Protein 9J8E (pdb70)

Structure (mmCIF, N/CA/C/O backbone):
data_9J8E
#
_entry.id   9J8E
#
_cell.length_a   55.580
_cell.length_b   55.580
_cell.length_c   201.924
_cell.angle_alpha   90.00
_cell.angle_beta   90.00
_cell.angle_gamma   90.00
#
_symmetry.space_group_name_H-M   'P 41'
#
loop_
_entity.id
_entity.type
_entity.pdbx_description
1 polymer 'Bifunctional ligase/repressor BirA'
2 non-polymer BIOTINYL-5-AMP
3 water water
#
loop_
_atom_site.group_PDB
_atom_site.id
_atom_site.type_symbol
_atom_site.label_atom_id
_atom_site.label_alt_id
_atom_site.label_comp_id
_atom_site.label_asym_id
_atom_site.label_entity_id
_atom_site.label_seq_id
_atom_site.pdbx_PDB_ins_code
_atom_site.Cartn_x
_atom_site.Cartn_y
_atom_site.Cartn_z
_atom_site.occupancy
_atom_site.B_iso_or_equiv
_atom_site.auth_seq_id
_atom_site.auth_comp_id
_atom_site.auth_asym_id
_atom_site.auth_atom_id
_atom_site.pdbx_PDB_model_num
ATOM 1 N N . MET A 1 1 ? 7.947 -12.823 -15.176 1.00 62.75 1 MET A N 1
ATOM 2 C CA . MET A 1 1 ? 7.778 -11.902 -14.055 1.00 59.17 1 MET A CA 1
ATOM 3 C C . MET A 1 1 ? 7.980 -10.428 -14.458 1.00 67.04 1 MET A C 1
ATOM 4 O O . MET A 1 1 ? 7.184 -9.580 -14.049 1.00 71.43 1 MET A O 1
ATOM 6 N N . MET A 1 2 ? 9.007 -10.108 -15.259 1.00 62.99 2 MET A N 1
ATOM 7 C CA . MET A 1 2 ? 9.312 -8.710 -15.570 1.00 55.98 2 MET A CA 1
ATOM 8 C C . MET A 1 2 ? 9.818 -8.530 -16.997 1.00 56.91 2 MET A C 1
ATOM 9 O O . MET A 1 2 ? 10.744 -9.228 -17.423 1.00 59.03 2 MET A O 1
ATOM 14 N N . ASN A 1 3 ? 9.212 -7.581 -17.722 1.00 52.07 3 ASN A N 1
ATOM 15 C CA . ASN A 1 3 ? 9.709 -7.112 -19.018 1.00 46.82 3 ASN A CA 1
ATOM 16 C C . ASN A 1 3 ? 10.630 -5.917 -18.757 1.00 58.45 3 ASN A C 1
ATOM 17 O O . ASN A 1 3 ? 10.175 -4.771 -18.664 1.00 49.89 3 ASN A O 1
ATOM 22 N N . PHE A 1 4 ? 11.942 -6.194 -18.689 1.00 59.50 4 PHE A N 1
ATOM 23 C CA . PHE A 1 4 ? 12.979 -5.201 -18.410 1.00 47.14 4 PHE A CA 1
ATOM 24 C C . PHE A 1 4 ? 13.043 -4.095 -19.459 1.00 49.06 4 PHE A C 1
ATOM 25 O O . PHE A 1 4 ? 13.526 -3.001 -19.148 1.00 47.23 4 PHE A O 1
ATOM 33 N N . THR A 1 5 ? 12.576 -4.349 -20.687 1.00 46.34 5 THR A N 1
ATOM 34 C CA . THR A 1 5 ? 12.669 -3.354 -21.757 1.00 48.73 5 THR A CA 1
ATOM 35 C C . THR A 1 5 ? 11.601 -2.283 -21.596 1.00 47.76 5 THR A C 1
ATOM 36 O O . THR A 1 5 ? 11.894 -1.083 -21.624 1.00 52.38 5 THR A O 1
ATOM 40 N N . LEU A 1 6 ? 10.351 -2.710 -21.432 1.00 56.60 6 LEU A N 1
ATOM 41 C CA . LEU A 1 6 ? 9.352 -1.967 -20.677 1.00 51.27 6 LEU A CA 1
ATOM 42 C C . LEU A 1 6 ? 10.001 -1.625 -19.337 1.00 52.08 6 LEU A C 1
ATOM 43 O O . LEU A 1 6 ? 11.044 -2.192 -19.010 1.00 55.83 6 LEU A O 1
ATOM 48 N N . LEU A 1 7 ? 9.426 -0.729 -18.543 1.00 50.24 7 LEU A N 1
ATOM 49 C CA . LEU A 1 7 ? 10.135 -0.245 -17.358 1.00 47.69 7 LEU A CA 1
ATOM 50 C C . LEU A 1 7 ? 11.306 0.617 -17.806 1.00 44.92 7 LEU A C 1
ATOM 51 O O . LEU A 1 7 ? 11.341 1.808 -17.479 1.00 43.24 7 LEU A O 1
ATOM 56 N N . THR A 1 8 ? 12.257 0.042 -18.559 1.00 45.11 8 THR A N 1
ATOM 57 C CA . THR A 1 8 ? 13.372 0.840 -19.073 1.00 44.61 8 THR A CA 1
ATOM 58 C C . THR A 1 8 ? 12.883 1.935 -20.009 1.00 42.48 8 THR A C 1
ATOM 59 O O . THR A 1 8 ? 13.342 3.078 -19.921 1.00 45.79 8 THR A O 1
ATOM 63 N N . TYR A 1 9 ? 11.956 1.614 -20.915 1.00 42.56 9 TYR A N 1
ATOM 64 C CA . TYR A 1 9 ? 11.335 2.683 -21.694 1.00 44.28 9 TYR A CA 1
ATOM 65 C C . TYR A 1 9 ? 10.477 3.571 -20.805 1.00 38.78 9 TYR A C 1
ATOM 66 O O . TYR A 1 9 ? 10.338 4.771 -21.069 1.00 36.75 9 TYR A O 1
ATOM 75 N N . LEU A 1 10 ? 9.935 3.007 -19.728 1.00 41.41 10 LEU A N 1
ATOM 76 C CA . LEU A 1 10 ? 9.115 3.740 -18.774 1.00 43.48 10 LEU A CA 1
ATOM 77 C C . LEU A 1 10 ? 9.904 4.451 -17.681 1.00 39.57 10 LEU A C 1
ATOM 78 O O . LEU A 1 10 ? 9.322 5.283 -16.979 1.00 39.17 10 LEU A O 1
ATOM 83 N N . ALA A 1 11 ? 11.199 4.147 -17.527 1.00 39.39 11 ALA A N 1
ATOM 84 C CA . ALA A 1 11 ? 11.978 4.634 -16.395 1.00 36.52 11 ALA A CA 1
ATOM 85 C C . ALA A 1 11 ? 12.087 6.152 -16.351 1.00 42.03 11 ALA A C 1
ATOM 86 O O . ALA A 1 11 ? 12.390 6.716 -15.288 1.00 32.15 11 ALA A O 1
ATOM 88 N N . ASP A 1 12 ? 11.863 6.831 -17.477 1.00 42.54 12 ASP A N 1
ATOM 89 C CA . ASP A 1 12 ? 11.866 8.284 -17.420 1.00 42.29 12 ASP A CA 1
ATOM 90 C C . ASP A 1 12 ? 10.652 8.834 -16.684 1.00 42.19 12 ASP A C 1
ATOM 91 O O . ASP A 1 12 ? 10.572 10.051 -16.493 1.00 47.18 12 ASP A O 1
ATOM 96 N N . CYS A 1 13 ? 9.736 7.968 -16.245 1.00 37.19 13 CYS A N 1
ATOM 97 C CA . CYS A 1 13 ? 8.533 8.377 -15.524 1.00 46.70 13 CYS A CA 1
ATOM 98 C C . CYS A 1 13 ? 7.709 9.374 -16.329 1.00 51.38 13 CYS A C 1
ATOM 99 O O . CYS A 1 13 ? 7.031 10.241 -15.772 1.00 47.64 13 CYS A O 1
ATOM 102 N N . GLN A 1 14 ? 7.753 9.251 -17.633 1.00 54.06 14 GLN A N 1
ATOM 103 C CA . GLN A 1 14 ? 7.120 10.266 -18.430 1.00 53.74 14 GLN A CA 1
ATOM 104 C C . GLN A 1 14 ? 5.916 9.705 -19.164 1.00 54.01 14 GLN A C 1
ATOM 105 O O . GLN A 1 14 ? 5.864 8.508 -19.471 1.00 54.54 14 GLN A O 1
ATOM 111 N N . PRO A 1 15 ? 4.908 10.546 -19.410 1.00 64.42 15 PRO A N 1
ATOM 112 C CA . PRO A 1 15 ? 3.692 10.086 -20.099 1.00 64.23 15 PRO A CA 1
ATOM 113 C C . PRO A 1 15 ? 3.968 9.566 -21.500 1.00 61.30 15 PRO A C 1
ATOM 114 O O . PRO A 1 15 ? 4.178 10.344 -22.433 1.00 63.15 15 PRO A O 1
ATOM 118 N N . LYS A 1 16 ? 3.975 8.249 -21.656 1.00 62.59 16 LYS A N 1
ATOM 119 C CA . LYS A 1 16 ? 4.111 7.623 -22.960 1.00 67.00 16 LYS A CA 1
ATOM 120 C C . LYS A 1 16 ? 2.727 7.212 -23.461 1.00 71.32 16 LYS A C 1
ATOM 121 O O . LYS A 1 16 ? 1.917 6.670 -22.697 1.00 65.15 16 LYS A O 1
ATOM 123 N N . VAL A 1 17 ? 2.449 7.487 -24.735 1.00 70.79 17 VAL A N 1
ATOM 124 C CA . VAL A 1 17 ? 1.168 7.114 -25.346 1.00 70.69 17 VAL A CA 1
ATOM 125 C C . VAL A 1 17 ? 1.386 5.779 -26.056 1.00 68.75 17 VAL A C 1
ATOM 126 O O . VAL A 1 17 ? 1.822 5.723 -27.207 1.00 69.92 17 VAL A O 1
ATOM 128 N N . ARG A 1 18 ? 1.112 4.691 -25.328 1.00 64.04 18 ARG A N 1
ATOM 129 C CA . ARG A 1 18 ? 0.992 3.315 -25.820 1.00 68.57 18 ARG A CA 1
ATOM 130 C C . ARG A 1 18 ? 1.866 2.916 -27.014 1.00 72.96 18 ARG A C 1
ATOM 131 O O . ARG A 1 18 ? 1.372 2.293 -27.963 1.00 70.58 18 ARG A O 1
ATOM 133 N N . SER A 1 19 ? 3.159 3.244 -26.985 1.00 69.19 19 SER A N 1
ATOM 134 C CA . SER A 1 19 ? 4.103 2.576 -27.872 1.00 67.22 19 SER A CA 1
ATOM 135 C C . SER A 1 19 ? 4.447 1.199 -27.299 1.00 71.73 19 SER A C 1
ATOM 136 O O . SER A 1 19 ? 4.450 0.991 -26.078 1.00 66.03 19 SER A O 1
ATOM 138 N N . GLU A 1 20 ? 4.707 0.243 -28.191 1.00 69.88 20 GLU A N 1
ATOM 139 C CA . GLU A 1 20 ? 4.882 -1.150 -27.799 1.00 65.89 20 GLU A CA 1
ATOM 140 C C . GLU A 1 20 ? 6.366 -1.440 -27.614 1.00 69.77 20 GLU A C 1
ATOM 141 O O . GLU A 1 20 ? 7.142 -1.378 -28.578 1.00 75.83 20 GLU A O 1
ATOM 143 N N . LEU A 1 21 ? 6.754 -1.759 -26.381 1.00 64.78 21 LEU A N 1
ATOM 144 C CA . LEU A 1 21 ? 8.128 -2.145 -26.065 1.00 63.39 21 LEU A CA 1
ATOM 145 C C . LEU A 1 21 ? 8.145 -3.325 -25.087 1.00 63.83 21 LEU A C 1
ATOM 146 O O . LEU A 1 21 ? 8.216 -4.485 -25.496 1.00 62.49 21 LEU A O 1
ATOM 148 N N . SER A 1 25 ? 4.802 -4.488 -26.235 1.00 64.47 25 SER A N 1
ATOM 149 C CA . SER A 1 25 ? 5.244 -5.881 -26.152 1.00 67.35 25 SER A CA 1
ATOM 150 C C . SER A 1 25 ? 4.106 -6.854 -26.469 1.00 67.61 25 SER A C 1
ATOM 151 O O . SER A 1 25 ? 3.042 -6.448 -26.939 1.00 68.41 25 SER A O 1
ATOM 153 N N . LYS A 1 26 ? 4.333 -8.141 -26.186 1.00 68.82 26 LYS A N 1
ATOM 154 C CA . LYS A 1 26 ? 3.413 -9.184 -26.638 1.00 63.55 26 LYS A CA 1
ATOM 155 C C . LYS A 1 26 ? 2.149 -9.245 -25.778 1.00 70.44 26 LYS A C 1
ATOM 156 O O . LYS A 1 26 ? 1.061 -9.552 -26.284 1.00 68.93 26 LYS A O 1
ATOM 158 N N . ASN A 1 27 ? 2.259 -8.950 -24.481 1.00 69.47 27 ASN A N 1
ATOM 159 C CA . ASN A 1 27 ? 1.109 -8.999 -23.568 1.00 69.09 27 ASN A CA 1
ATOM 160 C C . ASN A 1 27 ? 1.131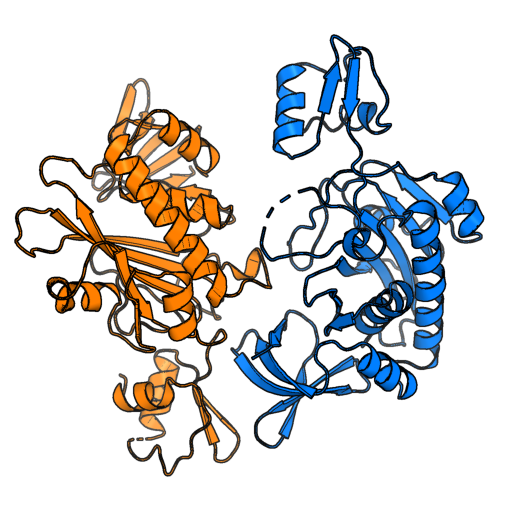 -7.739 -22.702 1.00 67.91 27 ASN A C 1
ATOM 161 O O . ASN A 1 27 ? 1.515 -7.797 -21.529 1.00 67.21 27 ASN A O 1
ATOM 163 N N . LEU A 1 28 ? 0.694 -6.615 -23.287 1.00 62.70 28 LEU A N 1
ATOM 164 C CA . LEU A 1 28 ? 0.815 -5.314 -22.633 1.00 61.78 28 LEU A CA 1
ATOM 165 C C . LEU A 1 28 ? 0.167 -5.322 -21.254 1.00 66.15 28 LEU A C 1
ATOM 166 O O . LEU A 1 28 ? 0.826 -5.059 -20.241 1.00 64.62 28 LEU A O 1
ATOM 168 N N . GLU A 1 29 ? -1.129 -5.641 -21.194 1.00 67.01 29 GLU A N 1
ATOM 169 C CA . GLU A 1 29 ? -1.823 -5.681 -19.911 1.00 60.37 29 GLU A CA 1
ATOM 170 C C . GLU A 1 29 ? -1.202 -6.697 -18.961 1.00 67.12 29 GLU A C 1
ATOM 171 O O . GLU A 1 29 ? -1.233 -6.495 -17.739 1.00 63.98 29 GLU A O 1
ATOM 173 N N . GLU A 1 30 ? -0.635 -7.789 -19.495 1.00 60.59 30 GLU A N 1
ATOM 174 C CA . GLU A 1 30 ? -0.079 -8.826 -18.629 1.00 62.57 30 GLU A CA 1
ATOM 175 C C . GLU A 1 30 ? 1.184 -8.343 -17.929 1.00 67.29 30 GLU A C 1
ATOM 176 O O . GLU A 1 30 ? 1.292 -8.416 -16.695 1.00 62.64 30 GLU A O 1
ATOM 178 N N . ASP A 1 31 ? 2.154 -7.843 -18.703 1.00 69.74 31 ASP A N 1
ATOM 179 C CA . ASP A 1 31 ? 3.433 -7.441 -18.122 1.00 69.71 31 ASP A CA 1
ATOM 180 C C . ASP A 1 31 ? 3.284 -6.212 -17.225 1.00 61.51 31 ASP A C 1
ATOM 181 O O . ASP A 1 31 ? 4.006 -6.087 -16.226 1.00 51.43 31 ASP A O 1
ATOM 183 N N . ILE A 1 32 ? 2.338 -5.320 -17.551 1.00 59.87 32 ILE A N 1
ATOM 184 C CA . ILE A 1 32 ? 2.063 -4.154 -16.713 1.00 53.20 32 ILE A CA 1
ATOM 185 C C . ILE A 1 32 ? 1.479 -4.577 -15.369 1.00 57.67 32 ILE A C 1
ATOM 186 O O . ILE A 1 32 ? 1.851 -4.043 -14.316 1.00 58.30 32 ILE A O 1
ATOM 191 N N . GLN A 1 33 ? 0.549 -5.529 -15.375 1.00 57.19 33 GLN A N 1
ATOM 192 C CA . GLN A 1 33 ? 0.066 -6.055 -14.107 1.00 56.85 33 GLN A CA 1
ATOM 193 C C . GLN A 1 33 ? 1.146 -6.876 -13.410 1.00 56.29 33 GLN A C 1
ATOM 194 O O . GLN A 1 33 ? 1.214 -6.896 -12.174 1.00 55.28 33 GLN A O 1
ATOM 200 N N . GLN A 1 34 ? 2.005 -7.543 -14.186 1.00 61.99 34 GLN A N 1
ATOM 201 C CA . GLN A 1 34 ? 3.164 -8.223 -13.608 1.00 66.33 34 GLN A CA 1
ATOM 202 C C . GLN A 1 34 ? 4.162 -7.222 -13.020 1.00 57.96 34 GLN A C 1
ATOM 203 O O . GLN A 1 34 ? 4.759 -7.476 -11.965 1.00 48.44 34 GLN A O 1
ATOM 205 N N . LEU A 1 35 ? 4.358 -6.078 -13.690 1.00 54.04 35 LEU A N 1
ATOM 206 C CA . LEU A 1 35 ? 5.142 -4.999 -13.091 1.00 55.71 35 LEU A CA 1
ATOM 207 C C . LEU A 1 35 ? 4.470 -4.445 -11.838 1.00 53.66 35 LEU A C 1
ATOM 208 O O . LEU A 1 35 ? 5.155 -4.043 -10.887 1.00 48.81 35 LEU A O 1
ATOM 213 N N . ARG A 1 36 ? 3.135 -4.414 -11.819 1.00 52.79 36 ARG A N 1
ATOM 214 C CA . ARG A 1 36 ? 2.424 -3.991 -10.620 1.00 52.72 36 ARG A CA 1
ATOM 215 C C . ARG A 1 36 ? 2.552 -5.009 -9.506 1.00 52.23 36 ARG A C 1
ATOM 216 O O . ARG A 1 36 ? 2.584 -4.627 -8.329 1.00 54.80 36 ARG A O 1
ATOM 224 N N . GLU A 1 37 ? 2.606 -6.300 -9.853 1.00 53.24 37 GLU A N 1
ATOM 225 C CA . GLU A 1 37 ? 2.745 -7.336 -8.834 1.00 57.20 37 GLU A CA 1
ATOM 226 C C . GLU A 1 37 ? 4.112 -7.267 -8.162 1.00 60.37 37 GLU A C 1
ATOM 227 O O . GLU A 1 37 ? 4.208 -7.386 -6.930 1.00 61.98 37 GLU A O 1
ATOM 233 N N . ILE A 1 38 ? 5.179 -7.078 -8.956 1.00 56.52 38 ILE A N 1
ATOM 234 C CA . ILE A 1 38 ? 6.495 -6.764 -8.397 1.00 50.99 38 ILE A CA 1
ATOM 235 C C . ILE A 1 38 ? 6.380 -5.575 -7.452 1.00 49.15 38 ILE A C 1
ATOM 236 O O . ILE A 1 38 ? 6.968 -5.562 -6.365 1.00 45.90 38 ILE A O 1
ATOM 241 N N . GLY A 1 39 ? 5.601 -4.571 -7.840 1.00 49.01 39 GLY A N 1
ATOM 242 C CA . GLY A 1 39 ? 5.292 -3.493 -6.929 1.00 50.58 39 GLY A CA 1
ATOM 243 C C . GLY A 1 39 ? 5.482 -2.123 -7.537 1.00 46.39 39 GLY A C 1
ATOM 244 O O . GLY A 1 39 ? 5.256 -1.111 -6.875 1.00 45.62 39 GLY A O 1
ATOM 245 N N . LEU A 1 40 ? 5.919 -2.073 -8.788 1.00 47.19 40 LEU A N 1
ATOM 246 C CA . LEU A 1 40 ? 6.053 -0.790 -9.457 1.00 44.26 40 LEU A CA 1
ATOM 247 C C . LEU A 1 40 ? 4.678 -0.245 -9.814 1.00 49.55 40 LEU A C 1
ATOM 248 O O . LEU A 1 40 ? 3.801 -0.979 -10.273 1.00 53.87 40 LEU A O 1
ATOM 253 N N . ASP A 1 41 ? 4.487 1.050 -9.593 1.00 46.10 41 ASP A N 1
ATOM 254 C CA . ASP A 1 41 ? 3.185 1.685 -9.741 1.00 43.31 41 ASP A CA 1
ATOM 255 C C . ASP A 1 41 ? 3.044 2.300 -11.131 1.00 43.25 41 ASP A C 1
ATOM 256 O O . ASP A 1 41 ? 3.830 3.174 -11.512 1.00 43.32 41 ASP A O 1
ATOM 261 N N . ILE A 1 42 ? 2.036 1.854 -11.881 1.00 43.57 42 ILE A N 1
ATOM 262 C CA . ILE A 1 42 ? 1.841 2.272 -13.271 1.00 48.46 42 ILE A CA 1
ATOM 263 C C . ILE A 1 42 ? 0.427 2.832 -13.433 1.00 49.97 42 ILE A C 1
ATOM 264 O O . ILE A 1 42 ? -0.527 2.065 -13.612 1.00 42.39 42 ILE A O 1
ATOM 269 N N . LEU A 1 43 ? 0.286 4.165 -13.418 1.00 50.33 43 LEU A N 1
ATOM 270 C CA . LEU A 1 43 ? -1.030 4.790 -13.540 1.00 50.95 43 LEU A CA 1
ATOM 271 C C . LEU A 1 43 ? -1.351 5.107 -15.003 1.00 51.08 43 LEU A C 1
ATOM 272 O O . LEU A 1 43 ? -0.481 5.530 -15.772 1.00 47.97 43 LEU A O 1
ATOM 277 N N . VAL A 1 44 ? -2.617 4.895 -15.378 1.00 63.05 44 VAL A N 1
ATOM 278 C CA . VAL A 1 44 ? -3.134 5.163 -16.721 1.00 58.78 44 VAL A CA 1
ATOM 279 C C . VAL A 1 44 ? -4.272 6.171 -16.628 1.00 62.69 44 VAL A C 1
ATOM 280 O O . VAL A 1 44 ? -5.153 6.043 -15.770 1.00 66.38 44 VAL A O 1
ATOM 284 N N . ASP A 1 45 ? -4.267 7.156 -17.521 1.00 68.69 45 ASP A N 1
ATOM 285 C CA . ASP A 1 45 ? -5.318 8.172 -17.597 1.00 67.12 45 ASP A CA 1
ATOM 286 C C . ASP A 1 45 ? -5.886 8.141 -19.015 1.00 68.36 45 ASP A C 1
ATOM 287 O O . ASP A 1 45 ? -5.535 8.966 -19.867 1.00 67.02 45 ASP A O 1
ATOM 289 N N . GLY A 1 46 ? -6.761 7.170 -19.266 1.00 54.96 46 GLY A N 1
ATOM 290 C CA . GLY A 1 46 ? -7.286 6.990 -20.599 1.00 45.39 46 GLY A CA 1
ATOM 291 C C . GLY A 1 46 ? -6.347 6.193 -21.470 1.00 49.95 46 GLY A C 1
ATOM 292 O O . GLY A 1 46 ? -6.363 4.962 -21.450 1.00 51.60 46 GLY A O 1
ATOM 293 N N . GLN A 1 47 ? -5.513 6.875 -22.240 1.00 58.14 47 GLN A N 1
ATOM 294 C CA . GLN A 1 47 ? -4.576 6.185 -23.112 1.00 64.44 47 GLN A CA 1
ATOM 295 C C . GLN A 1 47 ? -3.119 6.479 -22.781 1.00 67.89 47 GLN A C 1
ATOM 296 O O . GLN A 1 47 ? -2.225 5.914 -23.425 1.00 62.51 47 GLN A O 1
ATOM 302 N N . ASP A 1 48 ? -2.852 7.338 -21.801 1.00 67.33 48 ASP A N 1
ATOM 303 C CA . ASP A 1 48 ? -1.494 7.678 -21.405 1.00 65.98 48 ASP A CA 1
ATOM 304 C C . ASP A 1 48 ? -1.084 6.850 -20.191 1.00 67.58 48 ASP A C 1
ATOM 305 O O . ASP A 1 48 ? -1.815 6.799 -19.195 1.00 66.89 48 ASP A O 1
ATOM 310 N N . TYR A 1 49 ? 0.084 6.206 -20.281 1.00 66.80 49 TYR A N 1
ATOM 311 C CA . TYR A 1 49 ? 0.646 5.381 -19.216 1.00 59.60 49 TYR A CA 1
ATOM 312 C C . TYR A 1 49 ? 1.830 6.079 -18.570 1.00 57.46 49 TYR A C 1
ATOM 313 O O . TYR A 1 49 ? 2.609 6.771 -19.238 1.00 55.78 49 TYR A O 1
ATOM 322 N N . ARG A 1 50 ? 1.996 5.854 -17.272 1.00 50.72 50 ARG A N 1
ATOM 323 C CA . ARG A 1 50 ? 3.069 6.542 -16.573 1.00 52.86 50 ARG A CA 1
ATOM 324 C C . ARG A 1 50 ? 3.528 5.737 -15.364 1.00 50.30 50 ARG A C 1
ATOM 325 O O . ARG A 1 50 ? 2.710 5.304 -14.543 1.00 44.49 50 ARG A O 1
ATOM 333 N N . LEU A 1 51 ? 4.842 5.523 -15.288 1.00 48.76 51 LEU A N 1
ATOM 334 C CA . LEU A 1 51 ? 5.483 4.929 -14.126 1.00 43.70 51 LEU A CA 1
ATOM 335 C C . LEU A 1 51 ? 5.636 5.983 -13.038 1.00 39.65 51 LEU A C 1
ATOM 336 O O . LEU A 1 51 ? 6.065 7.105 -13.307 1.00 41.38 51 LEU A O 1
ATOM 341 N N . VAL A 1 52 ? 5.279 5.628 -11.808 1.00 35.74 52 VAL A N 1
ATOM 342 C CA . VAL A 1 52 ? 5.132 6.605 -10.735 1.00 42.68 52 VAL A CA 1
ATOM 343 C C . VAL A 1 52 ? 6.402 6.582 -9.879 1.00 34.22 52 VAL A C 1
ATOM 344 O O . VAL A 1 52 ? 6.591 5.635 -9.105 1.00 34.38 52 VAL A O 1
ATOM 348 N N . PRO A 1 53 ? 7.240 7.603 -9.944 1.00 34.65 53 PRO A N 1
ATOM 349 C CA . PRO A 1 53 ? 8.366 7.666 -8.998 1.00 34.53 53 PRO A CA 1
ATOM 350 C C . PRO A 1 53 ? 7.856 8.001 -7.605 1.00 33.08 53 PRO A C 1
ATOM 351 O O . PRO A 1 53 ? 6.957 8.822 -7.429 1.00 39.62 53 PRO A O 1
ATOM 355 N N . MET A 1 54 ? 8.414 7.348 -6.602 1.00 30.59 54 MET A N 1
ATOM 356 C CA . MET A 1 54 ? 8.028 7.720 -5.253 1.00 29.95 54 MET A CA 1
ATOM 357 C C . MET A 1 54 ? 8.534 9.117 -4.895 1.00 33.50 54 MET A C 1
ATOM 358 O O . MET A 1 54 ? 7.970 9.766 -4.005 1.00 39.15 54 MET A O 1
ATOM 363 N N . LEU A 1 55 ? 9.566 9.600 -5.584 1.00 28.30 55 LEU A N 1
ATOM 364 C CA . LEU A 1 55 ? 10.186 10.892 -5.334 1.00 25.20 55 LEU A CA 1
ATOM 365 C C . LEU A 1 55 ? 10.605 11.499 -6.665 1.00 26.19 55 LEU A C 1
ATOM 366 O O . LEU A 1 55 ? 10.548 10.817 -7.695 1.00 27.26 55 LEU A O 1
ATOM 371 N N . PRO A 1 56 ? 10.983 12.772 -6.717 1.00 25.44 56 PRO A N 1
ATOM 372 C CA . PRO A 1 56 ? 11.436 13.310 -8.000 1.00 25.96 56 PRO A CA 1
ATOM 373 C C . PRO A 1 56 ? 12.714 12.608 -8.415 1.00 23.29 56 PRO A C 1
ATOM 374 O O . PRO A 1 56 ? 13.632 12.436 -7.613 1.00 26.56 56 PRO A O 1
ATOM 378 N N . LEU A 1 57 ? 12.731 12.137 -9.657 1.00 23.67 57 LEU A N 1
ATOM 379 C CA . LEU A 1 57 ? 13.941 11.596 -10.258 1.00 27.94 57 LEU A CA 1
ATOM 380 C C . LEU A 1 57 ? 15.125 12.527 -10.027 1.00 27.86 57 LEU A C 1
ATOM 381 O O . LEU A 1 57 ? 14.985 13.755 -9.973 1.00 25.09 57 LEU A O 1
ATOM 386 N N . LEU A 1 58 ? 16.299 11.929 -9.861 1.00 26.92 58 LEU A N 1
ATOM 387 C CA . LEU A 1 58 ? 17.504 12.717 -9.676 1.00 28.62 58 LEU A CA 1
ATOM 388 C C . LEU A 1 58 ? 17.947 13.300 -11.010 1.00 26.91 58 LEU A C 1
ATOM 389 O O . LEU A 1 58 ? 17.473 12.916 -12.082 1.00 30.51 58 LEU A O 1
ATOM 394 N N . ASN A 1 59 ? 18.867 14.244 -10.937 1.00 26.85 59 ASN A N 1
ATOM 395 C CA . ASN A 1 59 ? 19.409 14.873 -12.136 1.00 28.51 59 ASN A CA 1
ATOM 396 C C . ASN A 1 59 ? 20.897 14.565 -12.224 1.00 28.16 59 ASN A C 1
ATOM 397 O O . ASN A 1 59 ? 21.681 15.043 -11.379 1.00 25.61 59 ASN A O 1
ATOM 402 N N . PRO A 1 60 ? 21.325 13.790 -13.222 1.00 30.21 60 PRO A N 1
ATOM 403 C CA . PRO A 1 60 ? 22.723 13.315 -13.242 1.00 32.64 60 PRO A CA 1
ATOM 404 C C . PRO A 1 60 ? 23.740 14.438 -13.361 1.00 34.24 60 PRO A C 1
ATOM 405 O O . PRO A 1 60 ? 24.796 14.404 -12.707 1.00 30.66 60 PRO A O 1
ATOM 409 N N . GLN A 1 61 ? 23.441 15.444 -14.190 1.00 30.54 61 GLN A N 1
ATOM 410 C CA . GLN A 1 61 ? 24.379 16.538 -14.392 1.00 30.07 61 GLN A CA 1
ATOM 411 C C . GLN A 1 61 ? 24.603 17.317 -13.112 1.00 27.20 61 GLN A C 1
ATOM 412 O O . GLN A 1 61 ? 25.721 17.762 -12.849 1.00 31.47 61 GLN A O 1
ATOM 418 N N . GLN A 1 62 ? 23.577 17.461 -12.287 1.00 26.80 62 GLN A N 1
ATOM 419 C CA . GLN A 1 62 ? 23.773 18.170 -11.030 1.00 27.46 62 GLN A CA 1
ATOM 420 C C . GLN A 1 62 ? 24.633 17.371 -10.056 1.00 31.72 62 GLN A C 1
ATOM 421 O O . GLN A 1 62 ? 25.511 17.944 -9.395 1.00 32.04 62 GLN A O 1
ATOM 427 N N . ILE A 1 63 ? 24.422 16.048 -9.969 1.00 32.64 63 ILE A N 1
ATOM 428 C CA . ILE A 1 63 ? 25.296 15.212 -9.139 1.00 33.43 63 ILE A CA 1
ATOM 429 C C . ILE A 1 63 ? 26.746 15.350 -9.591 1.00 30.23 63 ILE A C 1
ATOM 430 O O . ILE A 1 63 ? 27.657 15.528 -8.771 1.00 28.69 63 ILE A O 1
ATOM 435 N N . SER A 1 64 ? 26.984 15.251 -10.903 1.00 28.17 64 SER A N 1
ATOM 436 C CA . SER A 1 64 ? 28.348 15.380 -11.408 1.00 32.68 64 SER A CA 1
ATOM 437 C C . SER A 1 64 ? 28.981 16.687 -10.950 1.00 32.81 64 SER A C 1
ATOM 438 O O . SER A 1 64 ? 30.047 16.681 -10.325 1.00 34.22 64 SER A O 1
ATOM 441 N N . THR A 1 65 ? 28.316 17.821 -11.207 1.00 35.00 65 THR A N 1
ATOM 442 C CA . THR A 1 65 ? 28.915 19.107 -10.848 1.00 33.58 65 THR A CA 1
ATOM 443 C C . THR A 1 65 ? 29.046 19.249 -9.336 1.00 31.10 65 THR A C 1
ATOM 444 O O . THR A 1 65 ? 30.040 19.793 -8.846 1.00 40.63 65 THR A O 1
ATOM 448 N N . ALA A 1 66 ? 28.072 18.740 -8.580 1.00 27.63 66 ALA A N 1
ATOM 449 C CA . ALA A 1 66 ? 28.179 18.735 -7.127 1.00 24.57 66 ALA A CA 1
ATOM 450 C C . ALA A 1 66 ? 29.264 17.797 -6.595 1.00 25.39 66 ALA A C 1
ATOM 451 O O . ALA A 1 66 ? 29.710 17.975 -5.456 1.00 28.94 66 ALA A O 1
ATOM 453 N N . LEU A 1 67 ? 29.705 16.803 -7.363 1.00 26.08 67 LEU A N 1
ATOM 454 C CA . LEU A 1 67 ? 30.669 15.844 -6.835 1.00 29.96 67 LEU A CA 1
ATOM 455 C C . LEU A 1 67 ? 31.980 15.821 -7.603 1.00 27.09 67 LEU A C 1
ATOM 456 O O . LEU A 1 67 ? 32.798 14.927 -7.373 1.00 24.23 67 LEU A O 1
ATOM 461 N N . PHE A 1 68 ? 32.203 16.779 -8.488 1.00 27.66 68 PHE A N 1
ATOM 462 C CA . PHE A 1 68 ? 33.458 16.855 -9.216 1.00 30.18 68 PHE A CA 1
ATOM 463 C C . PHE A 1 68 ? 34.641 16.800 -8.239 1.00 34.38 68 PHE A C 1
ATOM 464 O O . PHE A 1 68 ? 34.558 17.345 -7.127 1.00 35.47 68 PHE A O 1
ATOM 472 N N . PRO A 1 69 ? 35.746 16.133 -8.592 1.00 31.42 69 PRO A N 1
ATOM 473 C CA . PRO A 1 69 ? 36.066 15.427 -9.836 1.00 33.67 69 PRO A CA 1
ATOM 474 C C . PRO A 1 69 ? 35.608 13.979 -9.875 1.00 31.25 69 PRO A C 1
ATOM 475 O O . PRO A 1 69 ? 35.939 13.301 -10.836 1.00 33.13 69 PRO A O 1
ATOM 479 N N . TYR A 1 70 ? 34.895 13.498 -8.861 1.00 26.99 70 TYR A N 1
ATOM 480 C CA . TYR A 1 70 ? 34.464 12.108 -8.881 1.00 29.07 70 TYR A CA 1
ATOM 481 C C . TYR A 1 70 ? 33.418 11.907 -9.971 1.00 29.50 70 TYR A C 1
ATOM 482 O O . TYR A 1 70 ? 32.497 12.712 -10.121 1.00 31.65 70 TYR A O 1
ATOM 491 N N . SER A 1 71 ? 33.564 10.823 -10.732 1.00 27.80 71 SER A N 1
ATOM 492 C CA . SER A 1 71 ? 32.682 10.524 -11.852 1.00 24.36 71 SER A CA 1
ATOM 493 C C . SER A 1 71 ? 31.481 9.704 -11.408 1.00 25.38 71 SER A C 1
ATOM 494 O O . SER A 1 71 ? 31.620 8.748 -10.642 1.00 23.60 71 SER A O 1
ATOM 497 N N . ILE A 1 72 ? 30.309 10.053 -11.939 1.00 28.54 72 ILE A N 1
ATOM 498 C CA . ILE A 1 72 ? 29.036 9.450 -11.558 1.00 24.22 72 ILE A CA 1
ATOM 499 C C . ILE A 1 72 ? 28.468 8.679 -12.736 1.00 22.36 72 ILE A C 1
ATOM 500 O O . ILE A 1 72 ? 28.467 9.169 -13.866 1.00 29.80 72 ILE A O 1
ATOM 505 N N . HIS A 1 73 ? 27.973 7.479 -12.482 1.00 25.71 73 HIS A N 1
ATOM 506 C CA . HIS A 1 73 ? 27.160 6.794 -13.477 1.00 28.12 73 HIS A CA 1
ATOM 507 C C . HIS A 1 73 ? 25.741 6.703 -12.942 1.00 25.72 73 HIS A C 1
ATOM 508 O O . HIS A 1 73 ? 25.502 6.124 -11.874 1.00 23.11 73 HIS A O 1
ATOM 515 N N . TYR A 1 74 ? 24.803 7.269 -13.677 1.00 26.10 74 TYR A N 1
ATOM 516 C CA . TYR A 1 74 ? 23.423 7.275 -13.238 1.00 25.01 74 TYR A CA 1
ATOM 517 C C . TYR A 1 74 ? 22.607 6.411 -14.180 1.00 22.25 74 TYR A C 1
ATOM 518 O O . TYR A 1 74 ? 22.793 6.454 -15.396 1.00 25.63 74 TYR A O 1
ATOM 527 N N . GLN A 1 75 ? 21.721 5.636 -13.615 1.00 22.12 75 GLN A N 1
ATOM 528 C CA . GLN A 1 75 ? 20.936 4.706 -14.392 1.00 20.45 75 GLN A CA 1
ATOM 529 C C . GLN A 1 75 ? 19.651 4.433 -13.638 1.00 22.22 75 GLN A C 1
ATOM 530 O O . GLN A 1 75 ? 19.691 3.863 -12.544 1.00 27.96 75 GLN A O 1
ATOM 536 N N . PRO A 1 76 ? 18.504 4.828 -14.183 1.00 22.84 76 PRO A N 1
ATOM 537 C CA . PRO A 1 76 ? 17.246 4.635 -13.452 1.00 26.48 76 PRO A CA 1
ATOM 538 C C . PRO A 1 76 ? 17.040 3.220 -12.959 1.00 25.27 76 PRO A C 1
ATOM 539 O O . PRO A 1 76 ? 16.866 3.011 -11.745 1.00 26.18 76 PRO A O 1
ATOM 543 N N . ILE A 1 77 ? 17.080 2.237 -13.854 1.00 24.74 77 ILE A N 1
ATOM 544 C CA . ILE A 1 77 ? 16.924 0.838 -13.473 1.00 27.97 77 ILE A CA 1
ATOM 545 C C . ILE A 1 77 ? 18.262 0.142 -13.632 1.00 28.41 77 ILE A C 1
ATOM 546 O O . ILE A 1 77 ? 19.005 0.409 -14.584 1.00 29.16 77 ILE A O 1
ATOM 551 N N . ILE A 1 78 ? 18.582 -0.730 -12.674 1.00 30.61 78 ILE A N 1
ATOM 552 C CA . ILE A 1 78 ? 19.841 -1.466 -12.676 1.00 24.58 78 ILE A CA 1
ATOM 553 C C . ILE A 1 78 ? 19.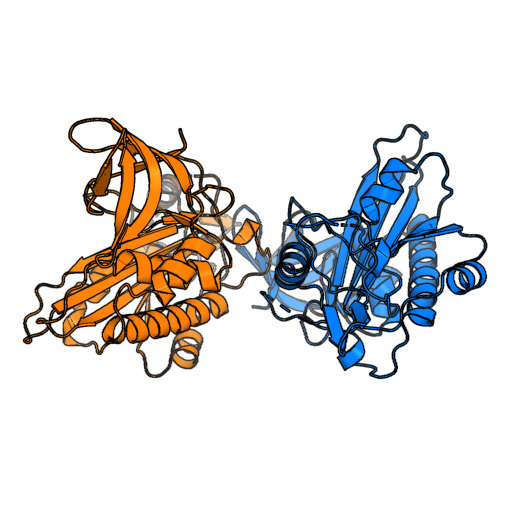624 -2.776 -11.937 1.00 22.65 78 ILE A C 1
ATOM 554 O O . ILE A 1 78 ? 18.647 -2.944 -11.202 1.00 33.43 78 ILE A O 1
ATOM 559 N N . SER A 1 79 ? 20.523 -3.727 -12.153 1.00 17.57 79 SER A N 1
ATOM 560 C CA . SER A 1 79 ? 20.470 -4.928 -11.333 1.00 23.87 79 SER A CA 1
ATOM 561 C C . SER A 1 79 ? 20.863 -4.604 -9.893 1.00 23.47 79 SER A C 1
ATOM 562 O O . SER A 1 79 ? 20.144 -4.953 -8.952 1.00 25.02 79 SER A O 1
ATOM 565 N N . SER A 1 80 ? 22.003 -3.937 -9.706 1.00 17.62 80 SER A N 1
ATOM 566 C CA . SER A 1 80 ? 22.505 -3.573 -8.387 1.00 18.51 80 SER A CA 1
ATOM 567 C C . SER A 1 80 ? 23.655 -2.595 -8.566 1.00 22.88 80 SER A C 1
ATOM 568 O O . SER A 1 80 ? 24.561 -2.858 -9.367 1.00 19.62 80 SER A O 1
ATOM 571 N N . THR A 1 81 ? 23.629 -1.456 -7.862 1.00 19.27 81 THR A N 1
ATOM 572 C CA . THR A 1 81 ? 24.683 -0.483 -8.105 1.00 18.13 81 THR A CA 1
ATOM 573 C C . THR A 1 81 ? 26.043 -1.053 -7.739 1.00 21.87 81 THR A C 1
ATOM 574 O O . THR A 1 81 ? 27.063 -0.561 -8.240 1.00 24.01 81 THR A O 1
ATOM 578 N N . ASN A 1 82 ? 26.066 -2.099 -6.906 1.00 19.91 82 ASN A N 1
ATOM 579 C CA . ASN A 1 82 ? 27.306 -2.797 -6.580 1.00 23.91 82 ASN A CA 1
ATOM 580 C C . ASN A 1 82 ? 27.831 -3.578 -7.787 1.00 22.12 82 ASN A C 1
ATOM 581 O O . ASN A 1 82 ? 29.015 -3.488 -8.143 1.00 20.02 82 ASN A O 1
ATOM 586 N N . GLU A 1 83 ? 26.958 -4.339 -8.440 1.00 19.18 83 GLU A N 1
ATOM 587 C CA . GLU A 1 83 ? 27.362 -5.029 -9.653 1.00 22.96 83 GLU A CA 1
ATOM 588 C C . GLU A 1 83 ? 27.977 -4.082 -10.679 1.00 27.12 83 GLU A C 1
ATOM 589 O O . GLU A 1 83 ? 28.995 -4.413 -11.296 1.00 28.27 83 GLU A O 1
ATOM 595 N N . TRP A 1 84 ? 27.380 -2.901 -10.885 1.00 24.22 84 TRP A N 1
ATOM 596 C CA . TRP A 1 84 ? 27.928 -1.990 -11.884 1.00 24.07 84 TRP A CA 1
ATOM 597 C C . TRP A 1 84 ? 29.362 -1.584 -11.540 1.00 27.72 84 TRP A C 1
ATOM 598 O O . TRP A 1 84 ? 30.242 -1.593 -12.408 1.00 29.36 84 TRP A O 1
ATOM 609 N N . ILE A 1 85 ? 29.613 -1.198 -10.283 1.00 23.19 85 ILE A N 1
ATOM 610 C CA . ILE A 1 85 ? 30.980 -0.895 -9.869 1.00 23.54 85 ILE A CA 1
ATOM 611 C C . ILE A 1 85 ? 31.901 -2.097 -10.097 1.00 27.11 85 ILE A C 1
ATOM 612 O O . ILE A 1 85 ? 33.063 -1.946 -10.499 1.00 25.71 85 ILE A O 1
ATOM 617 N N . LEU A 1 86 ? 31.408 -3.307 -9.841 1.00 23.02 86 LEU A N 1
ATOM 618 C CA . LEU A 1 86 ? 32.272 -4.463 -10.006 1.00 23.07 86 LEU A CA 1
ATOM 619 C C . LEU A 1 86 ? 32.635 -4.659 -11.478 1.00 29.32 86 LEU A C 1
ATOM 620 O O . LEU A 1 86 ? 33.822 -4.694 -11.834 1.00 34.58 86 LEU A O 1
ATOM 625 N N . GLN A 1 87 ? 31.631 -4.713 -12.355 1.00 23.55 87 GLN A N 1
ATOM 626 C CA . GLN A 1 87 ? 31.823 -4.879 -13.794 1.00 19.56 87 GLN A CA 1
ATOM 627 C C . GLN A 1 87 ? 32.524 -3.707 -14.481 1.00 20.20 87 GLN A C 1
ATOM 628 O O . GLN A 1 87 ? 32.942 -3.854 -15.630 1.00 25.29 87 GLN A O 1
ATOM 634 N N . ASN A 1 88 ? 32.681 -2.558 -13.842 1.00 19.09 88 ASN A N 1
ATOM 635 C CA . ASN A 1 88 ? 33.274 -1.420 -14.529 1.00 21.62 88 ASN A CA 1
ATOM 636 C C . ASN A 1 88 ? 34.529 -0.920 -13.842 1.00 27.16 88 ASN A C 1
ATOM 637 O O . ASN A 1 88 ? 34.979 0.200 -14.118 1.00 23.98 88 ASN A O 1
ATOM 642 N N . ILE A 1 89 ? 35.117 -1.768 -12.996 1.00 27.60 89 ILE A N 1
ATOM 643 C CA . ILE A 1 89 ? 36.191 -1.382 -12.093 1.00 26.64 89 ILE A CA 1
ATOM 644 C C . ILE A 1 89 ? 37.392 -0.806 -12.841 1.00 32.56 89 ILE A C 1
ATOM 645 O O . ILE A 1 89 ? 38.081 0.087 -12.327 1.00 35.53 89 ILE A O 1
ATOM 650 N N . LEU A 1 90 ? 37.665 -1.285 -14.060 1.00 31.30 90 LEU A N 1
ATOM 651 C CA . LEU A 1 90 ? 38.889 -0.866 -14.740 1.00 29.42 90 LEU A CA 1
ATOM 652 C C . LEU A 1 90 ? 38.842 0.595 -15.146 1.00 33.59 90 LEU A C 1
ATOM 653 O O . LEU A 1 90 ? 39.895 1.228 -15.287 1.00 41.71 90 LEU A O 1
ATOM 658 N N . SER A 1 91 ? 37.641 1.142 -15.344 1.00 34.22 91 SER A N 1
ATOM 659 C CA . SER A 1 91 ? 37.450 2.487 -15.862 1.00 30.02 91 SER A CA 1
ATOM 660 C C . SER A 1 91 ? 37.302 3.508 -14.770 1.00 33.60 91 SER A C 1
ATOM 661 O O . SER A 1 91 ? 36.968 4.661 -15.069 1.00 33.26 91 SER A O 1
ATOM 664 N N . LEU A 1 92 ? 37.555 3.114 -13.521 1.00 33.40 92 LEU A N 1
ATOM 665 C CA . LEU A 1 92 ? 37.214 3.910 -12.356 1.00 27.03 92 LEU A CA 1
ATOM 666 C C . LEU A 1 92 ? 38.461 4.392 -11.627 1.00 32.34 92 LEU A C 1
ATOM 667 O O . LEU A 1 92 ? 39.536 3.784 -11.706 1.00 32.05 92 LEU A O 1
ATOM 672 N N . LYS A 1 93 ? 38.295 5.513 -10.932 1.00 26.71 93 LYS A N 1
ATOM 673 C CA . LYS A 1 93 ? 39.239 6.014 -9.958 1.00 25.26 93 LYS A CA 1
ATOM 674 C C . LYS A 1 93 ? 38.575 6.028 -8.585 1.00 31.12 93 LYS A C 1
ATOM 675 O O . LYS A 1 93 ? 37.345 6.049 -8.454 1.00 29.02 93 LYS A O 1
ATOM 681 N N . LYS A 1 94 ? 39.416 6.018 -7.559 1.00 25.95 94 LYS A N 1
ATOM 682 C CA . LYS A 1 94 ? 38.972 6.078 -6.177 1.00 29.56 94 LYS A CA 1
ATOM 683 C C . LYS A 1 94 ? 37.872 7.120 -5.981 1.00 31.01 94 LYS A C 1
ATOM 684 O O . LYS A 1 94 ? 38.112 8.317 -6.183 1.00 33.59 94 LYS A O 1
ATOM 690 N N . GLY A 1 95 ? 36.658 6.674 -5.626 1.00 28.09 95 GLY A N 1
ATOM 691 C CA . GLY A 1 95 ? 35.543 7.560 -5.325 1.00 24.48 95 GLY A CA 1
ATOM 692 C C . GLY A 1 95 ? 34.502 7.732 -6.419 1.00 26.64 95 GLY A C 1
ATOM 693 O O . GLY A 1 95 ? 33.516 8.462 -6.212 1.00 25.86 95 GLY A O 1
ATOM 694 N N . ASP A 1 96 ? 34.697 7.122 -7.580 1.00 24.58 96 ASP A N 1
ATOM 695 C CA . ASP A 1 96 ? 33.681 7.171 -8.620 1.00 22.91 96 ASP A CA 1
ATOM 696 C C . ASP A 1 96 ? 32.464 6.354 -8.196 1.00 23.23 96 ASP A C 1
ATOM 697 O O . ASP A 1 96 ? 32.595 5.295 -7.580 1.00 25.70 96 ASP A O 1
ATOM 702 N N . LEU A 1 97 ? 31.278 6.843 -8.538 1.00 22.00 97 LEU A N 1
ATOM 703 C CA . LEU A 1 97 ? 30.023 6.369 -7.988 1.00 20.97 97 LEU A CA 1
ATOM 704 C C . LEU A 1 97 ? 29.100 5.823 -9.066 1.00 20.45 97 LEU A C 1
ATOM 705 O O . LEU A 1 97 ? 29.137 6.274 -10.216 1.00 21.88 97 LEU A O 1
ATOM 710 N N . CYS A 1 98 ? 28.227 4.891 -8.672 1.00 17.17 98 CYS A N 1
ATOM 711 C CA . CYS A 1 98 ? 27.046 4.548 -9.459 1.00 19.32 98 CYS A CA 1
ATOM 712 C C . CYS A 1 98 ? 25.797 4.774 -8.619 1.00 20.17 98 CYS A C 1
ATOM 713 O O . CYS A 1 98 ? 25.734 4.352 -7.459 1.00 22.07 98 CYS A O 1
ATOM 716 N N . VAL A 1 99 ? 24.806 5.414 -9.220 1.00 18.18 99 VAL A N 1
ATOM 717 C CA . VAL A 1 99 ? 23.566 5.801 -8.565 1.00 19.72 99 VAL A CA 1
ATOM 718 C C . VAL A 1 99 ? 22.398 5.264 -9.391 1.00 22.29 99 VAL A C 1
ATOM 719 O O . VAL A 1 99 ? 22.453 5.260 -10.628 1.00 19.93 99 VAL A O 1
ATOM 723 N N . ALA A 1 100 ? 21.329 4.830 -8.713 1.00 22.97 100 ALA A N 1
ATOM 724 C CA . ALA A 1 100 ? 20.162 4.312 -9.409 1.00 23.84 100 ALA A CA 1
ATOM 725 C C . ALA A 1 100 ? 18.892 4.746 -8.699 1.00 24.46 100 ALA A C 1
ATOM 726 O O . ALA A 1 100 ? 18.926 5.308 -7.605 1.00 26.32 100 ALA A O 1
ATOM 728 N N . GLU A 1 101 ? 17.758 4.488 -9.354 1.00 27.55 101 GLU A N 1
ATOM 729 C CA . GLU A 1 101 ? 16.446 4.721 -8.764 1.00 28.51 101 GLU A CA 1
ATOM 730 C C . GLU A 1 101 ? 15.793 3.446 -8.268 1.00 26.18 101 GLU A C 1
ATOM 731 O O . GLU A 1 101 ? 14.972 3.492 -7.343 1.00 28.58 101 GLU A O 1
ATOM 737 N N . TYR A 1 102 ? 16.149 2.315 -8.857 1.00 24.86 102 TYR A N 1
ATOM 738 C CA . TYR A 1 102 ? 15.474 1.065 -8.568 1.00 24.89 102 TYR A CA 1
ATOM 739 C C . TYR A 1 102 ? 16.412 -0.070 -8.936 1.00 26.66 102 TYR A C 1
ATOM 740 O O . TYR A 1 102 ? 17.109 -0.005 -9.953 1.00 25.69 102 TYR A O 1
ATOM 749 N N . GLN A 1 103 ? 16.427 -1.102 -8.104 1.00 28.45 103 GLN A N 1
ATOM 750 C CA . GLN A 1 103 ? 17.340 -2.222 -8.257 1.00 23.13 103 GLN A CA 1
ATOM 751 C C . GLN A 1 103 ? 16.510 -3.478 -8.457 1.00 26.05 103 GLN A C 1
ATOM 752 O O . GLN A 1 103 ? 15.699 -3.836 -7.590 1.00 23.68 103 GLN A O 1
ATOM 758 N N . THR A 1 104 ? 16.695 -4.140 -9.602 1.00 24.31 104 THR A N 1
ATOM 759 C CA . THR A 1 104 ? 15.980 -5.396 -9.820 1.00 25.91 104 THR A CA 1
ATOM 760 C C . THR A 1 104 ? 16.561 -6.547 -9.007 1.00 24.48 104 THR A C 1
ATOM 761 O O . THR A 1 104 ? 15.893 -7.567 -8.828 1.00 23.76 104 THR A O 1
ATOM 765 N N . ALA A 1 105 ? 17.764 -6.398 -8.479 1.00 25.69 105 ALA A N 1
ATOM 766 C CA . ALA A 1 105 ? 18.376 -7.433 -7.668 1.00 24.87 105 ALA A CA 1
ATOM 767 C C . ALA A 1 10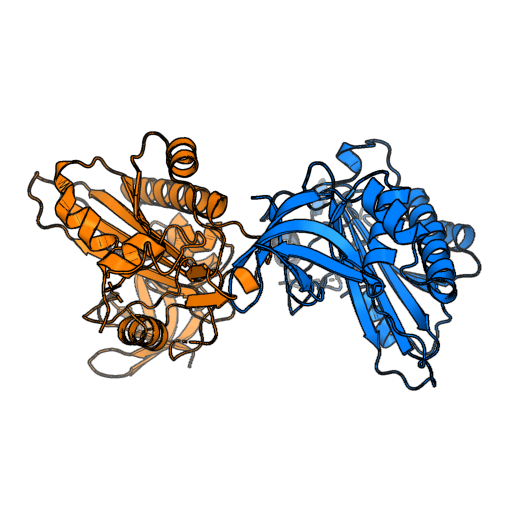5 ? 19.225 -6.777 -6.583 1.00 28.42 105 ALA A C 1
ATOM 768 O O . ALA A 1 105 ? 20.432 -6.980 -6.491 1.00 26.11 105 ALA A O 1
ATOM 770 N N . GLY A 1 106 ? 18.587 -5.959 -5.748 1.00 31.15 106 GLY A N 1
ATOM 771 C CA . GLY A 1 106 ? 19.291 -5.310 -4.661 1.00 28.55 106 GLY A CA 1
ATOM 772 C C . GLY A 1 106 ? 19.795 -6.324 -3.663 1.00 32.29 106 GLY A C 1
ATOM 773 O O . GLY A 1 106 ? 19.042 -7.207 -3.240 1.00 38.46 106 GLY A O 1
ATOM 774 N N . ARG A 1 107 ? 21.056 -6.192 -3.265 1.00 29.66 107 ARG A N 1
ATOM 775 C CA . ARG A 1 107 ? 21.745 -7.196 -2.473 1.00 26.80 107 ARG A CA 1
ATOM 776 C C . ARG A 1 107 ? 21.814 -6.784 -1.016 1.00 32.20 107 ARG A C 1
ATOM 777 O O . ARG A 1 107 ? 22.284 -5.686 -0.700 1.00 33.43 107 ARG A O 1
ATOM 785 N N . GLY A 1 108 ? 21.404 -7.687 -0.129 1.00 42.56 108 GLY A N 1
ATOM 786 C CA . GLY A 1 108 ? 21.782 -7.629 1.270 1.00 38.26 108 GLY A CA 1
ATOM 787 C C . GLY A 1 108 ? 23.115 -8.314 1.508 1.00 37.32 108 GLY A C 1
ATOM 788 O O . GLY A 1 108 ? 23.920 -8.498 0.592 1.00 31.50 108 GLY A O 1
ATOM 789 N N . ARG A 1 109 ? 23.358 -8.674 2.769 1.00 44.22 109 ARG A N 1
ATOM 790 C CA . ARG A 1 109 ? 24.428 -9.600 3.109 1.00 29.50 109 ARG A CA 1
ATOM 791 C C . ARG A 1 109 ? 23.924 -11.027 2.927 1.00 32.51 109 ARG A C 1
ATOM 792 O O . ARG A 1 109 ? 22.735 -11.304 3.094 1.00 38.90 109 ARG A O 1
ATOM 800 N N . ARG A 1 110 ? 24.819 -11.918 2.500 1.00 27.66 110 ARG A N 1
ATOM 801 C CA . ARG A 1 110 ? 24.590 -13.364 2.565 1.00 35.56 110 ARG A CA 1
ATOM 802 C C . ARG A 1 110 ? 23.310 -13.783 1.832 1.00 39.92 110 ARG A C 1
ATOM 803 O O . ARG A 1 110 ? 22.372 -14.344 2.415 1.00 36.61 110 ARG A O 1
ATOM 805 N N . GLY A 1 111 ? 23.301 -13.543 0.524 1.00 35.35 111 GLY A N 1
ATOM 806 C CA . GLY A 1 111 ? 22.189 -13.955 -0.305 1.00 38.90 111 GLY A CA 1
ATOM 807 C C . GLY A 1 111 ? 20.916 -13.168 -0.113 1.00 37.34 111 GLY A C 1
ATOM 808 O O . GLY A 1 111 ? 19.973 -13.338 -0.900 1.00 38.77 111 GLY A O 1
ATOM 809 N N . ARG A 1 112 ? 20.856 -12.306 0.888 1.00 38.54 112 ARG A N 1
ATOM 810 C CA . ARG A 1 112 ? 19.636 -11.581 1.170 1.00 44.80 112 ARG A CA 1
ATOM 811 C C . ARG A 1 112 ? 19.417 -10.453 0.154 1.00 47.02 112 ARG A C 1
ATOM 812 O O . ARG A 1 112 ? 20.315 -10.059 -0.607 1.00 42.53 112 ARG A O 1
ATOM 820 N N . GLN A 1 113 ? 18.193 -9.933 0.160 1.00 42.26 113 GLN A N 1
ATOM 821 C CA . GLN A 1 113 ? 17.704 -8.968 -0.813 1.00 46.27 113 GLN A CA 1
ATOM 822 C C . GLN A 1 113 ? 17.530 -7.586 -0.183 1.00 45.99 113 GLN A C 1
ATOM 823 O O . GLN A 1 113 ? 17.271 -7.454 1.021 1.00 44.64 113 GLN A O 1
ATOM 829 N N . TRP A 1 114 ? 17.671 -6.548 -1.002 1.00 36.44 114 TRP A N 1
ATOM 830 C CA . TRP A 1 114 ? 17.392 -5.186 -0.564 1.00 35.94 114 TRP A CA 1
ATOM 831 C C . TRP A 1 114 ? 16.196 -4.658 -1.340 1.00 34.45 114 TRP A C 1
ATOM 832 O O . TRP A 1 114 ? 16.179 -4.699 -2.578 1.00 34.00 114 TRP A O 1
ATOM 843 N N . LEU A 1 115 ? 15.187 -4.190 -0.617 1.00 33.87 115 LEU A N 1
ATOM 844 C CA . LEU A 1 115 ? 13.978 -3.738 -1.281 1.00 30.67 115 LEU A CA 1
ATOM 845 C C . LEU A 1 115 ? 13.958 -2.220 -1.351 1.00 25.69 115 LEU A C 1
ATOM 846 O O . LEU A 1 115 ? 14.488 -1.525 -0.479 1.00 22.89 115 LEU A O 1
ATOM 851 N N . SER A 1 116 ? 13.379 -1.719 -2.435 1.00 21.63 116 SER A N 1
ATOM 852 C CA . SER A 1 116 ? 13.222 -0.300 -2.596 1.00 24.27 116 SER A CA 1
ATOM 853 C C . SER A 1 116 ? 12.131 -0.085 -3.625 1.00 25.38 116 SER A C 1
ATOM 854 O O . SER A 1 116 ? 12.139 -0.766 -4.656 1.00 29.72 116 SER A O 1
ATOM 857 N N . PRO A 1 117 ? 11.196 0.827 -3.393 1.00 27.77 117 PRO A N 1
ATOM 858 C CA . PRO A 1 117 ? 10.322 1.280 -4.475 1.00 27.70 117 PRO A CA 1
ATOM 859 C C . PRO A 1 117 ? 11.112 2.178 -5.415 1.00 28.56 117 PRO A C 1
ATOM 860 O O . PRO A 1 117 ? 12.210 2.647 -5.098 1.00 27.71 117 PRO A O 1
ATOM 864 N N . PHE A 1 118 ? 10.539 2.412 -6.588 1.00 25.19 118 PHE A N 1
ATOM 865 C CA . PHE A 1 118 ? 11.181 3.274 -7.564 1.00 25.05 118 PHE A CA 1
ATOM 866 C C . PHE A 1 118 ? 11.367 4.672 -6.993 1.00 24.47 118 PHE A C 1
ATOM 867 O O . PHE A 1 118 ? 10.399 5.331 -6.623 1.00 28.32 118 PHE A O 1
ATOM 875 N N . ALA A 1 119 ? 12.612 5.118 -6.913 1.00 21.47 119 ALA A N 1
ATOM 876 C CA . ALA A 1 119 ? 12.950 6.503 -6.603 1.00 28.39 119 ALA A CA 1
ATOM 877 C C . ALA A 1 119 ? 12.599 6.909 -5.179 1.00 24.99 119 ALA A C 1
ATOM 878 O O . ALA A 1 119 ? 12.417 8.087 -4.906 1.00 26.42 119 ALA A O 1
ATOM 880 N N . GLY A 1 120 ? 12.503 5.970 -4.248 1.00 25.38 120 GLY A N 1
ATOM 881 C CA . GLY A 1 120 ? 12.294 6.316 -2.857 1.00 22.02 120 GLY A CA 1
ATOM 882 C C . GLY A 1 120 ? 13.472 6.106 -1.937 1.00 23.09 120 GLY A C 1
ATOM 883 O O . GLY A 1 120 ? 13.298 6.185 -0.712 1.00 31.04 120 GLY A O 1
ATOM 884 N N . GLN A 1 121 ? 14.666 5.839 -2.461 1.00 22.76 121 GLN A N 1
ATOM 885 C CA . GLN A 1 121 ? 15.861 5.635 -1.659 1.00 20.18 121 GLN A CA 1
ATOM 886 C C . GLN A 1 121 ? 16.986 6.493 -2.210 1.00 18.98 121 GLN A C 1
ATOM 887 O O . GLN A 1 121 ? 16.941 6.969 -3.346 1.00 19.53 121 GLN A O 1
ATOM 893 N N . ILE A 1 122 ? 18.003 6.697 -1.384 1.00 18.35 122 ILE A N 1
ATOM 894 C CA . ILE A 1 122 ? 19.322 7.048 -1.888 1.00 20.28 122 ILE A CA 1
ATOM 895 C C . ILE A 1 122 ? 20.053 5.714 -2.029 1.00 22.43 122 ILE A C 1
ATOM 896 O O . ILE A 1 122 ? 20.403 5.087 -1.037 1.00 25.23 122 ILE A O 1
ATOM 901 N N . MET A 1 123 ? 20.199 5.235 -3.266 1.00 22.18 123 MET A N 1
ATOM 902 C CA . MET A 1 123 ? 20.931 4.005 -3.583 1.00 23.93 123 MET A CA 1
ATOM 903 C C . MET A 1 123 ? 22.195 4.358 -4.353 1.00 21.02 123 MET A C 1
ATOM 904 O O . MET A 1 123 ? 22.119 4.788 -5.515 1.00 17.69 123 MET A O 1
ATOM 909 N N . PHE A 1 124 ? 23.353 4.123 -3.748 1.00 17.03 124 PHE A N 1
ATOM 910 C CA . PHE A 1 124 ? 24.571 4.313 -4.517 1.00 20.68 124 PHE A CA 1
ATOM 911 C C . PHE A 1 124 ? 25.684 3.386 -4.035 1.00 18.89 124 PHE A C 1
ATOM 912 O O . PHE A 1 124 ? 25.739 2.996 -2.872 1.00 18.46 124 PHE A O 1
ATOM 920 N N . SER A 1 125 ? 26.567 3.035 -4.958 1.00 21.86 125 SER A N 1
ATOM 921 C CA . SER A 1 125 ? 27.770 2.273 -4.669 1.00 20.04 125 SER A CA 1
ATOM 922 C C . SER A 1 125 ? 28.969 3.060 -5.156 1.00 20.99 125 SER A C 1
ATOM 923 O O . SER A 1 125 ? 28.862 3.912 -6.041 1.00 24.30 125 SER A O 1
ATOM 926 N N . PHE A 1 126 ? 30.128 2.771 -4.593 1.00 24.55 126 PHE A N 1
ATOM 927 C CA . PHE A 1 126 ? 31.304 3.478 -5.067 1.00 24.35 126 PHE A CA 1
ATOM 928 C C . PHE A 1 126 ? 32.542 2.608 -4.887 1.00 23.78 126 PHE A C 1
ATOM 929 O O . PHE A 1 126 ? 32.570 1.675 -4.083 1.00 20.06 126 PHE A O 1
ATOM 937 N N . TYR A 1 127 ? 33.560 2.921 -5.676 1.00 26.52 127 TYR A N 1
ATOM 938 C CA . TYR A 1 127 ? 34.834 2.228 -5.616 1.00 27.01 127 TYR A CA 1
ATOM 939 C C . TYR A 1 127 ? 35.736 2.869 -4.568 1.00 22.93 127 TYR A C 1
ATOM 940 O O . TYR A 1 127 ? 35.790 4.095 -4.433 1.00 24.70 127 TYR A O 1
ATOM 949 N N . TRP A 1 128 ? 36.437 2.038 -3.814 1.00 21.68 128 TRP A N 1
ATOM 950 C CA . TRP A 1 128 ? 37.421 2.556 -2.874 1.00 26.77 128 TRP A CA 1
ATOM 951 C C . TRP A 1 128 ? 38.600 1.592 -2.805 1.00 29.29 128 TRP A C 1
ATOM 952 O O . TRP A 1 128 ? 38.526 0.435 -3.241 1.00 25.38 128 TRP A O 1
ATOM 963 N N . ALA A 1 129 ? 39.706 2.091 -2.261 1.00 28.83 129 ALA A N 1
ATOM 964 C CA . ALA A 1 129 ? 40.927 1.314 -2.304 1.00 24.89 129 ALA A CA 1
ATOM 965 C C . ALA A 1 129 ? 41.835 1.733 -1.172 1.00 29.61 129 ALA A C 1
ATOM 966 O O . ALA A 1 129 ? 42.003 2.925 -0.897 1.00 29.81 129 ALA A O 1
ATOM 968 N N . PHE A 1 130 ? 42.433 0.740 -0.538 1.00 36.09 130 PHE A N 1
ATOM 969 C CA . PHE A 1 130 ? 43.414 0.962 0.507 1.00 39.82 130 PHE A CA 1
ATOM 970 C C . PHE A 1 130 ? 44.752 0.333 0.133 1.00 42.18 130 PHE A C 1
ATOM 971 O O . PHE A 1 130 ? 44.841 -0.525 -0.758 1.00 39.94 130 PHE A O 1
ATOM 979 N N . ASP A 1 131 ? 45.806 0.774 0.819 1.00 45.08 131 ASP A N 1
ATOM 980 C CA . ASP A 1 131 ? 47.080 0.079 0.698 1.00 55.22 131 ASP A CA 1
ATOM 981 C C . ASP A 1 131 ? 46.871 -1.345 1.194 1.00 45.92 131 ASP A C 1
ATOM 982 O O . ASP A 1 131 ? 46.314 -1.541 2.284 1.00 52.35 131 ASP A O 1
ATOM 984 N N . PRO A 1 132 ? 47.271 -2.362 0.438 1.00 49.01 132 PRO A N 1
ATOM 985 C CA . PRO A 1 132 ? 46.968 -3.738 0.860 1.00 49.24 132 PRO A CA 1
ATOM 986 C C . PRO A 1 132 ? 47.608 -4.114 2.189 1.00 55.69 132 PRO A C 1
ATOM 987 O O . PRO A 1 132 ? 47.230 -5.139 2.776 1.00 56.87 132 PRO A O 1
ATOM 991 N N . LYS A 1 133 ? 48.557 -3.318 2.692 1.00 59.32 133 LYS A N 1
ATOM 992 C CA . LYS A 1 133 ? 49.089 -3.566 4.027 1.00 58.06 133 LYS A CA 1
ATOM 993 C C . LYS A 1 133 ? 48.131 -3.099 5.118 1.00 59.68 133 LYS A C 1
ATOM 994 O O . LYS A 1 133 ? 48.141 -3.661 6.218 1.00 61.10 133 LYS A O 1
ATOM 996 N N . LYS A 1 134 ? 47.291 -2.100 4.829 1.00 59.10 134 LYS A N 1
ATOM 997 C CA . LYS A 1 134 ? 46.403 -1.511 5.826 1.00 50.31 134 LYS A CA 1
ATOM 998 C C . LYS A 1 134 ? 45.149 -2.360 6.007 1.00 50.40 134 LYS A C 1
ATOM 999 O O . LYS A 1 134 ? 44.580 -2.867 5.035 1.00 50.84 134 LYS A O 1
ATOM 1001 N N . SER A 1 135 ? 44.721 -2.508 7.266 1.00 47.67 135 SER A N 1
ATOM 1002 C CA . SER A 1 135 ? 43.609 -3.380 7.627 1.00 38.53 135 SER A CA 1
ATOM 1003 C C . SER A 1 135 ? 42.302 -2.608 7.584 1.00 37.66 135 SER A C 1
ATOM 1004 O O . SER A 1 135 ? 42.255 -1.430 7.957 1.00 41.19 135 SER A O 1
ATOM 1007 N N . ILE A 1 136 ? 41.234 -3.285 7.153 1.00 33.37 136 ILE A N 1
ATOM 1008 C CA . ILE A 1 136 ? 39.934 -2.638 6.999 1.00 31.68 136 ILE A CA 1
ATOM 1009 C C . ILE A 1 136 ? 39.066 -2.938 8.204 1.00 31.51 136 ILE A C 1
ATOM 1010 O O . ILE A 1 136 ? 37.846 -2.760 8.156 1.00 29.50 136 ILE A O 1
ATOM 1015 N N . GLU A 1 137 ? 39.682 -3.426 9.273 1.00 34.42 137 GLU A N 1
ATOM 1016 C CA . GLU A 1 137 ? 38.979 -3.578 10.533 1.00 31.12 137 GLU A CA 1
ATOM 1017 C C . GLU A 1 137 ? 38.298 -2.273 10.898 1.00 29.78 137 GLU A C 1
ATOM 1018 O O . GLU A 1 137 ? 38.961 -1.246 11.060 1.00 34.80 137 GLU A O 1
ATOM 1024 N N . GLY A 1 138 ? 36.975 -2.308 11.020 1.00 30.21 138 GLY A N 1
ATOM 1025 C CA . GLY A 1 138 ? 36.215 -1.152 11.450 1.00 27.45 138 GLY A CA 1
ATOM 1026 C C . GLY A 1 138 ? 35.602 -0.336 10.337 1.00 23.99 138 GLY A C 1
ATOM 1027 O O . GLY A 1 138 ? 34.816 0.578 10.626 1.00 22.40 138 GLY A O 1
ATOM 1028 N N . LEU A 1 139 ? 35.921 -0.657 9.079 1.00 26.06 139 LEU A N 1
ATOM 1029 C CA . LEU A 1 139 ? 35.422 0.099 7.932 1.00 23.37 139 LEU A CA 1
ATOM 1030 C C . LEU A 1 139 ? 33.908 0.292 7.987 1.00 21.65 139 LEU A C 1
ATOM 1031 O O . LEU A 1 139 ? 33.396 1.399 7.766 1.00 19.58 139 LEU A O 1
ATOM 1036 N N . SER A 1 140 ? 33.178 -0.771 8.308 1.00 21.98 140 SER A N 1
ATOM 1037 C CA . SER A 1 140 ? 31.727 -0.662 8.319 1.00 22.14 140 SER A CA 1
ATOM 1038 C C . SER A 1 140 ? 31.263 0.363 9.334 1.00 22.38 140 SER A C 1
ATOM 1039 O O . SER A 1 140 ? 30.292 1.093 9.079 1.00 21.74 140 SER A O 1
ATOM 1042 N N . LEU A 1 141 ? 31.973 0.457 10.465 1.00 20.34 141 LEU A N 1
ATOM 1043 C CA . LEU A 1 141 ? 31.686 1.480 11.469 1.00 21.89 141 LEU A CA 1
ATOM 1044 C C . LEU A 1 141 ? 31.890 2.879 10.903 1.00 21.51 141 LEU A C 1
ATOM 1045 O O . LEU A 1 141 ? 31.051 3.766 11.110 1.00 20.33 141 LEU A O 1
ATOM 1050 N N . VAL A 1 142 ? 32.989 3.089 10.173 1.00 19.18 142 VAL A N 1
ATOM 1051 C CA . VAL A 1 142 ? 33.268 4.395 9.589 1.00 17.36 142 VAL A CA 1
ATOM 1052 C C . VAL A 1 142 ? 32.132 4.812 8.660 1.00 19.78 142 VAL A C 1
ATOM 1053 O O . VAL A 1 142 ? 31.604 5.929 8.754 1.00 19.29 142 VAL A O 1
ATOM 1057 N N . ILE A 1 143 ? 31.713 3.911 7.768 1.00 18.07 143 ILE A N 1
ATOM 1058 C CA . ILE A 1 143 ? 30.618 4.247 6.860 1.00 18.71 143 ILE A CA 1
ATOM 1059 C C . ILE A 1 143 ? 29.355 4.578 7.644 1.00 19.20 143 ILE A C 1
ATOM 1060 O O . ILE A 1 143 ? 28.706 5.602 7.408 1.00 19.31 143 ILE A O 1
ATOM 1065 N N . GLY A 1 144 ? 28.989 3.715 8.589 1.00 19.26 144 GLY A N 1
ATOM 1066 C CA . GLY A 1 144 ? 27.773 3.941 9.342 1.00 15.05 144 GLY A CA 1
ATOM 1067 C C . GLY A 1 144 ? 27.790 5.248 10.099 1.00 20.10 144 GLY A C 1
ATOM 1068 O O . GLY A 1 144 ? 26.789 5.965 10.130 1.00 26.16 144 GLY A O 1
ATOM 1069 N N . LEU A 1 145 ? 28.933 5.594 10.701 1.00 19.44 145 LEU A N 1
ATOM 1070 C CA . LEU A 1 145 ? 28.997 6.824 11.481 1.00 19.02 145 LEU A CA 1
ATOM 1071 C C . LEU A 1 145 ? 28.904 8.049 10.581 1.00 25.51 145 LEU A C 1
ATOM 1072 O O . LEU A 1 145 ? 28.193 9.013 10.901 1.00 25.73 145 LEU A O 1
ATOM 1077 N N . ALA A 1 146 ? 29.609 8.029 9.448 1.00 23.94 146 ALA A N 1
ATOM 1078 C CA . ALA A 1 146 ? 29.555 9.159 8.530 1.00 22.59 146 ALA A CA 1
ATOM 1079 C C . ALA A 1 146 ? 28.124 9.509 8.155 1.00 21.43 146 ALA A C 1
ATOM 1080 O O . ALA A 1 146 ? 27.776 10.688 8.041 1.00 22.08 146 ALA A O 1
ATOM 1082 N N . ILE A 1 147 ? 27.274 8.503 7.970 1.00 19.51 147 ILE A N 1
ATOM 1083 C CA . ILE A 1 147 ? 25.901 8.781 7.553 1.00 24.52 147 ILE A CA 1
ATOM 1084 C C . ILE A 1 147 ? 25.094 9.330 8.718 1.00 29.01 147 ILE A C 1
ATOM 1085 O O . ILE A 1 147 ? 24.338 10.301 8.566 1.00 26.77 147 ILE A O 1
ATOM 1090 N N . ALA A 1 148 ? 25.218 8.691 9.894 1.00 25.25 148 ALA A N 1
ATOM 1091 C CA . ALA A 1 148 ? 24.503 9.165 11.072 1.00 23.33 148 ALA A CA 1
ATOM 1092 C C . ALA A 1 148 ? 24.920 10.580 11.448 1.00 25.18 148 ALA A C 1
ATOM 1093 O O . ALA A 1 148 ? 24.102 11.344 11.959 1.00 30.26 148 ALA A O 1
ATOM 1095 N N . GLU A 1 149 ? 26.177 10.951 11.203 1.00 23.82 149 GLU A N 1
ATOM 1096 C CA . GLU A 1 149 ? 26.585 12.333 11.423 1.00 23.29 149 GLU A CA 1
ATOM 1097 C C . GLU A 1 149 ? 25.904 13.285 10.439 1.00 30.38 149 GLU A C 1
ATOM 1098 O O . GLU A 1 149 ? 25.499 14.389 10.821 1.00 34.75 149 GLU A O 1
ATOM 1104 N N . VAL A 1 150 ? 25.755 12.887 9.174 1.00 31.47 150 VAL A N 1
ATOM 1105 C CA . VAL A 1 150 ? 25.049 13.745 8.219 1.00 28.91 150 VAL A CA 1
ATOM 1106 C C . VAL A 1 150 ? 23.567 13.828 8.578 1.00 32.82 150 VAL A C 1
ATOM 1107 O O . VAL A 1 150 ? 23.022 14.919 8.782 1.00 36.63 150 VAL A O 1
ATOM 1111 N N . LEU A 1 151 ? 22.891 12.680 8.655 1.00 29.29 151 LEU A N 1
ATOM 1112 C CA . LEU A 1 151 ? 21.447 12.678 8.870 1.00 25.79 151 LEU A CA 1
ATOM 1113 C C . LEU A 1 151 ? 21.050 12.992 10.308 1.00 31.34 151 LEU A C 1
ATOM 1114 O O . LEU A 1 151 ? 19.854 13.123 10.592 1.00 28.99 151 LEU A O 1
ATOM 1119 N N . ASN A 1 152 ? 22.012 13.102 11.218 1.00 33.98 152 ASN A N 1
ATOM 1120 C CA . ASN A 1 152 ? 21.731 13.347 12.630 1.00 31.76 152 ASN A CA 1
ATOM 1121 C C . ASN A 1 152 ? 20.843 12.257 13.203 1.00 31.51 152 ASN A C 1
ATOM 1122 O O . ASN A 1 152 ? 19.826 12.534 13.835 1.00 39.54 152 ASN A O 1
ATOM 1127 N N . VAL A 1 153 ? 21.228 11.001 12.968 1.00 30.64 153 VAL A N 1
ATOM 1128 C CA . VAL A 1 153 ? 20.483 9.872 13.516 1.00 24.04 153 VAL A CA 1
ATOM 1129 C C . VAL A 1 153 ? 21.453 9.014 14.308 1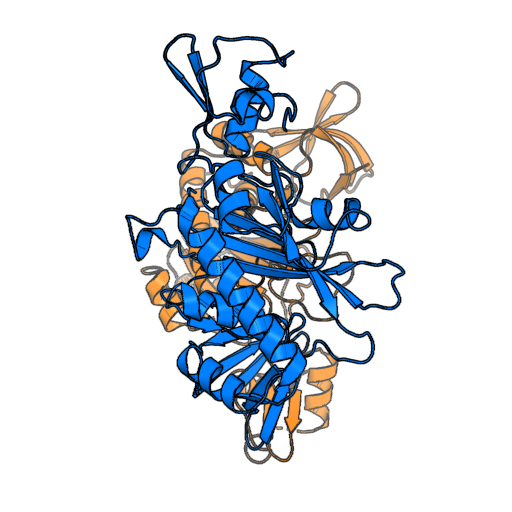.00 24.59 153 VAL A C 1
ATOM 1130 O O . VAL A 1 153 ? 22.492 9.501 14.770 1.00 25.06 153 VAL A O 1
ATOM 1134 N N . GLN A 1 154 ? 21.140 7.739 14.485 1.00 25.32 154 GLN A N 1
ATOM 1135 C CA . GLN A 1 154 ? 21.970 6.909 15.344 1.00 32.84 154 GLN A CA 1
ATOM 1136 C C . GLN A 1 154 ? 22.508 5.691 14.595 1.00 28.25 154 GLN A C 1
ATOM 1137 O O . GLN A 1 154 ? 21.909 5.228 13.618 1.00 26.62 154 GLN A O 1
ATOM 1143 N N . VAL A 1 155 ? 23.656 5.189 15.060 1.00 24.53 155 VAL A N 1
ATOM 1144 C CA . VAL A 1 155 ? 24.275 3.992 14.506 1.00 25.52 155 VAL A CA 1
ATOM 1145 C C . VAL A 1 155 ? 23.998 2.835 15.444 1.00 26.86 155 VAL A C 1
ATOM 1146 O O . VAL A 1 155 ? 23.607 3.012 16.602 1.00 27.08 155 VAL A O 1
ATOM 1150 N N . LYS A 1 156 ? 24.250 1.634 14.938 1.00 24.82 156 LYS A N 1
ATOM 1151 C CA . LYS A 1 156 ? 24.164 0.392 15.687 1.00 21.84 156 LYS A CA 1
ATOM 1152 C C . LYS A 1 156 ? 25.266 -0.514 15.161 1.00 24.74 156 LYS A C 1
ATOM 1153 O O . LYS A 1 156 ? 25.448 -0.620 13.946 1.00 27.18 156 LYS A O 1
ATOM 1159 N N . TRP A 1 157 ? 26.007 -1.141 16.055 1.00 21.65 157 TRP A N 1
ATOM 1160 C CA . TRP A 1 157 ? 27.113 -1.978 15.624 1.00 22.57 157 TRP A CA 1
ATOM 1161 C C . TRP A 1 157 ? 26.588 -3.203 14.865 1.00 26.14 157 TRP A C 1
ATOM 1162 O O . TRP A 1 157 ? 25.585 -3.804 15.263 1.00 29.49 157 TRP A O 1
ATOM 1173 N N . PRO A 1 158 ? 27.234 -3.608 13.768 1.00 24.81 158 PRO A N 1
ATOM 1174 C CA . PRO A 1 158 ? 28.424 -2.993 13.191 1.00 23.75 158 PRO A CA 1
ATOM 1175 C C . PRO A 1 158 ? 28.147 -2.047 12.053 1.00 28.51 158 PRO A C 1
ATOM 1176 O O . PRO A 1 158 ? 29.106 -1.425 11.619 1.00 35.48 158 PRO A O 1
ATOM 1180 N N . ASN A 1 159 ? 26.905 -1.950 11.552 1.00 28.88 159 ASN A N 1
ATOM 1181 C CA . ASN A 1 159 ? 26.720 -1.262 10.279 1.00 28.54 159 ASN A CA 1
ATOM 1182 C C . ASN A 1 159 ? 25.315 -0.719 10.063 1.00 29.75 159 ASN A C 1
ATOM 1183 O O . ASN A 1 159 ? 24.960 -0.418 8.916 1.00 33.02 159 ASN A O 1
ATOM 1188 N N . ASP A 1 160 ? 24.507 -0.576 11.093 1.00 25.71 160 ASP A N 1
ATOM 1189 C CA . ASP A 1 160 ? 23.126 -0.202 10.863 1.00 25.81 160 ASP A CA 1
ATOM 1190 C C . ASP A 1 160 ? 22.920 1.289 11.097 1.00 27.39 160 ASP A C 1
ATOM 1191 O O . ASP A 1 160 ? 23.626 1.921 11.888 1.00 24.72 160 ASP A O 1
ATOM 1196 N N . ILE A 1 161 ? 21.967 1.853 10.362 1.00 27.17 161 ILE A N 1
ATOM 1197 C CA . ILE A 1 161 ? 21.569 3.244 10.517 1.00 26.02 161 ILE A CA 1
ATOM 1198 C C . ILE A 1 161 ? 20.164 3.262 11.106 1.00 26.59 161 ILE A C 1
ATOM 1199 O O . ILE A 1 161 ? 19.259 2.600 10.582 1.00 25.13 161 ILE A O 1
ATOM 1204 N N . LEU A 1 162 ? 19.980 4.025 12.182 1.00 21.82 162 LEU A N 1
ATOM 1205 C CA . LEU A 1 162 ? 18.821 3.868 13.050 1.00 26.46 162 LEU A CA 1
ATOM 1206 C C . LEU A 1 162 ? 18.130 5.205 13.267 1.00 31.22 162 LEU A C 1
ATOM 1207 O O . LEU A 1 162 ? 18.790 6.194 13.604 1.00 31.83 162 LEU A O 1
ATOM 1212 N N . PHE A 1 163 ? 16.804 5.226 13.095 1.00 33.42 163 PHE A N 1
ATOM 1213 C CA . PHE A 1 163 ? 15.944 6.292 13.602 1.00 31.13 163 PHE A CA 1
ATOM 1214 C C . PHE A 1 163 ? 14.769 5.657 14.326 1.00 34.55 163 PHE A C 1
ATOM 1215 O O . PHE A 1 163 ? 14.090 4.794 13.758 1.00 34.27 163 PHE A O 1
ATOM 1223 N N . ASP A 1 164 ? 14.513 6.090 15.568 1.00 41.05 164 ASP A N 1
ATOM 1224 C CA . ASP A 1 164 ? 13.414 5.533 16.379 1.00 44.18 164 ASP A CA 1
ATOM 1225 C C . ASP A 1 164 ? 13.629 4.046 16.641 1.00 43.73 164 ASP A C 1
ATOM 1226 O O . ASP A 1 164 ? 12.666 3.274 16.725 1.00 47.01 164 ASP A O 1
ATOM 1231 N N . GLU A 1 165 ? 14.897 3.633 16.720 1.00 41.56 165 GLU A N 1
ATOM 1232 C CA . GLU A 1 165 ? 15.267 2.221 16.802 1.00 42.49 165 GLU A CA 1
ATOM 1233 C C . GLU A 1 165 ? 14.707 1.411 15.627 1.00 38.86 165 GLU A C 1
ATOM 1234 O O . GLU A 1 165 ? 14.437 0.207 15.754 1.00 34.79 165 GLU A O 1
ATOM 1240 N N . ARG A 1 166 ? 14.525 2.055 14.473 1.00 38.87 166 ARG A N 1
ATOM 1241 C CA . ARG A 1 166 ? 14.038 1.385 13.272 1.00 41.58 166 ARG A CA 1
ATOM 1242 C C . ARG A 1 166 ? 15.076 1.484 12.152 1.00 31.60 166 ARG A C 1
ATOM 1243 O O . ARG A 1 166 ? 15.845 2.448 12.088 1.00 32.94 166 ARG A O 1
ATOM 1251 N N . LYS A 1 167 ? 15.130 0.462 11.290 1.00 31.71 167 LYS A N 1
ATOM 1252 C CA . LYS A 1 167 ? 16.171 0.395 10.255 1.00 33.07 167 LYS A CA 1
ATOM 1253 C C . LYS A 1 167 ? 15.960 1.507 9.225 1.00 27.70 167 LYS A C 1
ATOM 1254 O O . LYS A 1 167 ? 14.978 1.509 8.477 1.00 27.45 167 LYS A O 1
ATOM 1260 N N . LEU A 1 168 ? 16.879 2.459 9.186 1.00 25.96 168 LEU A N 1
ATOM 1261 C CA . LEU A 1 168 ? 16.798 3.553 8.226 1.00 28.87 168 LEU A CA 1
ATOM 1262 C C . LEU A 1 168 ? 17.535 3.255 6.918 1.00 30.18 168 LEU A C 1
ATOM 1263 O O . LEU A 1 168 ? 17.175 3.816 5.878 1.00 28.49 168 LEU A O 1
ATOM 1268 N N . GLY A 1 169 ? 18.542 2.386 6.936 1.00 30.97 169 GLY A N 1
ATOM 1269 C CA . GLY A 1 169 ? 19.126 1.923 5.694 1.00 33.32 169 GLY A CA 1
ATOM 1270 C C . GLY A 1 169 ? 20.092 0.773 5.897 1.00 37.71 169 GLY A C 1
ATOM 1271 O O . GLY A 1 169 ? 20.157 0.174 6.975 1.00 39.24 169 GLY A O 1
ATOM 1272 N N . GLY A 1 170 ? 20.852 0.490 4.834 1.00 37.62 170 GLY A N 1
ATOM 1273 C CA . GLY A 1 170 ? 21.808 -0.609 4.836 1.00 33.41 170 GLY A CA 1
ATOM 1274 C C . GLY A 1 170 ? 23.157 -0.218 4.260 1.00 27.65 170 GLY A C 1
ATOM 1275 O O . GLY A 1 170 ? 23.274 0.713 3.464 1.00 22.29 170 GLY A O 1
ATOM 1276 N N . ILE A 1 171 ? 24.187 -0.955 4.683 1.00 34.23 171 ILE A N 1
ATOM 1277 C CA . ILE A 1 171 ? 25.567 -0.786 4.231 1.00 28.53 171 ILE A CA 1
ATOM 1278 C C . ILE A 1 171 ? 26.139 -2.146 3.859 1.00 28.03 171 ILE A C 1
ATOM 1279 O O . ILE A 1 171 ? 26.130 -3.064 4.684 1.00 35.26 171 ILE A O 1
ATOM 1284 N N . LEU A 1 172 ? 26.676 -2.268 2.643 1.00 29.09 172 LEU A N 1
ATOM 1285 C CA . LEU A 1 172 ? 27.164 -3.554 2.132 1.00 25.29 172 LEU A CA 1
ATOM 1286 C C . LEU A 1 172 ? 28.518 -3.343 1.459 1.00 27.54 172 LEU A C 1
ATOM 1287 O O . LEU A 1 172 ? 28.570 -2.911 0.305 1.00 27.66 172 LEU A O 1
ATOM 1292 N N . VAL A 1 173 ? 29.596 -3.661 2.185 1.00 27.61 173 VAL A N 1
ATOM 1293 C CA . VAL A 1 173 ? 30.971 -3.609 1.684 1.00 25.27 173 VAL A CA 1
ATOM 1294 C C . VAL A 1 173 ? 31.325 -4.927 1.005 1.00 20.89 173 VAL A C 1
ATOM 1295 O O . VAL A 1 173 ? 31.303 -5.972 1.649 1.00 23.23 173 VAL A O 1
ATOM 1299 N N . GLU A 1 174 ? 31.682 -4.887 -0.281 1.00 25.27 174 GLU A N 1
ATOM 1300 C CA . GLU A 1 174 ? 32.100 -6.081 -1.022 1.00 24.56 174 GLU A CA 1
ATOM 1301 C C . GLU A 1 174 ? 33.519 -5.906 -1.555 1.00 28.88 174 GLU A C 1
ATOM 1302 O O . GLU A 1 174 ? 33.950 -4.790 -1.868 1.00 31.75 174 GLU A O 1
ATOM 1308 N N . ILE A 1 175 ? 34.246 -7.012 -1.683 1.00 26.07 175 ILE A N 1
ATOM 1309 C CA . ILE A 1 175 ? 35.643 -6.964 -2.091 1.00 28.26 175 ILE A CA 1
ATOM 1310 C C . ILE A 1 175 ? 35.761 -7.404 -3.541 1.00 28.14 175 ILE A C 1
ATOM 1311 O O . ILE A 1 175 ? 35.257 -8.465 -3.922 1.00 35.00 175 ILE A O 1
ATOM 1316 N N . ALA A 1 176 ? 36.414 -6.582 -4.351 1.00 26.85 176 ALA A N 1
ATOM 1317 C CA . ALA A 1 176 ? 36.571 -6.853 -5.768 1.00 33.25 176 ALA A CA 1
ATOM 1318 C C . ALA A 1 176 ? 37.842 -7.659 -6.019 1.00 47.73 176 ALA A C 1
ATOM 1319 O O . ALA A 1 176 ? 38.937 -7.267 -5.597 1.00 48.44 176 ALA A O 1
ATOM 1321 N N . ASN A 1 177 ? 37.695 -8.787 -6.714 1.00 57.49 177 ASN A N 1
ATOM 1322 C CA . ASN A 1 177 ? 38.843 -9.599 -7.119 1.00 62.78 177 ASN A CA 1
ATOM 1323 C C . ASN A 1 177 ? 39.492 -8.944 -8.340 1.00 61.45 177 ASN A C 1
ATOM 1324 O O . ASN A 1 177 ? 39.378 -9.402 -9.481 1.00 64.94 177 ASN A O 1
ATOM 1326 N N . HIS A 1 178 ? 40.182 -7.836 -8.078 1.00 45.99 178 HIS A N 1
ATOM 1327 C CA . HIS A 1 178 ? 40.833 -7.062 -9.120 1.00 52.61 178 HIS A CA 1
ATOM 1328 C C . HIS A 1 178 ? 42.314 -6.932 -8.790 1.00 59.40 178 HIS A C 1
ATOM 1329 O O . HIS A 1 178 ? 42.683 -6.693 -7.633 1.00 61.05 178 HIS A O 1
ATOM 1336 N N . LYS A 1 179 ? 43.159 -7.101 -9.812 1.00 52.24 179 LYS A N 1
ATOM 1337 C CA . LYS A 1 179 ? 44.612 -7.170 -9.643 1.00 61.15 179 LYS A CA 1
ATOM 1338 C C . LYS A 1 179 ? 45.222 -5.772 -9.777 1.00 66.40 179 LYS A C 1
ATOM 1339 O O . LYS A 1 179 ? 45.573 -5.320 -10.870 1.00 69.16 179 LYS A O 1
ATOM 1341 N N . ASN A 1 180 ? 45.388 -5.083 -8.645 1.00 61.91 180 ASN A N 1
ATOM 1342 C CA . ASN A 1 180 ? 45.886 -3.716 -8.656 1.00 63.28 180 ASN A CA 1
ATOM 1343 C C . ASN A 1 180 ? 47.149 -3.508 -7.832 1.00 61.81 180 ASN A C 1
ATOM 1344 O O . ASN A 1 180 ? 47.771 -2.441 -7.947 1.00 54.08 180 ASN A O 1
ATOM 1346 N N . GLY A 1 181 ? 47.564 -4.490 -7.036 1.00 50.93 181 GLY A N 1
ATOM 1347 C CA . GLY A 1 181 ? 48.455 -4.158 -5.948 1.00 51.05 181 GLY A CA 1
ATOM 1348 C C . GLY A 1 181 ? 47.764 -3.346 -4.875 1.00 57.86 181 GLY A C 1
ATOM 1349 O O . GLY A 1 181 ? 48.424 -2.685 -4.067 1.00 56.30 181 GLY A O 1
ATOM 1350 N N . MET A 1 182 ? 46.434 -3.354 -4.870 1.00 57.10 182 MET A N 1
ATOM 1351 C CA . MET A 1 182 ? 45.649 -2.655 -3.869 1.00 47.44 182 MET A CA 1
ATOM 1352 C C . MET A 1 182 ? 44.462 -3.516 -3.466 1.00 44.70 182 MET A C 1
ATOM 1353 O O . MET A 1 182 ? 44.037 -4.417 -4.197 1.00 41.82 182 MET A O 1
ATOM 1358 N N . LEU A 1 183 ? 43.942 -3.224 -2.274 1.00 39.83 183 LEU A N 1
ATOM 1359 C CA . LEU A 1 183 ? 42.673 -3.768 -1.820 1.00 33.15 183 LEU A CA 1
ATOM 1360 C C . LEU A 1 183 ? 41.554 -2.927 -2.426 1.00 30.12 183 LEU A C 1
ATOM 1361 O O . LEU A 1 183 ? 41.463 -1.726 -2.163 1.00 29.22 183 LEU A O 1
ATOM 1366 N N . ASN A 1 184 ? 40.729 -3.540 -3.261 1.00 31.68 184 ASN A N 1
ATOM 1367 C CA . ASN A 1 184 ? 39.738 -2.824 -4.056 1.00 30.73 184 ASN A CA 1
ATOM 1368 C C . ASN A 1 184 ? 38.339 -3.150 -3.545 1.00 27.78 184 ASN A C 1
ATOM 1369 O O . ASN A 1 184 ? 37.887 -4.295 -3.673 1.00 25.69 184 ASN A O 1
ATOM 1374 N N . LEU A 1 185 ? 37.655 -2.142 -2.984 1.00 24.66 185 LEU A N 1
ATOM 1375 C CA . LEU A 1 185 ? 36.301 -2.282 -2.450 1.00 29.30 185 LEU A CA 1
ATOM 1376 C C . LEU A 1 185 ? 35.239 -1.730 -3.401 1.00 28.61 185 LEU A C 1
ATOM 1377 O O . LEU A 1 185 ? 35.490 -0.843 -4.225 1.00 29.77 185 LEU A O 1
ATOM 1382 N N . VAL A 1 186 ? 34.029 -2.254 -3.256 1.00 24.26 186 VAL A N 1
ATOM 1383 C CA . VAL A 1 186 ? 32.816 -1.550 -3.656 1.00 25.01 186 VAL A CA 1
ATOM 1384 C C . VAL A 1 186 ? 31.950 -1.413 -2.408 1.00 26.81 186 VAL A C 1
ATOM 1385 O O . VAL A 1 186 ? 31.786 -2.372 -1.643 1.00 26.49 186 VAL A O 1
ATOM 1389 N N . ILE A 1 187 ? 31.469 -0.202 -2.160 1.00 28.80 187 ILE A N 1
ATOM 1390 C CA . ILE A 1 187 ? 30.761 0.141 -0.936 1.00 20.32 187 ILE A CA 1
ATOM 1391 C C . ILE A 1 187 ? 29.351 0.524 -1.336 1.00 24.97 187 ILE A C 1
ATOM 1392 O O . ILE A 1 187 ? 29.159 1.488 -2.084 1.00 23.76 187 ILE A O 1
ATOM 1397 N N . GLY A 1 188 ? 28.367 -0.244 -0.879 1.00 25.50 188 GLY A N 1
ATOM 1398 C CA . GLY A 1 188 ? 26.978 -0.050 -1.263 1.00 21.62 188 GLY A CA 1
ATOM 1399 C C . GLY A 1 188 ? 26.159 0.524 -0.116 1.00 24.72 188 GLY A C 1
ATOM 1400 O O . GLY A 1 188 ? 26.254 0.062 1.023 1.00 19.44 188 GLY A O 1
ATOM 1401 N N . ILE A 1 189 ? 25.344 1.528 -0.434 1.00 23.55 189 ILE A N 1
ATOM 1402 C CA . ILE A 1 189 ? 24.568 2.222 0.581 1.00 22.50 189 ILE A CA 1
ATOM 1403 C C . ILE A 1 189 ? 23.151 2.453 0.088 1.00 21.27 189 ILE A C 1
ATOM 1404 O O . ILE A 1 189 ? 22.946 2.991 -1.005 1.00 19.48 189 ILE A O 1
ATOM 1409 N N . GLY A 1 190 ? 22.176 2.052 0.906 1.00 18.39 190 GLY A N 1
ATOM 1410 C CA . GLY A 1 190 ? 20.788 2.357 0.678 1.00 19.86 190 GLY A CA 1
ATOM 1411 C C . GLY A 1 190 ? 20.210 3.094 1.873 1.00 26.58 190 GLY A C 1
ATOM 1412 O O . GLY A 1 190 ? 20.365 2.650 3.019 1.00 24.88 190 GLY A O 1
ATOM 1413 N N . ILE A 1 191 ? 19.551 4.223 1.633 1.00 20.08 191 ILE A N 1
ATOM 1414 C CA . ILE A 1 191 ? 18.976 5.013 2.710 1.00 24.40 191 ILE A CA 1
ATOM 1415 C C . ILE A 1 191 ? 17.515 5.274 2.378 1.00 26.48 191 ILE A C 1
ATOM 1416 O O . ILE A 1 191 ? 17.210 5.938 1.375 1.00 24.66 191 ILE A O 1
ATOM 1421 N N . ASN A 1 192 ? 16.619 4.746 3.215 1.00 25.34 192 ASN A N 1
ATOM 1422 C CA . ASN A 1 192 ? 15.188 4.887 2.986 1.00 25.87 192 ASN A CA 1
ATOM 1423 C C . ASN A 1 192 ? 14.802 6.341 3.077 1.00 23.20 192 ASN A C 1
ATOM 1424 O O . ASN A 1 192 ? 15.075 6.985 4.090 1.00 22.56 192 ASN A O 1
ATOM 1429 N N . VAL A 1 193 ? 14.174 6.874 2.030 1.00 25.88 193 VAL A N 1
ATOM 1430 C CA . VAL A 1 193 ? 13.722 8.268 2.032 1.00 33.52 193 VAL A CA 1
ATOM 1431 C C . VAL A 1 193 ? 12.199 8.370 2.113 1.00 33.77 193 VAL A C 1
ATOM 1432 O O . VAL A 1 193 ? 11.663 8.975 3.042 1.00 33.90 193 VAL A O 1
ATOM 1436 N N . SER A 1 194 ? 11.484 7.794 1.146 1.00 32.48 194 SER A N 1
ATOM 1437 C CA . SER A 1 194 ? 10.026 7.691 1.235 1.00 33.41 194 SER A CA 1
ATOM 1438 C C . SER A 1 194 ? 9.605 6.328 0.702 1.00 33.11 194 SER A C 1
ATOM 1439 O O . SER A 1 194 ? 9.654 6.088 -0.507 1.00 28.16 194 SER A O 1
ATOM 1442 N N . LEU A 1 195 ? 9.172 5.446 1.595 1.00 34.59 195 LEU A N 1
ATOM 1443 C CA . LEU A 1 195 ? 8.898 4.078 1.195 1.00 41.55 195 LEU A CA 1
ATOM 1444 C C . LEU A 1 195 ? 7.453 3.894 0.743 1.00 47.06 195 LEU A C 1
ATOM 1445 O O . LEU A 1 195 ? 6.622 4.809 0.805 1.00 44.49 195 LEU A O 1
ATOM 1450 N N . SER A 1 196 ? 7.169 2.663 0.307 1.00 42.59 196 SER A N 1
ATOM 1451 C CA . SER A 1 196 ? 5.877 2.212 -0.210 1.00 45.22 196 SER A CA 1
ATOM 1452 C C . SER A 1 196 ? 5.110 3.274 -0.986 1.00 46.22 196 SER A C 1
ATOM 1453 O O . SER A 1 196 ? 4.007 3.652 -0.599 1.00 51.17 196 SER A O 1
ATOM 1456 N N . SER A 1 202 ? 8.833 -6.372 6.374 1.00 58.40 202 SER A N 1
ATOM 1457 C CA . SER A 1 202 ? 8.956 -7.285 7.514 1.00 68.23 202 SER A CA 1
ATOM 1458 C C . SER A 1 202 ? 9.035 -6.523 8.833 1.00 69.40 202 SER A C 1
ATOM 1459 O O . SER A 1 202 ? 8.016 -6.129 9.407 1.00 70.92 202 SER A O 1
ATOM 1461 N N . GLN A 1 203 ? 10.263 -6.337 9.316 1.00 67.44 203 GLN A N 1
ATOM 1462 C CA . GLN A 1 203 ? 10.491 -5.526 10.496 1.00 65.04 203 GLN A CA 1
ATOM 1463 C C . GLN A 1 203 ? 10.076 -4.079 10.222 1.00 58.52 203 GLN A C 1
ATOM 1464 O O . GLN A 1 203 ? 9.940 -3.664 9.067 1.00 60.20 203 GLN A O 1
ATOM 1466 N N . PRO A 1 204 ? 9.853 -3.291 11.265 1.00 61.04 204 PRO A N 1
ATOM 1467 C CA . PRO A 1 204 ? 9.561 -1.871 11.042 1.00 63.72 204 PRO A CA 1
ATOM 1468 C C . PRO A 1 204 ? 10.797 -1.162 10.515 1.00 58.97 204 PRO A C 1
ATOM 1469 O O . PRO A 1 204 ? 11.934 -1.523 10.835 1.00 56.50 204 PRO A O 1
ATOM 1473 N N . TYR A 1 205 ? 10.563 -0.145 9.687 1.00 53.90 205 TYR A N 1
ATOM 1474 C CA . TYR A 1 205 ? 11.631 0.549 8.984 1.00 46.75 205 TYR A CA 1
ATOM 1475 C C . TYR A 1 205 ? 11.435 2.053 9.114 1.00 45.05 205 TYR A C 1
ATOM 1476 O O . TYR A 1 205 ? 10.310 2.533 9.298 1.00 47.77 205 TYR A O 1
ATOM 1485 N N . ALA A 1 206 ? 12.535 2.794 9.011 1.00 32.12 206 ALA A N 1
ATOM 1486 C CA . ALA A 1 206 ? 12.498 4.247 9.094 1.00 33.98 206 ALA A CA 1
ATOM 1487 C C . ALA A 1 206 ? 12.800 4.887 7.735 1.00 30.42 206 ALA A C 1
ATOM 1488 O O . ALA A 1 206 ? 13.480 4.303 6.891 1.00 31.35 206 ALA A O 1
ATOM 1490 N N . GLU A 1 207 ? 12.281 6.093 7.517 1.00 30.86 207 GLU A N 1
ATOM 1491 C CA . GLU A 1 207 ? 12.534 6.812 6.277 1.00 30.91 207 GLU A CA 1
ATOM 1492 C C . GLU A 1 207 ? 12.782 8.282 6.588 1.00 35.03 207 GLU A C 1
ATOM 1493 O O . GLU A 1 207 ? 12.211 8.838 7.532 1.00 35.11 207 GLU A O 1
ATOM 1499 N N . VAL A 1 208 ? 13.643 8.911 5.777 1.00 33.70 208 VAL A N 1
ATOM 1500 C CA . VAL A 1 208 ? 14.102 10.264 6.093 1.00 31.08 208 VAL A CA 1
ATOM 1501 C C . VAL A 1 208 ? 12.931 11.240 6.100 1.00 36.75 208 VAL A C 1
ATOM 1502 O O . VAL A 1 208 ? 12.923 12.199 6.881 1.00 44.73 208 VAL A O 1
ATOM 1506 N N . CYS A 1 209 ? 11.903 10.986 5.276 1.00 39.28 209 CYS A N 1
ATOM 1507 C CA . CYS A 1 209 ? 10.723 11.856 5.208 1.00 40.53 209 CYS A CA 1
ATOM 1508 C C . CYS A 1 209 ? 10.062 12.048 6.570 1.00 43.55 209 CYS A C 1
ATOM 1509 O O . CYS A 1 209 ? 9.471 13.104 6.833 1.00 46.39 209 CYS A O 1
ATOM 1512 N N . GLU A 1 210 ? 10.135 11.041 7.436 1.00 42.53 210 GLU A N 1
ATOM 1513 C CA . GLU A 1 210 ? 9.674 11.204 8.807 1.00 38.12 210 GLU A CA 1
ATOM 1514 C C . GLU A 1 210 ? 10.338 12.399 9.481 1.00 39.82 210 GLU A C 1
ATOM 1515 O O . GLU A 1 210 ? 9.678 13.180 10.175 1.00 43.03 210 GLU A O 1
ATOM 1521 N N . ILE A 1 211 ? 11.647 12.545 9.307 1.00 38.04 211 ILE A N 1
ATOM 1522 C CA . ILE A 1 211 ? 12.390 13.530 10.084 1.00 41.97 211 ILE A CA 1
ATOM 1523 C C . ILE A 1 211 ? 12.350 14.900 9.416 1.00 47.08 211 ILE A C 1
ATOM 1524 O O . ILE A 1 211 ? 12.161 15.929 10.076 1.00 50.06 211 ILE A O 1
ATOM 1529 N N . ASP A 1 212 ? 12.537 14.943 8.101 1.00 43.02 212 ASP A N 1
ATOM 1530 C CA . ASP A 1 212 ? 12.557 16.203 7.365 1.00 50.22 212 ASP A CA 1
ATOM 1531 C C . ASP A 1 212 ? 11.692 16.032 6.130 1.00 45.57 212 ASP A C 1
ATOM 1532 O O . ASP A 1 212 ? 12.173 15.548 5.089 1.00 46.56 212 ASP A O 1
ATOM 1537 N N . PRO A 1 213 ? 10.424 16.426 6.207 1.00 44.20 213 PRO A N 1
ATOM 1538 C CA . PRO A 1 213 ? 9.513 16.208 5.073 1.00 47.69 213 PRO A CA 1
ATOM 1539 C C . PRO A 1 213 ? 9.951 16.914 3.802 1.00 42.30 213 PRO A C 1
ATOM 1540 O O . PRO A 1 213 ? 9.509 16.532 2.713 1.00 40.28 213 PRO A O 1
ATOM 1544 N N . ASP A 1 214 ? 10.803 17.933 3.904 1.00 42.12 214 ASP A N 1
ATOM 1545 C CA . ASP A 1 214 ? 11.287 18.676 2.751 1.00 41.00 214 ASP A CA 1
ATOM 1546 C C . ASP A 1 214 ? 12.643 18.186 2.266 1.00 42.59 214 ASP A C 1
ATOM 1547 O O . ASP A 1 214 ? 13.297 18.887 1.491 1.00 38.76 214 ASP A O 1
ATOM 1552 N N . VAL A 1 215 ? 13.081 17.009 2.727 1.00 47.16 215 VAL A N 1
ATOM 1553 C CA . VAL A 1 215 ? 14.296 16.387 2.214 1.00 42.13 215 VAL A CA 1
ATOM 1554 C C . VAL A 1 215 ? 14.305 16.431 0.691 1.00 33.31 215 VAL A C 1
ATOM 1555 O O . VAL A 1 215 ? 13.265 16.318 0.030 1.00 34.75 215 VAL A O 1
ATOM 1559 N N . GLU A 1 216 ? 15.487 16.595 0.124 1.00 30.36 216 GLU A N 1
ATOM 1560 C CA . GLU A 1 216 ? 15.663 16.523 -1.323 1.00 37.31 216 GLU A CA 1
ATOM 1561 C C . GLU A 1 216 ? 16.816 15.568 -1.613 1.00 29.63 216 GLU A C 1
ATOM 1562 O O . GLU A 1 216 ? 17.974 15.863 -1.290 1.00 28.83 216 GLU A O 1
ATOM 1568 N N . ARG A 1 217 ? 16.496 14.427 -2.223 1.00 24.90 217 ARG A N 1
ATOM 1569 C CA . ARG A 1 217 ? 17.533 13.467 -2.566 1.00 23.85 217 ARG A CA 1
ATOM 1570 C C . ARG A 1 217 ? 18.654 14.133 -3.339 1.00 25.30 217 ARG A C 1
ATOM 1571 O O . ARG A 1 217 ? 19.830 13.790 -3.154 1.00 26.21 217 ARG A O 1
ATOM 1579 N N . GLN A 1 218 ? 18.313 15.142 -4.143 1.00 26.33 218 GLN A N 1
ATOM 1580 C CA . GLN A 1 218 ? 19.294 15.778 -5.011 1.00 25.82 218 GLN A CA 1
ATOM 1581 C C . GLN A 1 218 ? 20.427 16.440 -4.227 1.00 28.52 218 GLN A C 1
ATOM 1582 O O . GLN A 1 218 ? 21.576 16.431 -4.688 1.00 29.20 218 GLN A O 1
ATOM 1588 N N . THR A 1 219 ? 20.153 16.995 -3.042 1.00 26.22 219 THR A N 1
ATOM 1589 C CA . THR A 1 219 ? 21.228 17.643 -2.292 1.00 31.64 219 THR A CA 1
ATOM 1590 C C . THR A 1 219 ? 21.711 16.839 -1.095 1.00 28.91 219 THR A C 1
ATOM 1591 O O . THR A 1 219 ? 22.782 17.136 -0.563 1.00 34.56 219 THR A O 1
ATOM 1595 N N . LEU A 1 220 ? 20.949 15.852 -0.647 1.00 28.84 220 LEU A N 1
ATOM 1596 C CA . LEU A 1 220 ? 21.400 15.017 0.457 1.00 28.23 220 LEU A CA 1
ATOM 1597 C C . LEU A 1 220 ? 22.457 14.022 -0.002 1.00 28.78 220 LEU A C 1
ATOM 1598 O O . LEU A 1 220 ? 23.438 13.789 0.711 1.00 27.38 220 LEU A O 1
ATOM 1603 N N . LEU A 1 221 ? 22.274 13.441 -1.192 1.00 27.23 221 LEU A N 1
ATOM 1604 C CA . LEU A 1 221 ? 23.272 12.545 -1.770 1.00 27.40 221 LEU A CA 1
ATOM 1605 C C . LEU A 1 221 ? 24.670 13.143 -1.783 1.00 27.59 221 LEU A C 1
ATOM 1606 O O . LEU A 1 221 ? 25.592 12.493 -1.269 1.00 26.90 221 LEU A O 1
ATOM 1611 N N . PRO A 1 222 ? 24.909 14.342 -2.324 1.00 26.95 222 PRO A N 1
ATOM 1612 C CA . PRO A 1 222 ? 26.280 14.872 -2.267 1.00 26.15 222 PRO A CA 1
ATOM 1613 C C . PRO A 1 222 ? 26.719 15.196 -0.852 1.00 29.23 222 PRO A C 1
ATOM 1614 O O . PRO A 1 222 ? 27.919 15.106 -0.546 1.00 29.26 222 PRO A O 1
ATOM 1618 N N . LYS A 1 223 ? 25.783 15.556 0.030 1.00 27.64 223 LYS A N 1
ATOM 1619 C CA . LYS A 1 223 ? 26.174 15.806 1.410 1.00 27.35 223 LYS A CA 1
ATOM 1620 C C . LYS A 1 223 ? 26.639 14.520 2.078 1.00 27.19 223 LYS A C 1
ATOM 1621 O O . LYS A 1 223 ? 27.651 14.512 2.789 1.00 28.48 223 LYS A O 1
ATOM 1627 N N . LEU A 1 224 ? 25.936 13.417 1.832 1.00 25.59 224 LEU A N 1
ATOM 1628 C CA . LEU A 1 224 ? 26.371 12.140 2.378 1.00 26.65 224 LEU A CA 1
ATOM 1629 C C . LEU A 1 224 ? 27.752 11.774 1.857 1.00 29.80 224 LEU A C 1
ATOM 1630 O O . LEU A 1 224 ? 28.658 11.439 2.634 1.00 29.83 224 LEU A O 1
ATOM 1635 N N . ILE A 1 225 ? 27.940 11.862 0.539 1.00 28.33 225 ILE A N 1
ATOM 1636 C CA . ILE A 1 225 ? 29.183 11.386 -0.058 1.00 28.83 225 ILE A CA 1
ATOM 1637 C C . ILE A 1 225 ? 30.365 12.260 0.345 1.00 25.00 225 ILE A C 1
ATOM 1638 O O . ILE A 1 225 ? 31.466 11.746 0.565 1.00 23.57 225 ILE A O 1
ATOM 1643 N N . GLN A 1 226 ? 30.171 13.577 0.468 1.00 28.40 226 GLN A N 1
ATOM 1644 C CA . GLN A 1 226 ? 31.303 14.435 0.809 1.00 28.71 226 GLN A CA 1
ATOM 1645 C C . GLN A 1 226 ? 31.832 14.099 2.193 1.00 25.60 226 GLN A C 1
ATOM 1646 O O . GLN A 1 226 ? 33.053 14.014 2.390 1.00 22.21 226 GLN A O 1
ATOM 1648 N N . HIS A 1 227 ? 30.923 13.846 3.151 1.00 25.34 227 HIS A N 1
ATOM 1649 C CA . HIS A 1 227 ? 31.321 13.494 4.516 1.00 21.73 227 HIS A CA 1
ATOM 1650 C C . HIS A 1 227 ? 31.845 12.068 4.601 1.00 24.83 227 HIS A C 1
ATOM 1651 O O . HIS A 1 227 ? 32.882 11.815 5.232 1.00 26.42 227 HIS A O 1
ATOM 1658 N N . LEU A 1 228 ? 31.149 11.131 3.957 1.00 22.71 228 LEU A N 1
ATOM 1659 C CA . LEU A 1 228 ? 31.621 9.757 3.894 1.00 22.05 228 LEU A CA 1
ATOM 1660 C C . LEU A 1 228 ? 33.084 9.697 3.454 1.00 27.51 228 LEU A C 1
ATOM 1661 O O . LEU A 1 228 ? 33.940 9.110 4.139 1.00 22.62 228 LEU A O 1
ATOM 1666 N N . TYR A 1 229 ? 33.384 10.336 2.320 1.00 23.56 229 TYR A N 1
ATOM 1667 C CA . TYR A 1 229 ? 34.736 10.343 1.789 1.00 19.90 229 TYR A CA 1
ATOM 1668 C C . TYR A 1 229 ? 35.706 10.928 2.794 1.00 28.74 229 TYR A C 1
ATOM 1669 O O . TYR A 1 229 ? 36.828 10.421 2.975 1.00 26.26 229 TYR A O 1
ATOM 1678 N N . THR A 1 230 ? 35.282 11.995 3.469 1.00 27.45 230 THR A N 1
ATOM 1679 C CA . THR A 1 230 ? 36.140 12.611 4.466 1.00 23.13 230 THR A CA 1
ATOM 1680 C C . THR A 1 230 ? 36.408 11.655 5.616 1.00 26.37 230 THR A C 1
ATOM 1681 O O . THR A 1 230 ? 37.567 11.391 5.955 1.00 27.91 230 THR A O 1
ATOM 1685 N N . ARG A 1 231 ? 35.343 11.110 6.216 1.00 21.05 231 ARG A N 1
ATOM 1686 C CA . ARG A 1 231 ? 35.513 10.131 7.288 1.00 22.98 231 ARG A CA 1
ATOM 1687 C C . ARG A 1 231 ? 36.442 8.998 6.851 1.00 24.22 231 ARG A C 1
ATOM 1688 O O . ARG A 1 231 ? 37.273 8.521 7.631 1.00 25.09 231 ARG A O 1
ATOM 1696 N N . LEU A 1 232 ? 36.320 8.559 5.601 1.00 20.93 232 LEU A N 1
ATOM 1697 C CA . LEU A 1 232 ? 37.180 7.489 5.129 1.00 24.19 232 LEU A CA 1
ATOM 1698 C C . LEU A 1 232 ? 38.638 7.929 5.116 1.00 31.21 232 LEU A C 1
ATOM 1699 O O . LEU A 1 232 ? 39.526 7.166 5.513 1.00 29.73 232 LEU A O 1
ATOM 1704 N N . ASN A 1 233 ? 38.910 9.157 4.658 1.00 30.17 233 ASN A N 1
ATOM 1705 C CA . ASN A 1 233 ? 40.298 9.603 4.608 1.00 26.92 233 ASN A CA 1
ATOM 1706 C C . ASN A 1 233 ? 40.894 9.671 6.002 1.00 24.86 233 ASN A C 1
ATOM 1707 O O . ASN A 1 233 ? 42.032 9.244 6.218 1.00 28.83 233 ASN A O 1
ATOM 1712 N N . ILE A 1 234 ? 40.117 10.147 6.970 1.00 26.71 234 ILE A N 1
ATOM 1713 C CA . ILE A 1 234 ? 40.537 10.137 8.370 1.00 25.92 234 ILE A CA 1
ATOM 1714 C C . ILE A 1 234 ? 40.823 8.718 8.839 1.00 26.52 234 ILE A C 1
ATOM 1715 O O . ILE A 1 234 ? 41.728 8.478 9.651 1.00 28.59 234 ILE A O 1
ATOM 1720 N N . PHE A 1 235 ? 40.049 7.752 8.344 1.00 27.72 235 PHE A N 1
ATOM 1721 C CA . PHE A 1 235 ? 40.263 6.370 8.761 1.00 30.04 235 PHE A CA 1
ATOM 1722 C C . PHE A 1 235 ? 41.585 5.819 8.224 1.00 29.72 235 PHE A C 1
ATOM 1723 O O . PHE A 1 235 ? 42.287 5.099 8.941 1.00 30.40 235 PHE A O 1
ATOM 1731 N N . GLU A 1 236 ? 41.944 6.146 6.968 1.00 31.40 236 GLU A N 1
ATOM 1732 C CA . GLU A 1 236 ? 43.255 5.768 6.430 1.00 33.15 236 GLU A CA 1
ATOM 1733 C C . GLU A 1 236 ? 44.402 6.330 7.255 1.00 37.45 236 GLU A C 1
ATOM 1734 O O . GLU A 1 236 ? 45.507 5.778 7.221 1.00 40.76 236 GLU A O 1
ATOM 1740 N N . GLN A 1 237 ? 44.177 7.421 7.980 1.00 32.56 237 GLN A N 1
ATOM 1741 C CA . GLN A 1 237 ? 45.250 7.942 8.805 1.00 36.32 237 GLN A CA 1
ATOM 1742 C C . GLN A 1 237 ? 45.166 7.400 10.217 1.00 38.69 237 GLN A C 1
ATOM 1743 O O . GLN A 1 237 ? 46.175 6.946 10.763 1.00 36.79 237 GLN A O 1
ATOM 1745 N N . ASN A 1 238 ? 43.970 7.394 10.809 1.00 40.45 238 ASN A N 1
ATOM 1746 C CA . ASN A 1 238 ? 43.861 7.219 12.248 1.00 35.45 238 ASN A CA 1
ATOM 1747 C C . ASN A 1 238 ? 43.158 5.956 12.685 1.00 32.57 238 ASN A C 1
ATOM 1748 O O . ASN A 1 238 ? 43.290 5.580 13.851 1.00 35.03 238 ASN A O 1
ATOM 1753 N N . GLY A 1 239 ? 42.434 5.292 11.805 1.00 34.34 239 GLY A N 1
ATOM 1754 C CA . GLY A 1 239 ? 41.789 4.075 12.224 1.00 28.84 239 GLY A CA 1
ATOM 1755 C C . GLY A 1 239 ? 40.717 4.315 13.274 1.00 29.86 239 GLY A C 1
ATOM 1756 O O . GLY A 1 239 ? 40.201 5.423 13.465 1.00 34.26 239 GLY A O 1
ATOM 1757 N N . ILE A 1 240 ? 40.386 3.234 13.965 1.00 25.32 240 ILE A N 1
ATOM 1758 C CA . ILE A 1 240 ? 39.444 3.270 15.070 1.00 32.26 240 ILE A CA 1
ATOM 1759 C C . ILE A 1 240 ? 40.178 3.846 16.279 1.00 35.82 240 ILE A C 1
ATOM 1760 O O . ILE A 1 240 ? 40.391 3.162 17.290 1.00 35.91 240 ILE A O 1
ATOM 1765 N N . ASP A 1 241 ? 40.590 5.109 16.177 1.00 35.82 241 ASP A N 1
ATOM 1766 C CA . ASP A 1 241 ? 41.368 5.721 17.245 1.00 39.04 241 ASP A CA 1
ATOM 1767 C C . ASP A 1 241 ? 40.417 6.220 18.331 1.00 38.35 241 ASP A C 1
ATOM 1768 O O . ASP A 1 241 ? 39.224 5.906 18.341 1.00 42.87 241 ASP A O 1
ATOM 1773 N N . GLU A 1 242 ? 40.928 7.011 19.267 1.00 37.75 242 GLU A N 1
ATOM 1774 C CA . GLU A 1 242 ? 40.096 7.334 20.413 1.00 35.05 242 GLU A CA 1
ATOM 1775 C C . GLU A 1 242 ? 39.082 8.425 20.085 1.00 37.82 242 GLU A C 1
ATOM 1776 O O . GLU A 1 242 ? 37.984 8.425 20.660 1.00 38.86 242 GLU A O 1
ATOM 1782 N N . GLU A 1 243 ? 39.413 9.344 19.166 1.00 38.85 243 GLU A N 1
ATOM 1783 C CA . GLU A 1 243 ? 38.404 10.277 18.654 1.00 37.49 243 GLU A CA 1
ATOM 1784 C C . GLU A 1 243 ? 37.225 9.529 18.056 1.00 35.03 243 GLU A C 1
ATOM 1785 O O . GLU A 1 243 ? 36.066 9.871 18.320 1.00 33.36 243 GLU A O 1
ATOM 1791 N N . PHE A 1 244 ? 37.505 8.533 17.202 1.00 33.61 244 PHE A N 1
ATOM 1792 C CA . PHE A 1 244 ? 36.425 7.757 16.594 1.00 36.69 244 PHE A CA 1
ATOM 1793 C C . PHE A 1 244 ? 35.526 7.160 17.667 1.00 35.53 244 PHE A C 1
ATOM 1794 O O . PHE A 1 244 ? 34.311 7.397 17.679 1.00 29.53 244 PHE A O 1
ATOM 1802 N N . GLN A 1 245 ? 36.121 6.408 18.599 1.00 34.77 245 GLN A N 1
ATOM 1803 C CA . GLN A 1 245 ? 35.342 5.771 19.656 1.00 34.76 245 GLN A CA 1
ATOM 1804 C C . GLN A 1 245 ? 34.475 6.773 20.396 1.00 29.35 245 GLN A C 1
ATOM 1805 O O . GLN A 1 245 ? 33.359 6.443 20.811 1.00 33.64 245 GLN A O 1
ATOM 1811 N N . GLN A 1 246 ? 34.943 8.003 20.551 1.00 31.37 246 GLN A N 1
ATOM 1812 C CA . GLN A 1 246 ? 34.090 8.993 21.195 1.00 35.27 246 GLN A CA 1
ATOM 1813 C C . GLN A 1 246 ? 32.963 9.424 20.265 1.00 30.66 246 GLN A C 1
ATOM 1814 O O . GLN A 1 246 ? 31.802 9.517 20.683 1.00 29.72 246 GLN A O 1
ATOM 1820 N N . ALA A 1 247 ? 33.275 9.661 18.990 1.00 32.53 247 ALA A N 1
ATOM 1821 C CA . ALA A 1 247 ? 32.227 10.043 18.048 1.00 34.66 247 ALA A CA 1
ATOM 1822 C C . ALA A 1 247 ? 31.179 8.937 17.927 1.00 28.69 247 ALA A C 1
ATOM 1823 O O . ALA A 1 247 ? 29.971 9.207 17.931 1.00 25.91 247 ALA A O 1
ATOM 1825 N N . TRP A 1 248 ? 31.638 7.681 17.841 1.00 29.37 248 TRP A N 1
ATOM 1826 C CA . TRP A 1 248 ? 30.766 6.509 17.856 1.00 27.63 248 TRP A CA 1
ATOM 1827 C C . TRP A 1 248 ? 29.819 6.534 19.053 1.00 31.02 248 TRP A C 1
ATOM 1828 O O . TRP A 1 248 ? 28.587 6.508 18.890 1.00 24.69 248 TRP A O 1
ATOM 1839 N N . GLN A 1 249 ? 30.394 6.604 20.268 1.00 30.74 249 GLN A N 1
ATOM 1840 C CA . GLN A 1 249 ? 29.607 6.608 21.504 1.00 30.02 249 GLN A CA 1
ATOM 1841 C C . GLN A 1 249 ? 28.464 7.606 21.427 1.00 25.61 249 GLN A C 1
ATOM 1842 O O . GLN A 1 249 ? 27.319 7.284 21.750 1.00 29.60 249 GLN A O 1
ATOM 1848 N N . SER A 1 250 ? 28.754 8.817 20.967 1.00 25.52 250 SER A N 1
ATOM 1849 C CA . SER A 1 250 ? 27.729 9.856 20.952 1.00 31.99 250 SER A CA 1
ATOM 1850 C C . SER A 1 250 ? 26.579 9.524 20.011 1.00 32.07 250 SER A C 1
ATOM 1851 O O . SER A 1 250 ? 25.473 10.046 20.190 1.00 35.33 250 SER A O 1
ATOM 1854 N N . TYR A 1 251 ? 26.815 8.680 18.995 1.00 33.75 251 TYR A N 1
ATOM 1855 C CA . TYR A 1 251 ? 25.786 8.319 18.020 1.00 27.75 251 TYR A CA 1
ATOM 1856 C C . TYR A 1 251 ? 25.272 6.897 18.204 1.00 26.65 251 TYR A C 1
ATOM 1857 O O . TYR A 1 251 ? 24.312 6.492 17.525 1.00 21.54 251 TYR A O 1
ATOM 1866 N N . ASN A 1 252 ? 25.893 6.150 19.107 1.00 24.16 252 ASN A N 1
ATOM 1867 C CA . ASN A 1 252 ? 25.597 4.752 19.353 1.00 24.11 252 ASN A CA 1
ATOM 1868 C C . ASN A 1 252 ? 24.253 4.621 20.056 1.00 26.54 252 ASN A C 1
ATOM 1869 O O . ASN A 1 252 ? 24.108 5.003 21.223 1.00 29.04 252 ASN A O 1
ATOM 1874 N N . ALA A 1 253 ? 23.267 4.067 19.359 1.00 24.30 253 ALA A N 1
ATOM 1875 C CA . ALA A 1 253 ? 21.959 3.892 19.974 1.00 29.64 253 ALA A CA 1
ATOM 1876 C C . ALA A 1 253 ? 21.956 2.846 21.089 1.00 30.59 253 ALA A C 1
ATOM 1877 O O . ALA A 1 253 ? 20.950 2.723 21.793 1.00 29.08 253 ALA A O 1
ATOM 1879 N N . PHE A 1 254 ? 23.041 2.092 21.266 1.00 26.53 254 PHE A N 1
ATOM 1880 C CA . PHE A 1 254 ? 23.085 0.992 22.220 1.00 25.76 254 PHE A CA 1
ATOM 1881 C C . PHE A 1 254 ? 24.201 1.190 23.234 1.00 30.07 254 PHE A C 1
ATOM 1882 O O . PHE A 1 254 ? 24.678 0.211 23.813 1.00 34.24 254 PHE A O 1
ATOM 1890 N N . SER A 1 255 ? 24.672 2.424 23.415 1.00 31.17 255 SER A N 1
ATOM 1891 C CA . SER A 1 255 ? 25.757 2.694 24.353 1.00 29.87 255 SER A CA 1
ATOM 1892 C C . SER A 1 255 ? 25.377 2.276 25.768 1.00 30.36 255 SER A C 1
ATOM 1893 O O . SER A 1 255 ? 24.320 2.654 26.281 1.00 30.39 255 SER A O 1
ATOM 1896 N N . ASN A 1 256 ? 26.241 1.476 26.385 1.00 30.26 256 ASN A N 1
ATOM 1897 C CA . ASN A 1 256 ? 26.084 1.022 27.768 1.00 30.95 256 ASN A CA 1
ATOM 1898 C C . ASN A 1 256 ? 24.707 0.429 28.064 1.00 27.95 256 ASN A C 1
ATOM 1899 O O . ASN A 1 256 ? 24.232 0.494 29.187 1.00 36.27 256 ASN A O 1
ATOM 1904 N N . SER A 1 257 ? 24.061 -0.182 27.082 1.00 32.38 257 SER A N 1
ATOM 1905 C CA . SER A 1 257 ? 22.760 -0.814 27.270 1.00 29.88 257 SER A CA 1
ATOM 1906 C C . SER A 1 257 ? 22.920 -2.295 27.599 1.00 28.30 257 SER A C 1
ATOM 1907 O O . SER A 1 257 ? 23.950 -2.920 27.316 1.00 22.69 257 SER A O 1
ATOM 1910 N N . GLU A 1 258 ? 21.862 -2.858 28.181 1.00 28.60 258 GLU A N 1
ATOM 1911 C CA . GLU A 1 258 ? 21.770 -4.298 28.374 1.00 33.26 258 GLU A CA 1
ATOM 1912 C C . GLU A 1 258 ? 21.346 -4.925 27.052 1.00 33.14 258 GLU A C 1
ATOM 1913 O O . GLU A 1 258 ? 20.295 -4.579 26.498 1.00 34.43 258 GLU A O 1
ATOM 1919 N N . ILE A 1 259 ? 22.172 -5.822 26.526 1.00 25.40 259 ILE A N 1
ATOM 1920 C CA . ILE A 1 259 ? 21.973 -6.312 25.178 1.00 24.85 259 ILE A CA 1
ATOM 1921 C C . ILE A 1 259 ? 22.039 -7.828 25.184 1.00 26.93 259 ILE A C 1
ATOM 1922 O O . ILE A 1 259 ? 22.561 -8.461 26.108 1.00 25.91 259 ILE A O 1
ATOM 1927 N N . ASN A 1 260 ? 21.465 -8.399 24.137 1.00 25.89 260 ASN A N 1
ATOM 1928 C CA . ASN A 1 260 ? 21.640 -9.792 23.792 1.00 22.66 260 ASN A CA 1
ATOM 1929 C C . ASN A 1 260 ? 22.524 -9.829 22.570 1.00 23.55 260 ASN A C 1
ATOM 1930 O O . ASN A 1 260 ? 22.266 -9.102 21.606 1.00 27.30 260 ASN A O 1
ATOM 1935 N N . VAL A 1 261 ? 23.543 -10.674 22.597 1.00 20.00 261 VAL A N 1
ATOM 1936 C CA . VAL A 1 261 ? 24.436 -10.848 21.463 1.00 29.22 261 VAL A CA 1
ATOM 1937 C C . VAL A 1 261 ? 24.151 -12.207 20.836 1.00 29.97 261 VAL A C 1
ATOM 1938 O O . VAL A 1 261 ? 24.294 -13.249 21.491 1.00 29.80 261 VAL A O 1
ATOM 1942 N N . LEU A 1 262 ? 23.745 -12.202 19.571 1.00 27.89 262 LEU A N 1
ATOM 1943 C CA . LEU A 1 262 ? 23.345 -13.427 18.884 1.00 32.33 262 LEU A CA 1
ATOM 1944 C C . LEU A 1 262 ? 24.480 -13.897 17.976 1.00 34.18 262 LEU A C 1
ATOM 1945 O O . LEU A 1 262 ? 24.755 -13.286 16.934 1.00 34.08 262 LEU A O 1
ATOM 1950 N N . THR A 1 263 ? 25.130 -14.979 18.374 1.00 31.32 263 THR A N 1
ATOM 1951 C CA . THR A 1 263 ? 26.133 -15.648 17.564 1.00 36.45 263 THR A CA 1
ATOM 1952 C C . THR A 1 263 ? 25.613 -17.010 17.113 1.00 39.34 263 THR A C 1
ATOM 1953 O O . THR A 1 263 ? 24.572 -17.495 17.573 1.00 36.38 263 THR A O 1
ATOM 1957 N N . GLU A 1 264 ? 26.380 -17.646 16.224 1.00 34.19 264 GLU A N 1
ATOM 1958 C CA . GLU A 1 264 ? 25.983 -18.957 15.734 1.00 39.60 264 GLU A CA 1
ATOM 1959 C C . GLU A 1 264 ? 25.954 -19.978 16.864 1.00 45.57 264 GLU A C 1
ATOM 1960 O O . GLU A 1 264 ? 25.224 -20.973 16.788 1.00 47.51 264 GLU A O 1
ATOM 1962 N N . GLN A 1 265 ? 26.711 -19.742 17.926 1.00 39.96 265 GLN A N 1
ATOM 1963 C CA . GLN A 1 265 ? 26.792 -20.685 19.029 1.00 38.91 265 GLN A CA 1
ATOM 1964 C C . GLN A 1 265 ? 25.761 -20.412 20.116 1.00 39.20 265 GLN A C 1
ATOM 1965 O O . GLN A 1 265 ? 25.880 -20.978 21.208 1.00 43.79 265 GLN A O 1
ATOM 1967 N N . GLY A 1 266 ? 24.772 -19.552 19.853 1.00 34.15 266 GLY A N 1
ATOM 1968 C CA . GLY A 1 266 ? 23.804 -19.165 20.869 1.00 34.81 266 GLY A CA 1
ATOM 1969 C C . GLY A 1 266 ? 23.779 -17.687 21.246 1.00 37.70 266 GLY A C 1
ATOM 1970 O O . GLY A 1 266 ? 24.365 -16.841 20.554 1.00 39.44 266 GLY A O 1
ATOM 1971 N N . VAL A 1 267 ? 23.107 -17.359 22.350 1.00 31.78 267 VAL A N 1
ATOM 1972 C CA . VAL A 1 267 ? 22.980 -15.984 22.821 1.00 30.18 267 VAL A CA 1
ATOM 1973 C C . VAL A 1 267 ? 23.860 -15.795 24.044 1.00 29.78 267 VAL A C 1
ATOM 1974 O O . VAL A 1 267 ? 23.839 -16.616 24.969 1.00 33.71 267 VAL A O 1
ATOM 1978 N N . ILE A 1 268 ? 24.641 -14.723 24.040 1.00 32.94 268 ILE A N 1
ATOM 1979 C CA . ILE A 1 268 ? 25.301 -14.220 25.237 1.00 33.08 268 ILE A CA 1
ATOM 1980 C C . ILE A 1 268 ? 24.810 -12.798 25.496 1.00 31.60 268 ILE A C 1
ATOM 1981 O O . ILE A 1 268 ? 24.489 -12.051 24.565 1.00 30.86 268 ILE A O 1
ATOM 1986 N N . SER A 1 269 ? 24.721 -12.439 26.777 1.00 32.95 269 SER A N 1
ATOM 1987 C CA . SER A 1 269 ? 24.092 -11.199 27.216 1.00 32.17 269 SER A CA 1
ATOM 1988 C C . SER A 1 269 ? 25.035 -10.396 28.104 1.00 33.41 269 SER A C 1
ATOM 1989 O O . SER A 1 269 ? 26.028 -10.914 28.634 1.00 27.22 269 SER A O 1
ATOM 1992 N N . GLY A 1 270 ? 24.699 -9.119 28.272 1.00 25.63 270 GLY A N 1
ATOM 1993 C CA . GLY A 1 270 ? 25.481 -8.282 29.150 1.00 19.99 270 GLY A CA 1
ATOM 1994 C C . GLY A 1 270 ? 25.229 -6.808 28.885 1.00 24.04 270 GLY A C 1
ATOM 1995 O O . GLY A 1 270 ? 24.156 -6.413 28.427 1.00 25.59 270 GLY A O 1
ATOM 1996 N N . ILE A 1 271 ? 26.242 -6.019 29.189 1.00 23.61 271 ILE A N 1
ATOM 1997 C CA . ILE A 1 271 ? 26.188 -4.580 29.044 1.00 27.05 271 ILE A CA 1
ATOM 1998 C C . ILE A 1 271 ? 27.190 -4.188 27.975 1.00 27.13 271 ILE A C 1
ATOM 1999 O O . ILE A 1 271 ? 28.354 -4.612 28.026 1.00 29.06 271 ILE A O 1
ATOM 2004 N N . GLU A 1 272 ? 26.738 -3.387 27.013 1.00 25.31 272 GLU A N 1
ATOM 2005 C CA . GLU A 1 272 ? 27.608 -2.925 25.937 1.00 28.68 272 GLU A CA 1
ATOM 2006 C C . GLU A 1 272 ? 28.661 -1.951 26.457 1.00 25.13 272 GLU A C 1
ATOM 2007 O O . GLU A 1 272 ? 28.353 -1.025 27.206 1.00 28.83 272 GLU A O 1
ATOM 2013 N N . GLN A 1 273 ? 29.897 -2.135 26.024 1.00 21.31 273 GLN A N 1
ATOM 2014 C CA . GLN A 1 273 ? 30.990 -1.235 26.358 1.00 21.21 273 GLN A CA 1
ATOM 2015 C C . GLN A 1 273 ? 31.664 -0.678 25.110 1.00 25.49 273 GLN A C 1
ATOM 2016 O O . GLN A 1 273 ? 32.893 -0.667 25.006 1.00 29.42 273 GLN A O 1
ATOM 2022 N N . GLY A 1 274 ? 30.884 -0.219 24.138 1.00 22.15 274 GLY A N 1
ATOM 2023 C CA . GLY A 1 274 ? 31.514 0.377 22.974 1.00 23.10 274 GLY A CA 1
ATOM 2024 C C . GLY A 1 274 ? 32.347 -0.593 22.146 1.00 25.17 274 GLY A C 1
ATOM 2025 O O . GLY A 1 274 ? 32.031 -1.777 22.003 1.00 25.58 274 GLY A O 1
ATOM 2026 N N . ILE A 1 275 ? 33.444 -0.071 21.595 1.00 25.84 275 ILE A N 1
ATOM 2027 C CA . ILE A 1 275 ? 34.233 -0.771 20.591 1.00 25.55 275 ILE A CA 1
ATOM 2028 C C . ILE A 1 275 ? 35.717 -0.628 20.898 1.00 29.33 275 ILE A C 1
ATOM 2029 O O . ILE A 1 275 ? 36.162 0.366 21.482 1.00 31.20 275 ILE A O 1
ATOM 2034 N N . ASP A 1 276 ? 36.489 -1.612 20.443 1.00 28.21 276 ASP A N 1
ATOM 2035 C CA . ASP A 1 276 ? 37.926 -1.646 20.648 1.00 25.48 276 ASP A CA 1
ATOM 2036 C C . ASP A 1 276 ? 38.630 -1.042 19.428 1.00 33.45 276 ASP A C 1
ATOM 2037 O O . ASP A 1 276 ? 37.996 -0.377 18.602 1.00 35.32 276 ASP A O 1
ATOM 2042 N N . GLU A 1 277 ? 39.940 -1.291 19.278 1.00 33.82 277 GLU A N 1
ATOM 2043 C CA . GLU A 1 277 ? 40.725 -0.647 18.225 1.00 34.58 277 GLU A CA 1
ATOM 2044 C C . GLU A 1 277 ? 40.492 -1.273 16.864 1.00 33.36 277 GLU A C 1
ATOM 2045 O O . GLU A 1 277 ? 40.811 -0.645 15.850 1.00 35.63 277 GLU A O 1
ATOM 2047 N N . ARG A 1 278 ? 39.963 -2.489 16.814 1.00 34.61 278 ARG A N 1
ATOM 2048 C CA . ARG A 1 278 ? 39.665 -3.147 15.549 1.00 35.96 278 ARG A CA 1
ATOM 2049 C C . ARG A 1 278 ? 38.216 -2.972 15.112 1.00 33.55 278 ARG A C 1
ATOM 2050 O O . ARG A 1 278 ? 37.853 -3.462 14.044 1.00 31.65 278 ARG A O 1
ATOM 2058 N N . GLY A 1 279 ? 37.393 -2.259 15.891 1.00 35.75 279 GLY A N 1
ATOM 2059 C CA . GLY A 1 279 ? 35.970 -2.156 15.632 1.00 24.20 279 GLY A CA 1
ATOM 2060 C C . GLY A 1 279 ? 35.140 -3.283 16.209 1.00 23.52 279 GLY A C 1
ATOM 2061 O O . GLY A 1 279 ? 33.925 -3.306 15.984 1.00 20.76 279 GLY A O 1
ATOM 2062 N N . TYR A 1 280 ? 35.760 -4.216 16.936 1.00 23.99 280 TYR A N 1
ATOM 2063 C CA . TYR A 1 280 ? 35.034 -5.289 17.607 1.00 23.82 280 TYR A CA 1
ATOM 2064 C C . TYR A 1 280 ? 34.082 -4.760 18.672 1.00 21.56 280 TYR A C 1
ATOM 2065 O O . TYR A 1 280 ? 34.394 -3.807 19.393 1.00 22.79 280 TYR A O 1
ATOM 2074 N N . LEU A 1 281 ? 32.929 -5.408 18.802 1.00 20.35 281 LEU A N 1
ATOM 2075 C CA . LEU A 1 281 ? 32.011 -5.045 19.876 1.00 24.53 281 LEU A CA 1
ATOM 2076 C C . LEU A 1 281 ? 32.561 -5.496 21.226 1.00 26.20 281 LEU A C 1
ATOM 2077 O O . LEU A 1 281 ? 33.091 -6.603 21.361 1.00 24.63 281 LEU A O 1
ATOM 2082 N N . LYS A 1 282 ? 32.471 -4.602 22.209 1.00 23.25 282 LYS A N 1
ATOM 2083 C CA . LYS A 1 282 ? 32.900 -4.846 23.579 1.00 25.62 282 LYS A CA 1
ATOM 2084 C C . LYS A 1 282 ? 31.664 -5.030 24.439 1.00 23.71 282 LYS A C 1
ATOM 2085 O O . LYS A 1 282 ? 30.762 -4.190 24.413 1.00 25.70 282 LYS A O 1
ATOM 2091 N N . VAL A 1 283 ? 31.607 -6.137 25.173 1.00 23.44 283 VAL A N 1
ATOM 2092 C CA . VAL A 1 283 ? 30.436 -6.477 25.978 1.00 30.54 283 VAL A CA 1
ATOM 2093 C C . VAL A 1 283 ? 30.903 -7.020 27.322 1.00 25.68 283 VAL A C 1
ATOM 2094 O O . VAL A 1 283 ? 31.721 -7.943 27.366 1.00 28.65 283 VAL A O 1
ATOM 2098 N N . LEU A 1 284 ? 30.383 -6.465 28.416 1.00 24.33 284 LEU A N 1
ATOM 2099 C CA . LEU A 1 284 ? 30.725 -6.990 29.740 1.00 31.90 284 LEU A CA 1
ATOM 2100 C C . LEU A 1 284 ? 29.823 -8.187 30.001 1.00 31.06 284 LEU A C 1
ATOM 2101 O O . LEU A 1 284 ? 28.637 -8.028 30.291 1.00 30.95 284 LEU A O 1
ATOM 2106 N N . CYS A 1 285 ? 30.375 -9.392 29.890 1.00 29.52 285 CYS A N 1
ATOM 2107 C CA . CYS A 1 285 ? 29.610 -10.623 30.053 1.00 30.62 285 CYS A CA 1
ATOM 2108 C C . CYS A 1 285 ? 30.050 -11.299 31.339 1.00 33.68 285 CYS A C 1
ATOM 2109 O O . CYS A 1 285 ? 31.197 -11.751 31.445 1.00 43.55 285 CYS A O 1
ATOM 2112 N N . GLY A 1 286 ? 29.142 -11.374 32.309 1.00 30.04 286 GLY A N 1
ATOM 2113 C CA . GLY A 1 286 ? 29.505 -11.890 33.610 1.00 28.32 286 GLY A CA 1
ATOM 2114 C C . GLY A 1 286 ? 30.558 -11.012 34.242 1.00 32.28 286 GLY A C 1
ATOM 2115 O O . GLY A 1 286 ? 30.253 -9.877 34.607 1.00 33.75 286 GLY A O 1
ATOM 2116 N N . ASN A 1 287 ? 31.803 -11.497 34.333 1.00 34.61 287 ASN A N 1
ATOM 2117 C CA . ASN A 1 287 ? 32.888 -10.745 34.956 1.00 37.02 287 ASN A CA 1
ATOM 2118 C C . ASN A 1 287 ? 34.031 -10.388 34.009 1.00 38.70 287 ASN A C 1
ATOM 2119 O O . ASN A 1 287 ? 35.034 -9.820 34.470 1.00 38.26 287 ASN A O 1
ATOM 2124 N N . LYS A 1 288 ? 33.931 -10.699 32.712 1.00 36.84 288 LYS A N 1
ATOM 2125 C CA . LYS A 1 288 ? 34.964 -10.299 31.756 1.00 37.33 288 LYS A CA 1
ATOM 2126 C C . LYS A 1 288 ? 34.353 -9.479 30.625 1.00 34.14 288 LYS A C 1
ATOM 2127 O O . LYS A 1 288 ? 33.144 -9.502 30.389 1.00 33.97 288 LYS A O 1
ATOM 2133 N N . ILE A 1 289 ? 35.200 -8.743 29.920 1.00 32.70 289 ILE A N 1
ATOM 2134 C CA . ILE A 1 289 ? 34.798 -8.134 28.660 1.00 31.58 289 ILE A CA 1
ATOM 2135 C C . ILE A 1 289 ? 35.104 -9.105 27.530 1.00 33.47 289 ILE A C 1
ATOM 2136 O O . ILE A 1 289 ? 36.270 -9.407 27.255 1.00 33.43 289 ILE A O 1
ATOM 2141 N N . GLN A 1 290 ? 34.066 -9.563 26.851 1.00 31.45 290 GLN A N 1
ATOM 2142 C CA . GLN A 1 290 ? 34.234 -10.377 25.660 1.00 32.36 290 GLN A CA 1
ATOM 2143 C C . GLN A 1 290 ? 34.063 -9.518 24.412 1.00 27.20 290 GLN A C 1
ATOM 2144 O O . GLN A 1 290 ? 33.383 -8.491 24.432 1.00 29.27 290 GLN A O 1
ATOM 2150 N N . MET A 1 291 ? 34.723 -9.922 23.334 1.00 26.12 291 MET A N 1
ATOM 2151 C CA . MET A 1 291 ? 34.717 -9.146 22.105 1.00 29.94 291 MET A CA 1
ATOM 2152 C C . MET A 1 291 ? 34.163 -9.978 20.956 1.00 31.18 291 MET A C 1
ATOM 2153 O O . MET A 1 291 ? 34.269 -11.209 20.953 1.00 29.08 291 MET A O 1
ATOM 2158 N N . PHE A 1 292 ? 33.531 -9.302 19.999 1.00 28.39 292 PHE A N 1
ATOM 2159 C CA . PHE A 1 292 ? 32.946 -9.986 18.861 1.00 25.25 292 PHE A CA 1
ATOM 2160 C C . PHE A 1 292 ? 33.248 -9.231 17.586 1.00 26.98 292 PHE A C 1
ATOM 2161 O O . PHE A 1 292 ? 33.260 -8.003 17.565 1.00 24.35 292 PHE A O 1
ATOM 2169 N N . ASN A 1 293 ? 33.447 -10.001 16.522 1.00 35.69 293 ASN A N 1
ATOM 2170 C CA . ASN A 1 293 ? 33.719 -9.525 15.176 1.00 34.70 293 ASN A CA 1
ATOM 2171 C C . ASN A 1 293 ? 32.406 -9.513 14.39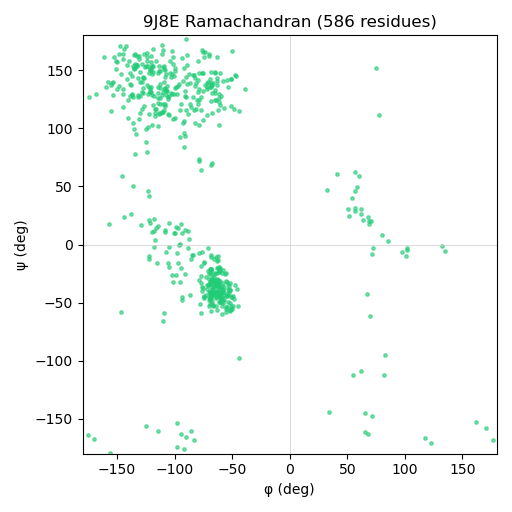8 1.00 36.82 293 ASN A C 1
ATOM 2172 O O . ASN A 1 293 ? 31.633 -10.472 14.463 1.00 45.09 293 ASN A O 1
ATOM 2177 N N . GLY A 1 294 ? 32.177 -8.431 13.640 1.00 43.74 294 GLY A N 1
ATOM 2178 C CA . GLY A 1 294 ? 30.868 -8.068 13.085 1.00 43.60 294 GLY A CA 1
ATOM 2179 C C . GLY A 1 294 ? 30.214 -9.053 12.120 1.00 44.21 294 GLY A C 1
ATOM 2180 O O . GLY A 1 294 ? 28.997 -8.966 11.898 1.00 41.15 294 GLY A O 1
ATOM 2181 N N . GLY A 1 295 ? 30.978 -9.968 11.528 1.00 39.86 295 GLY A N 1
ATOM 2182 C CA . GLY A 1 295 ? 30.403 -10.910 10.583 1.00 38.48 295 GLY A CA 1
ATOM 2183 C C . GLY A 1 295 ? 29.267 -11.733 11.153 1.00 48.53 295 GLY A C 1
ATOM 2184 O O . GLY A 1 295 ? 29.456 -12.470 12.132 1.00 55.94 295 GLY A O 1
ATOM 2185 N N . GLU A 1 296 ? 28.069 -11.577 10.576 1.00 46.18 296 GLU A N 1
ATOM 2186 C CA . GLU A 1 296 ? 26.881 -12.348 10.951 1.00 43.43 296 GLU A CA 1
ATOM 2187 C C . GLU A 1 296 ? 26.351 -12.051 12.358 1.00 57.69 296 GLU A C 1
ATOM 2188 O O . GLU A 1 296 ? 25.126 -11.971 12.536 1.00 60.94 296 GLU A O 1
ATOM 2190 N N . VAL A 1 297 ? 27.233 -11.919 13.366 1.00 50.81 297 VAL A N 1
ATOM 2191 C CA . VAL A 1 297 ? 26.769 -11.689 14.733 1.00 42.20 297 VAL A CA 1
ATOM 2192 C C . VAL A 1 297 ? 25.827 -10.494 14.782 1.00 38.81 297 VAL A C 1
ATOM 2193 O O . VAL A 1 297 ? 26.080 -9.456 14.163 1.00 38.10 297 VAL A O 1
ATOM 2197 N N . SER A 1 298 ? 24.721 -10.644 15.504 1.00 32.42 298 SER A N 1
ATOM 2198 C CA . SER A 1 298 ? 23.728 -9.582 15.584 1.00 35.94 298 SER A CA 1
ATOM 2199 C C . SER A 1 298 ? 23.553 -9.106 17.025 1.00 37.13 298 SER A C 1
ATOM 2200 O O . SER A 1 298 ? 23.980 -9.753 17.987 1.00 36.66 298 SER A O 1
ATOM 2203 N N . LEU A 1 299 ? 22.861 -7.977 17.159 1.00 32.67 299 LEU A N 1
ATOM 2204 C CA . LEU A 1 299 ? 22.678 -7.284 18.420 1.00 25.17 299 LEU A CA 1
ATOM 2205 C C . LEU A 1 299 ? 21.199 -7.025 18.667 1.00 31.33 299 LEU A C 1
ATOM 2206 O O . LEU A 1 299 ? 20.466 -6.690 17.734 1.00 30.94 299 LEU A O 1
ATOM 2211 N N . ARG A 1 300 ? 20.773 -7.129 19.931 1.00 28.49 300 ARG A N 1
ATOM 2212 C CA . ARG A 1 300 ? 19.401 -6.827 20.329 1.00 31.57 300 ARG A CA 1
ATOM 2213 C C . ARG A 1 300 ? 19.386 -6.244 21.742 1.00 34.44 300 ARG A C 1
ATOM 2214 O O . ARG A 1 300 ? 20.179 -6.639 22.603 1.00 33.13 300 ARG A O 1
ATOM 2222 N N . LYS A 1 301 ? 18.443 -5.333 21.990 1.00 31.12 301 LYS A N 1
ATOM 2223 C CA . LYS A 1 301 ? 18.225 -4.802 23.330 1.00 33.50 301 LYS A CA 1
ATOM 2224 C C . LYS A 1 301 ? 17.422 -5.797 24.174 1.00 43.31 301 LYS A C 1
ATOM 2225 O O . LYS A 1 301 ? 16.324 -6.213 23.782 1.00 33.87 301 LYS A O 1
ATOM 2231 N N . LYS A 1 302 ? 17.971 -6.179 25.330 1.00 44.45 302 LYS A N 1
ATOM 2232 C CA . LYS A 1 302 ? 17.218 -6.929 26.333 1.00 41.86 302 LYS A CA 1
ATOM 2233 C C . LYS A 1 302 ? 16.019 -6.114 26.788 1.00 47.51 302 LYS A C 1
ATOM 2234 O O . LYS A 1 302 ? 14.881 -6.435 26.452 1.00 52.20 302 LYS A O 1
ATOM 2240 N N . MET B 1 1 ? 20.022 -40.576 30.239 1.00 56.72 1 MET B N 1
ATOM 2241 C CA . MET B 1 1 ? 19.561 -39.549 29.307 1.00 61.41 1 MET B CA 1
ATOM 2242 C C . MET B 1 1 ? 19.662 -38.155 29.944 1.00 65.52 1 MET B C 1
ATOM 2243 O O . MET B 1 1 ? 20.742 -37.562 29.937 1.00 74.15 1 MET B O 1
ATOM 2248 N N . MET B 1 2 ? 18.572 -37.619 30.506 1.00 58.58 2 MET B N 1
ATOM 2249 C CA . MET B 1 2 ? 18.591 -36.237 30.973 1.00 55.15 2 MET B CA 1
ATOM 2250 C C . MET B 1 2 ? 18.025 -36.112 32.381 1.00 50.76 2 MET B C 1
ATOM 2251 O O . MET B 1 2 ? 17.092 -36.827 32.755 1.00 55.98 2 MET B O 1
ATOM 2256 N N . ASN B 1 3 ? 18.625 -35.213 33.167 1.00 51.01 3 ASN B N 1
ATOM 2257 C CA . ASN B 1 3 ? 18.118 -34.852 34.491 1.00 47.05 3 ASN B CA 1
ATOM 2258 C C . ASN B 1 3 ? 17.190 -33.644 34.344 1.00 55.47 3 ASN B C 1
ATOM 2259 O O . ASN B 1 3 ? 17.575 -32.489 34.551 1.00 46.55 3 ASN B O 1
ATOM 2264 N N . PHE B 1 4 ? 15.928 -33.952 34.000 1.00 58.31 4 PHE B N 1
ATOM 2265 C CA . PHE B 1 4 ? 14.900 -32.959 33.686 1.00 40.68 4 PHE B CA 1
ATOM 2266 C C . PHE B 1 4 ? 14.868 -31.812 34.688 1.00 44.79 4 PHE B C 1
ATOM 2267 O O . PHE B 1 4 ? 14.644 -30.659 34.308 1.00 49.58 4 PHE B O 1
ATOM 2275 N N . THR B 1 5 ? 15.068 -32.101 35.974 1.00 45.55 5 THR B N 1
ATOM 2276 C CA . THR B 1 5 ? 14.958 -31.044 36.974 1.00 45.95 5 THR B CA 1
ATOM 2277 C C . THR B 1 5 ? 16.078 -30.024 36.808 1.00 46.15 5 THR B C 1
ATOM 2278 O O . THR B 1 5 ? 15.832 -28.811 36.783 1.00 48.87 5 THR B O 1
ATOM 2280 N N . LEU B 1 6 ? 17.318 -30.509 36.694 1.00 49.94 6 LEU B N 1
ATOM 2281 C CA . LEU B 1 6 ? 18.470 -29.646 36.441 1.00 47.92 6 LEU B CA 1
ATOM 2282 C C . LEU B 1 6 ? 18.220 -28.743 35.242 1.00 49.31 6 LEU B C 1
ATOM 2283 O O . LEU B 1 6 ? 18.400 -27.521 35.320 1.00 47.75 6 LEU B O 1
ATOM 2288 N N . LEU B 1 7 ? 17.793 -29.340 34.122 1.00 44.75 7 LEU B N 1
ATOM 2289 C CA . LEU B 1 7 ? 17.422 -28.569 32.943 1.00 46.32 7 LEU B CA 1
ATOM 2290 C C . LEU B 1 7 ? 16.396 -27.506 33.303 1.00 47.26 7 LEU B C 1
ATOM 2291 O O . LEU B 1 7 ? 16.566 -26.320 32.980 1.00 43.39 7 LEU B O 1
ATOM 2296 N N . THR B 1 8 ? 15.334 -27.924 34.006 1.00 46.71 8 THR B N 1
ATOM 2297 C CA . THR B 1 8 ? 14.291 -26.998 34.435 1.00 43.59 8 THR B CA 1
ATOM 2298 C C . THR B 1 8 ? 14.875 -25.878 35.274 1.00 43.21 8 THR B C 1
ATOM 2299 O O . THR B 1 8 ? 14.523 -24.711 35.080 1.00 47.82 8 THR B O 1
ATOM 2303 N N . TYR B 1 9 ? 15.778 -26.204 36.205 1.00 41.73 9 TYR B N 1
ATOM 2304 C CA . TYR B 1 9 ? 16.434 -25.144 36.969 1.00 46.64 9 TYR B CA 1
ATOM 2305 C C . TYR B 1 9 ? 17.313 -24.271 36.078 1.00 42.81 9 TYR B C 1
ATOM 2306 O O . TYR B 1 9 ? 17.468 -23.072 36.345 1.00 39.44 9 TYR B O 1
ATOM 2315 N N . LEU B 1 10 ? 17.873 -24.845 35.012 1.00 45.83 10 LEU B N 1
ATOM 2316 C CA . LEU B 1 10 ? 18.734 -24.120 34.084 1.00 46.71 10 LEU B CA 1
ATOM 2317 C C . LEU B 1 10 ? 17.975 -23.365 33.007 1.00 43.62 10 LEU B C 1
ATOM 2318 O O . LEU B 1 10 ? 18.595 -22.584 32.276 1.00 43.55 10 LEU B O 1
ATOM 2323 N N . ALA B 1 11 ? 16.662 -23.585 32.897 1.00 42.92 11 ALA B N 1
ATOM 2324 C CA . ALA B 1 11 ? 15.902 -23.095 31.759 1.00 38.95 11 ALA B CA 1
ATOM 2325 C C . ALA B 1 11 ? 15.782 -21.582 31.726 1.00 41.01 11 ALA B C 1
ATOM 2326 O O . ALA B 1 11 ? 15.506 -21.026 30.657 1.00 33.60 11 ALA B O 1
ATOM 2328 N N . ASP B 1 12 ? 15.964 -20.900 32.861 1.00 42.68 12 ASP B N 1
ATOM 2329 C CA . ASP B 1 12 ? 15.921 -19.442 32.822 1.00 42.04 12 ASP B CA 1
ATOM 2330 C C . ASP B 1 12 ? 17.107 -18.849 32.076 1.00 41.84 12 ASP B C 1
ATOM 2331 O O . ASP B 1 12 ? 17.089 -17.650 31.779 1.00 49.86 12 ASP B O 1
ATOM 2336 N N . CYS B 1 13 ? 18.114 -19.663 31.756 1.00 40.30 13 CYS B N 1
ATOM 2337 C CA . CYS B 1 13 ? 19.304 -19.256 31.016 1.00 46.98 13 CYS B CA 1
ATOM 2338 C C . CYS B 1 13 ? 20.126 -18.228 31.782 1.00 51.53 13 CYS B C 1
ATOM 2339 O O . CYS B 1 13 ? 20.937 -17.498 31.197 1.00 45.12 13 CYS B O 1
ATOM 2342 N N . GLN B 1 14 ? 19.939 -18.176 33.031 1.00 51.43 14 GLN B N 1
ATOM 2343 C CA . GLN B 1 14 ? 20.705 -17.301 33.889 1.00 55.06 14 GLN B CA 1
ATOM 2344 C C . GLN B 1 14 ? 21.926 -18.026 34.426 1.00 52.97 14 GLN B C 1
ATOM 2345 O O . GLN B 1 14 ? 21.922 -19.253 34.547 1.00 50.22 14 GLN B O 1
ATOM 2351 N N . PRO B 1 15 ? 22.981 -17.273 34.726 1.00 62.74 15 PRO B N 1
ATOM 2352 C CA . PRO B 1 15 ? 24.170 -17.884 35.331 1.00 63.55 15 PRO B CA 1
ATOM 2353 C C . PRO B 1 15 ? 23.852 -18.473 36.699 1.00 63.54 15 PRO B C 1
ATOM 2354 O O . PRO B 1 15 ? 23.134 -17.879 37.507 1.00 62.73 15 PRO B O 1
ATOM 2358 N N . LYS B 1 16 ? 24.386 -19.662 36.947 1.00 65.04 16 LYS B N 1
ATOM 2359 C CA . LYS B 1 16 ? 24.162 -20.369 38.192 1.00 66.80 16 LYS B CA 1
ATOM 2360 C C . LYS B 1 16 ? 25.500 -20.882 38.718 1.00 70.01 16 LYS B C 1
ATOM 2361 O O . LYS B 1 16 ? 26.488 -20.960 37.983 1.00 63.71 16 LYS B O 1
ATOM 2367 N N . VAL B 1 17 ? 25.532 -21.220 40.007 1.00 77.98 17 VAL B N 1
ATOM 2368 C CA . VAL B 1 17 ? 26.760 -21.655 40.668 1.00 77.34 17 VAL B CA 1
ATOM 2369 C C . VAL B 1 17 ? 26.632 -23.112 41.095 1.00 83.33 17 VAL B C 1
ATOM 2370 O O . VAL B 1 17 ? 25.546 -23.583 41.457 1.00 82.81 17 VAL B O 1
ATOM 2374 N N . ARG B 1 18 ? 27.774 -23.820 41.079 1.00 86.16 18 ARG B N 1
ATOM 2375 C CA . ARG B 1 18 ? 27.794 -25.256 41.365 1.00 79.03 18 ARG B CA 1
ATOM 2376 C C . ARG B 1 18 ? 27.183 -25.590 42.726 1.00 81.75 18 ARG B C 1
ATOM 2377 O O . ARG B 1 18 ? 26.700 -26.711 42.927 1.00 83.63 18 ARG B O 1
ATOM 2379 N N . SER B 1 19 ? 27.200 -24.645 43.672 1.00 87.73 19 SER B N 1
ATOM 2380 C CA . SER B 1 19 ? 26.454 -24.838 44.913 1.00 86.63 19 SER B CA 1
ATOM 2381 C C . SER B 1 19 ? 24.973 -25.049 44.626 1.00 88.58 19 SER B C 1
ATOM 2382 O O . SER B 1 19 ? 24.378 -26.036 45.075 1.00 96.03 19 SER B O 1
ATOM 2385 N N . GLU B 1 20 ? 24.361 -24.134 43.863 1.00 85.23 20 GLU B N 1
ATOM 2386 C CA . GLU B 1 20 ? 22.942 -24.273 43.547 1.00 83.46 20 GLU B CA 1
ATOM 2387 C C . GLU B 1 20 ? 22.679 -25.501 42.682 1.00 81.65 20 GLU B C 1
ATOM 2388 O O . GLU B 1 20 ? 21.590 -26.085 42.757 1.00 82.78 20 GLU B O 1
ATOM 2390 N N . LEU B 1 21 ? 23.659 -25.930 41.882 1.00 81.03 21 LEU B N 1
ATOM 2391 C CA . LEU B 1 21 ? 23.468 -27.069 40.991 1.00 78.18 21 LEU B CA 1
ATOM 2392 C C . LEU B 1 21 ? 23.792 -28.405 41.641 1.00 75.78 21 LEU B C 1
ATOM 2393 O O . LEU B 1 21 ? 23.886 -29.410 40.931 1.00 77.02 21 LEU B O 1
ATOM 2398 N N . GLU B 1 22 ? 23.974 -28.453 42.959 1.00 74.95 22 GLU B N 1
ATOM 2399 C CA . GLU B 1 22 ? 24.176 -29.742 43.602 1.00 74.73 22 GLU B CA 1
ATOM 2400 C C . GLU B 1 22 ? 22.878 -30.540 43.532 1.00 75.80 22 GLU B C 1
ATOM 2401 O O . GLU B 1 22 ? 22.218 -30.781 44.548 1.00 70.23 22 GLU B O 1
ATOM 2403 N N . LYS B 1 23 ? 22.506 -30.946 42.324 1.00 76.93 23 LYS B N 1
ATOM 2404 C CA . LYS B 1 23 ? 21.299 -31.718 42.102 1.00 72.29 23 LYS B CA 1
ATOM 2405 C C . LYS B 1 23 ? 21.645 -33.037 41.413 1.00 63.63 23 LYS B C 1
ATOM 2406 O O . LYS B 1 23 ? 20.818 -33.610 40.707 1.00 60.25 23 LYS B O 1
ATOM 2408 N N . LEU B 1 28 ? 27.125 -34.380 38.830 1.00 54.71 28 LEU B N 1
ATOM 2409 C CA . LEU B 1 28 ? 26.900 -33.104 38.160 1.00 60.17 28 LEU B CA 1
ATOM 2410 C C . LEU B 1 28 ? 27.482 -33.119 36.749 1.00 67.30 28 LEU B C 1
ATOM 2411 O O . LEU B 1 28 ? 26.757 -32.918 35.771 1.00 69.30 28 LEU B O 1
ATOM 2413 N N . GLU B 1 29 ? 28.793 -33.373 36.647 1.00 68.88 29 GLU B N 1
ATOM 2414 C CA . GLU B 1 29 ? 29.467 -33.331 35.350 1.00 58.96 29 GLU B CA 1
ATOM 2415 C C . GLU B 1 29 ? 28.974 -34.433 34.420 1.00 64.87 29 GLU B C 1
ATOM 2416 O O . GLU B 1 29 ? 29.051 -34.287 33.192 1.00 61.35 29 GLU B O 1
ATOM 2418 N N . GLU B 1 30 ? 28.467 -35.538 34.976 1.00 61.49 30 GLU B N 1
ATOM 2419 C CA . GLU B 1 30 ? 27.917 -36.593 34.133 1.00 60.69 30 GLU B CA 1
ATOM 2420 C C . GLU B 1 30 ? 26.656 -36.118 33.424 1.00 66.96 30 GLU B C 1
ATOM 2421 O O . GLU B 1 30 ? 26.542 -36.220 32.192 1.00 66.91 30 GLU B O 1
ATOM 2423 N N . ASP B 1 31 ? 25.699 -35.584 34.190 1.00 68.71 31 ASP B N 1
ATOM 2424 C CA . ASP B 1 31 ? 24.415 -35.190 33.618 1.00 66.74 31 ASP B CA 1
ATOM 2425 C C . ASP B 1 31 ? 24.555 -33.995 32.673 1.00 62.51 31 ASP B C 1
ATOM 2426 O O . ASP B 1 31 ? 23.796 -33.886 31.700 1.00 56.60 31 ASP B O 1
ATOM 2428 N N . ILE B 1 32 ? 25.525 -33.107 32.928 1.00 59.49 32 ILE B N 1
ATOM 2429 C CA . ILE B 1 32 ? 25.765 -31.970 32.038 1.00 54.67 32 ILE B CA 1
ATOM 2430 C C . ILE B 1 32 ? 26.218 -32.455 30.664 1.00 58.94 32 ILE B C 1
ATOM 2431 O O . ILE B 1 32 ? 25.744 -31.979 29.625 1.00 59.46 32 ILE B O 1
ATOM 2436 N N . GLN B 1 33 ? 27.149 -33.409 30.637 1.00 59.53 33 GLN B N 1
ATOM 2437 C CA . GLN B 1 33 ? 27.543 -33.997 29.365 1.00 58.09 33 GLN B CA 1
ATOM 2438 C C . GLN B 1 33 ? 26.404 -34.803 28.757 1.00 60.54 33 GLN B C 1
ATOM 2439 O O . GLN B 1 33 ? 26.266 -34.859 27.527 1.00 59.10 33 GLN B O 1
ATOM 2445 N N . GLN B 1 34 ? 25.579 -35.427 29.602 1.00 66.12 34 GLN B N 1
ATOM 2446 C CA . GLN B 1 34 ? 24.366 -36.080 29.117 1.00 68.57 34 GLN B CA 1
ATOM 2447 C C . GLN B 1 34 ? 23.438 -35.077 28.427 1.00 58.42 34 GLN B C 1
ATOM 2448 O O . GLN B 1 34 ? 22.825 -35.392 27.398 1.00 49.63 34 GLN B O 1
ATOM 2450 N N . LEU B 1 35 ? 23.338 -33.856 28.974 1.00 55.36 35 LEU B N 1
ATOM 2451 C CA . LEU B 1 35 ? 22.576 -32.792 28.318 1.00 57.38 35 LEU B CA 1
ATOM 2452 C C . LEU B 1 35 ? 23.271 -32.268 27.060 1.00 56.73 35 LEU B C 1
ATOM 2453 O O . LEU B 1 35 ? 22.595 -31.890 26.091 1.00 48.06 35 LEU B O 1
ATOM 2458 N N . ARG B 1 36 ? 24.610 -32.224 27.052 1.00 55.58 36 ARG B N 1
ATOM 2459 C CA . ARG B 1 36 ? 25.309 -31.807 25.838 1.00 56.06 36 ARG B CA 1
ATOM 2460 C C . ARG B 1 36 ? 25.224 -32.861 24.750 1.00 54.85 36 ARG B C 1
ATOM 2461 O O . ARG B 1 36 ? 25.167 -32.515 23.561 1.00 50.95 36 ARG B O 1
ATOM 2469 N N . GLU B 1 37 ? 25.237 -34.144 25.134 1.00 55.52 37 GLU B N 1
ATOM 2470 C CA . GLU B 1 37 ? 25.101 -35.213 24.149 1.00 57.34 37 GLU B CA 1
ATOM 2471 C C . GLU B 1 37 ? 23.708 -35.202 23.531 1.00 63.01 37 GLU B C 1
ATOM 2472 O O . GLU B 1 37 ? 23.566 -35.374 22.312 1.00 67.12 37 GLU B O 1
ATOM 2474 N N . ILE B 1 38 ? 22.668 -34.983 24.354 1.00 58.60 38 ILE B N 1
ATOM 2475 C CA . ILE B 1 38 ? 21.328 -34.736 23.818 1.00 53.00 38 ILE B CA 1
ATOM 2476 C C . ILE B 1 38 ? 21.351 -33.514 22.905 1.00 47.67 38 ILE B C 1
ATOM 2477 O O . ILE B 1 38 ? 20.741 -33.510 21.830 1.00 45.17 38 ILE B O 1
ATOM 2482 N N . GLY B 1 39 ? 22.069 -32.469 23.304 1.00 46.59 39 GLY B N 1
ATOM 2483 C CA . GLY B 1 39 ? 22.272 -31.358 22.401 1.00 47.67 39 GLY B CA 1
ATOM 2484 C C . GLY B 1 39 ? 22.087 -29.988 23.015 1.00 46.86 39 GLY B C 1
ATOM 2485 O O . GLY B 1 39 ? 22.317 -28.977 22.349 1.00 42.55 39 GLY B O 1
ATOM 2486 N N . LEU B 1 40 ? 21.649 -29.927 24.266 1.00 48.39 40 LEU B N 1
ATOM 2487 C CA . LEU B 1 40 ? 21.645 -28.646 24.949 1.00 44.73 40 LEU B CA 1
ATOM 2488 C C . LEU B 1 40 ? 23.073 -28.150 25.127 1.00 46.56 40 LEU B C 1
ATOM 2489 O O . LEU B 1 40 ? 24.015 -28.932 25.273 1.00 51.75 40 LEU B O 1
ATOM 2494 N N . ASP B 1 41 ? 23.235 -26.836 25.092 1.00 42.18 41 ASP B N 1
ATOM 2495 C CA . ASP B 1 41 ? 24.547 -26.215 25.173 1.00 42.58 41 ASP B CA 1
ATOM 2496 C C . ASP B 1 41 ? 24.724 -25.598 26.553 1.00 41.08 41 ASP B C 1
ATOM 2497 O O . ASP B 1 41 ? 24.054 -24.619 26.893 1.00 42.28 41 ASP B O 1
ATOM 2502 N N . ILE B 1 42 ? 25.633 -26.161 27.339 1.00 40.15 42 ILE B N 1
ATOM 2503 C CA . ILE B 1 42 ? 25.864 -25.713 28.708 1.00 45.66 42 ILE B CA 1
ATOM 2504 C C . ILE B 1 42 ? 27.315 -25.249 28.828 1.00 48.44 42 ILE B C 1
ATOM 2505 O O . ILE B 1 42 ? 28.231 -26.074 28.940 1.00 44.47 42 ILE B O 1
ATOM 2510 N N . LEU B 1 43 ? 27.528 -23.929 28.825 1.00 46.20 43 LEU B N 1
ATOM 2511 C CA . LEU B 1 43 ? 28.864 -23.348 28.908 1.00 46.01 43 LEU B CA 1
ATOM 2512 C C . LEU B 1 43 ? 29.205 -22.966 30.346 1.00 48.27 43 LEU B C 1
ATOM 2513 O O . LEU B 1 43 ? 28.367 -22.430 31.079 1.00 43.39 43 LEU B O 1
ATOM 2515 N N . VAL B 1 44 ? 30.448 -23.247 30.742 1.00 55.41 44 VAL B N 1
ATOM 2516 C CA . VAL B 1 44 ? 30.957 -22.945 32.076 1.00 53.05 44 VAL B CA 1
ATOM 2517 C C . VAL B 1 44 ? 32.119 -21.967 31.944 1.00 59.70 44 VAL B C 1
ATOM 2518 O O . VAL B 1 44 ? 33.066 -22.219 31.191 1.00 60.67 44 VAL B O 1
ATOM 2522 N N . ASP B 1 45 ? 32.052 -20.856 32.679 1.00 66.98 45 ASP B N 1
ATOM 2523 C CA . ASP B 1 45 ? 33.108 -19.836 32.681 1.00 60.31 45 ASP B CA 1
ATOM 2524 C C . ASP B 1 45 ? 33.531 -19.628 34.133 1.00 62.96 45 ASP B C 1
ATOM 2525 O O . ASP B 1 45 ? 32.992 -18.764 34.835 1.00 62.10 45 ASP B O 1
ATOM 2527 N N . GLY B 1 46 ? 34.490 -20.433 34.584 1.00 53.80 46 GLY B N 1
ATOM 2528 C CA . GLY B 1 46 ? 34.941 -20.338 35.953 1.00 44.07 46 GLY B CA 1
ATOM 2529 C C . GLY B 1 46 ? 34.049 -21.084 36.916 1.00 52.21 46 GLY B C 1
ATOM 2530 O O . GLY B 1 46 ? 33.992 -22.319 36.893 1.00 50.45 46 GLY B O 1
ATOM 2531 N N . GLN B 1 47 ? 33.350 -20.345 37.777 1.00 54.57 47 GLN B N 1
ATOM 2532 C CA . GLN B 1 47 ? 32.440 -20.956 38.735 1.00 58.97 47 GLN B CA 1
ATOM 2533 C C . GLN B 1 47 ? 30.987 -20.944 38.264 1.00 64.35 47 GLN B C 1
ATOM 2534 O O . GLN B 1 47 ? 30.173 -21.710 38.793 1.00 63.47 47 GLN B O 1
ATOM 2536 N N . ASP B 1 48 ? 30.656 -20.131 37.262 1.00 58.88 48 ASP B N 1
ATOM 2537 C CA . ASP B 1 48 ? 29.276 -19.891 36.855 1.00 59.93 48 ASP B CA 1
ATOM 2538 C C . ASP B 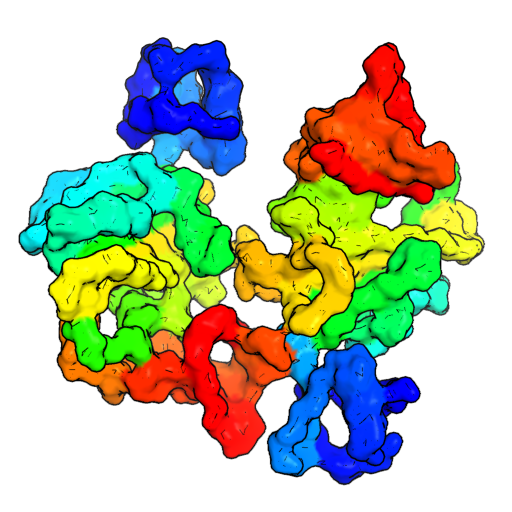1 48 ? 28.909 -20.707 35.611 1.00 64.58 48 ASP B C 1
ATOM 2539 O O . ASP B 1 48 ? 29.630 -20.678 34.602 1.00 61.34 48 ASP B O 1
ATOM 2541 N N . TYR B 1 49 ? 27.778 -21.425 35.692 1.00 61.84 49 TYR B N 1
ATOM 2542 C CA . TYR B 1 49 ? 27.216 -22.260 34.633 1.00 53.84 49 TYR B CA 1
ATOM 2543 C C . TYR B 1 49 ? 26.030 -21.571 33.977 1.00 53.39 49 TYR B C 1
ATOM 2544 O O . TYR B 1 49 ? 25.261 -20.867 34.639 1.00 52.79 49 TYR B O 1
ATOM 2553 N N . ARG B 1 50 ? 25.846 -21.817 32.681 1.00 44.06 50 ARG B N 1
ATOM 2554 C CA . ARG B 1 50 ? 24.668 -21.262 32.020 1.00 46.05 50 ARG B CA 1
ATOM 2555 C C . ARG B 1 50 ? 24.219 -22.156 30.874 1.00 42.92 50 ARG B C 1
ATOM 2556 O O . ARG B 1 50 ? 25.036 -22.619 30.069 1.00 37.08 50 ARG B O 1
ATOM 2564 N N . LEU B 1 51 ? 22.916 -22.412 30.828 1.00 39.64 51 LEU B N 1
ATOM 2565 C CA . LEU B 1 51 ? 22.296 -22.937 29.624 1.00 39.16 51 LEU B CA 1
ATOM 2566 C C . LEU B 1 51 ? 22.259 -21.844 28.567 1.00 35.55 51 LEU B C 1
ATOM 2567 O O . LEU B 1 51 ? 22.000 -20.683 28.877 1.00 38.70 51 LEU B O 1
ATOM 2572 N N . VAL B 1 52 ? 22.522 -22.199 27.318 1.00 29.03 52 VAL B N 1
ATOM 2573 C CA . VAL B 1 52 ? 22.711 -21.155 26.318 1.00 37.49 52 VAL B CA 1
ATOM 2574 C C . VAL B 1 52 ? 21.558 -21.227 25.316 1.00 34.58 52 VAL B C 1
ATOM 2575 O O . VAL B 1 52 ? 21.466 -22.183 24.531 1.00 35.03 52 VAL B O 1
ATOM 2579 N N . PRO B 1 53 ? 20.677 -20.234 25.279 1.00 32.79 53 PRO B N 1
ATOM 2580 C CA . PRO B 1 53 ? 19.600 -20.241 24.282 1.00 31.18 53 PRO B CA 1
ATOM 2581 C C . PRO B 1 53 ? 20.127 -19.870 22.908 1.00 32.77 53 PRO B C 1
ATOM 2582 O O . PRO B 1 53 ? 21.059 -19.078 22.751 1.00 38.86 53 PRO B O 1
ATOM 2586 N N . MET B 1 54 ? 19.507 -20.449 21.898 1.00 31.70 54 MET B N 1
ATOM 2587 C CA . MET B 1 54 ? 19.815 -20.048 20.538 1.00 29.09 54 MET B CA 1
ATOM 2588 C C . MET B 1 54 ? 19.310 -18.641 20.228 1.00 31.19 54 MET B C 1
ATOM 2589 O O . MET B 1 54 ? 19.842 -17.986 19.327 1.00 33.65 54 MET B O 1
ATOM 2594 N N . LEU B 1 55 ? 18.303 -18.164 20.950 1.00 29.28 55 LEU B N 1
ATOM 2595 C CA . LEU B 1 55 ? 17.658 -16.894 20.658 1.00 26.15 55 LEU B CA 1
ATOM 2596 C C . LEU B 1 55 ? 17.193 -16.292 21.972 1.00 26.83 55 LEU B C 1
ATOM 2597 O O . LEU B 1 55 ? 17.163 -16.985 22.996 1.00 28.66 55 LEU B O 1
ATOM 2602 N N . PRO B 1 56 ? 16.868 -15.001 22.000 1.00 27.29 56 PRO B N 1
ATOM 2603 C CA . PRO B 1 56 ? 16.428 -14.422 23.273 1.00 29.95 56 PRO B CA 1
ATOM 2604 C C . PRO B 1 56 ? 15.142 -15.091 23.714 1.00 25.99 56 PRO B C 1
ATOM 2605 O O . PRO B 1 56 ? 14.279 -15.397 22.895 1.00 31.52 56 PRO B O 1
ATOM 2609 N N . LEU B 1 57 ? 15.034 -15.342 25.016 1.00 26.26 57 LEU B N 1
ATOM 2610 C CA . LEU B 1 57 ? 13.867 -16.017 25.569 1.00 26.14 57 LEU B CA 1
ATOM 2611 C C . LEU B 1 57 ? 12.614 -15.166 25.401 1.00 27.42 57 LEU B C 1
ATOM 2612 O O . LEU B 1 57 ? 12.662 -13.930 25.389 1.00 22.75 57 LEU B O 1
ATOM 2617 N N . LEU B 1 58 ? 11.480 -15.844 25.246 1.00 28.75 58 LEU B N 1
ATOM 2618 C CA . LEU B 1 58 ? 10.229 -15.126 25.069 1.00 30.48 58 LEU B CA 1
ATOM 2619 C C . LEU B 1 58 ? 9.773 -14.539 26.395 1.00 26.32 58 LEU B C 1
ATOM 2620 O O . LEU B 1 58 ? 10.213 -14.942 27.475 1.00 27.85 58 LEU B O 1
ATOM 2625 N N . ASN B 1 59 ? 8.880 -13.572 26.301 1.00 27.54 59 ASN B N 1
ATOM 2626 C CA . ASN B 1 59 ? 8.297 -12.959 27.486 1.00 29.91 59 ASN B CA 1
ATOM 2627 C C . ASN B 1 59 ? 6.816 -13.290 27.538 1.00 29.01 59 ASN B C 1
ATOM 2628 O O . ASN B 1 59 ? 6.045 -12.821 26.675 1.00 23.32 59 ASN B O 1
ATOM 2633 N N . PRO B 1 60 ? 6.384 -14.086 28.522 1.00 34.58 60 PRO B N 1
ATOM 2634 C CA . PRO B 1 60 ? 4.964 -14.503 28.578 1.00 34.81 60 PRO B CA 1
ATOM 2635 C C . PRO B 1 60 ? 3.999 -13.337 28.699 1.00 34.61 60 PRO B C 1
ATOM 2636 O O . PRO B 1 60 ? 2.956 -13.314 28.024 1.00 31.34 60 PRO B O 1
ATOM 2640 N N . GLN B 1 61 ? 4.325 -12.366 29.562 1.00 29.78 61 GLN B N 1
ATOM 2641 C CA . GLN B 1 61 ? 3.427 -11.245 29.798 1.00 29.86 61 GLN B CA 1
ATOM 2642 C C . GLN B 1 61 ? 3.188 -10.453 28.526 1.00 27.65 61 GLN B C 1
ATOM 2643 O O . GLN B 1 61 ? 2.072 -9.991 28.276 1.00 34.04 61 GLN B O 1
ATOM 2649 N N . GLN B 1 62 ? 4.203 -10.306 27.692 1.00 29.64 62 GLN B N 1
ATOM 2650 C CA . GLN B 1 62 ? 3.976 -9.603 26.434 1.00 29.87 62 GLN B CA 1
ATOM 2651 C C . GLN B 1 62 ? 3.140 -10.429 25.463 1.00 32.31 62 GLN B C 1
ATOM 2652 O O . GLN B 1 62 ? 2.270 -9.875 24.773 1.00 31.13 62 GLN B O 1
ATOM 2658 N N . ILE B 1 63 ? 3.362 -11.757 25.409 1.00 31.24 63 ILE B N 1
ATOM 2659 C CA . ILE B 1 63 ? 2.530 -12.605 24.551 1.00 30.28 63 ILE B CA 1
ATOM 2660 C C . ILE B 1 63 ? 1.069 -12.482 24.950 1.00 30.87 63 ILE B C 1
ATOM 2661 O O . ILE B 1 63 ? 0.184 -12.337 24.093 1.00 31.20 63 ILE B O 1
ATOM 2666 N N . SER B 1 64 ? 0.792 -12.549 26.258 1.00 28.62 64 SER B N 1
ATOM 2667 C CA . SER B 1 64 ? -0.596 -12.498 26.712 1.00 31.30 64 SER B CA 1
ATOM 2668 C C . SER B 1 64 ? -1.241 -11.165 26.372 1.00 32.75 64 SER B C 1
ATOM 2669 O O . SER B 1 64 ? -2.426 -11.114 26.024 1.00 36.30 64 SER B O 1
ATOM 2672 N N . THR B 1 65 ? -0.475 -10.076 26.442 1.00 36.94 65 THR B N 1
ATOM 2673 C CA . THR B 1 65 ? -1.040 -8.772 26.109 1.00 37.72 65 THR B CA 1
ATOM 2674 C C . THR B 1 65 ? -1.178 -8.601 24.597 1.00 32.41 65 THR B C 1
ATOM 2675 O O . THR B 1 65 ? -2.165 -8.029 24.122 1.00 36.81 65 THR B O 1
ATOM 2679 N N . ALA B 1 66 ? -0.228 -9.130 23.823 1.00 27.47 66 ALA B N 1
ATOM 2680 C CA . ALA B 1 66 ? -0.361 -9.129 22.372 1.00 24.53 66 ALA B CA 1
ATOM 2681 C C . ALA B 1 66 ? -1.476 -10.040 21.862 1.00 26.31 66 ALA B C 1
ATOM 2682 O O . ALA B 1 66 ? -1.962 -9.837 20.745 1.00 28.06 66 ALA B O 1
ATOM 2684 N N . LEU B 1 67 ? -1.902 -11.040 22.630 1.00 26.24 67 LEU B N 1
ATOM 2685 C CA . LEU B 1 67 ? -2.891 -11.982 22.120 1.00 30.88 67 LEU B CA 1
ATOM 2686 C C . LEU B 1 67 ? -4.189 -11.983 22.911 1.00 31.02 67 LEU B C 1
ATOM 2687 O O . LEU B 1 67 ? -5.009 -12.885 22.718 1.00 28.87 67 LEU B O 1
ATOM 2692 N N . PHE B 1 68 ? -4.393 -11.018 23.799 1.00 31.97 68 PHE B N 1
ATOM 2693 C CA . PHE B 1 68 ? -5.621 -10.967 24.575 1.00 31.73 68 PHE B CA 1
ATOM 2694 C C . PHE B 1 68 ? -6.837 -11.068 23.643 1.00 35.16 68 PHE B C 1
ATOM 2695 O O . PHE B 1 68 ? -6.821 -10.511 22.535 1.00 35.48 68 PHE B O 1
ATOM 2703 N N . PRO B 1 69 ? -7.909 -11.770 24.041 1.00 34.66 69 PRO B N 1
ATOM 2704 C CA . PRO B 1 69 ? -8.200 -12.444 25.307 1.00 34.80 69 PRO B CA 1
ATOM 2705 C C . PRO B 1 69 ? -7.832 -13.907 25.297 1.00 34.01 69 PRO B C 1
ATOM 2706 O O . PRO B 1 69 ? -8.353 -14.626 26.143 1.00 37.18 69 PRO B O 1
ATOM 2710 N N . TYR B 1 70 ? -6.995 -14.341 24.355 1.00 28.74 70 TYR B N 1
ATOM 2711 C CA . TYR B 1 70 ? -6.572 -15.733 24.329 1.00 30.93 70 TYR B CA 1
ATOM 2712 C C . TYR B 1 70 ? -5.555 -15.975 25.432 1.00 30.82 70 TYR B C 1
ATOM 2713 O O . TYR B 1 70 ? -4.606 -15.206 25.589 1.00 33.93 70 TYR B O 1
ATOM 2722 N N . SER B 1 71 ? -5.751 -17.044 26.195 1.00 30.02 71 SER B N 1
ATOM 2723 C CA . SER B 1 71 ? -4.853 -17.368 27.292 1.00 23.91 71 SER B CA 1
ATOM 2724 C C . SER B 1 71 ? -3.632 -18.104 26.777 1.00 22.92 71 SER B C 1
ATOM 2725 O O . SER B 1 71 ? -3.737 -18.952 25.887 1.00 23.02 71 SER B O 1
ATOM 2728 N N . ILE B 1 72 ? -2.477 -17.809 27.378 1.00 27.95 72 ILE B N 1
ATOM 2729 C CA . ILE B 1 72 ? -1.186 -18.364 26.977 1.00 24.23 72 ILE B CA 1
ATOM 2730 C C . ILE B 1 72 ? -0.583 -19.114 28.151 1.00 22.81 72 ILE B C 1
ATOM 2731 O O . ILE B 1 72 ? -0.502 -18.577 29.258 1.00 27.88 72 ILE B O 1
ATOM 2736 N N . HIS B 1 73 ? -0.128 -20.335 27.915 1.00 26.17 73 HIS B N 1
ATOM 2737 C CA . HIS B 1 73 ? 0.724 -21.007 28.888 1.00 25.71 73 HIS B CA 1
ATOM 2738 C C . HIS B 1 73 ? 2.131 -21.051 28.320 1.00 22.36 73 HIS B C 1
ATOM 2739 O O . HIS B 1 73 ? 2.363 -21.623 27.248 1.00 21.05 73 HIS B O 1
ATOM 2746 N N . TYR B 1 74 ? 3.068 -20.459 29.034 1.00 22.90 74 TYR B N 1
ATOM 2747 C CA . TYR B 1 74 ? 4.447 -20.464 28.597 1.00 22.29 74 TYR B CA 1
ATOM 2748 C C . TYR B 1 74 ? 5.243 -21.355 29.530 1.00 22.97 74 TYR B C 1
ATOM 2749 O O . TYR B 1 74 ? 5.127 -21.248 30.752 1.00 25.21 74 TYR B O 1
ATOM 2758 N N . GLN B 1 75 ? 6.021 -22.241 28.954 1.00 24.91 75 GLN B N 1
ATOM 2759 C CA . GLN B 1 75 ? 6.838 -23.155 29.721 1.00 23.22 75 GLN B CA 1
ATOM 2760 C C . GLN B 1 75 ? 8.133 -23.376 28.966 1.00 23.47 75 GLN B C 1
ATOM 2761 O O . GLN B 1 75 ? 8.103 -23.871 27.841 1.00 27.96 75 GLN B O 1
ATOM 2767 N N . PRO B 1 76 ? 9.280 -23.013 29.530 1.00 27.16 76 PRO B N 1
ATOM 2768 C CA . PRO B 1 76 ? 10.532 -23.196 28.776 1.00 26.82 76 PRO B CA 1
ATOM 2769 C C . PRO B 1 76 ? 10.749 -24.626 28.314 1.00 26.14 76 PRO B C 1
ATOM 2770 O O . PRO B 1 76 ? 10.958 -24.861 27.111 1.00 25.03 76 PRO B O 1
ATOM 2774 N N . ILE B 1 77 ? 10.702 -25.595 29.226 1.00 25.43 77 ILE B N 1
ATOM 2775 C CA . ILE B 1 77 ? 10.838 -26.997 28.861 1.00 23.98 77 ILE B CA 1
ATOM 2776 C C . ILE B 1 77 ? 9.487 -27.662 29.021 1.00 26.36 77 ILE B C 1
ATOM 2777 O O . ILE B 1 77 ? 8.713 -27.309 29.921 1.00 25.08 77 ILE B O 1
ATOM 2782 N N . ILE B 1 78 ? 9.194 -28.600 28.118 1.00 28.15 78 ILE B N 1
ATOM 2783 C CA . ILE B 1 78 ? 7.932 -29.333 28.122 1.00 22.40 78 ILE B CA 1
ATOM 2784 C C . ILE B 1 78 ? 8.135 -30.590 27.294 1.00 20.82 78 ILE B C 1
ATOM 2785 O O . ILE B 1 78 ? 9.091 -30.696 26.521 1.00 29.85 78 ILE B O 1
ATOM 2790 N N . SER B 1 79 ? 7.256 -31.570 27.469 1.00 17.82 79 SER B N 1
ATOM 2791 C CA . SER B 1 79 ? 7.354 -32.752 26.618 1.00 25.33 79 SER B CA 1
ATOM 2792 C C . SER B 1 79 ? 6.959 -32.419 25.182 1.00 24.49 79 SER B C 1
ATOM 2793 O O . SER B 1 79 ? 7.636 -32.822 24.229 1.00 22.17 79 SER B O 1
ATOM 2796 N N . SER B 1 80 ? 5.856 -31.691 25.013 1.00 20.33 80 SER B N 1
ATOM 2797 C CA . SER B 1 80 ? 5.328 -31.351 23.699 1.00 20.93 80 SER B CA 1
ATOM 2798 C C . SER B 1 80 ? 4.156 -30.402 23.877 1.00 23.53 80 SER B C 1
ATOM 2799 O O . SER B 1 80 ? 3.237 -30.691 24.649 1.00 21.60 80 SER B O 1
ATOM 2802 N N . THR B 1 81 ? 4.182 -29.254 23.198 1.00 21.70 81 THR B N 1
ATOM 2803 C CA . THR B 1 81 ? 3.134 -28.284 23.450 1.00 19.12 81 THR B CA 1
ATOM 2804 C C . THR B 1 81 ? 1.773 -28.861 23.100 1.00 24.13 81 THR B C 1
ATOM 2805 O O . THR B 1 81 ? 0.759 -28.402 23.646 1.00 23.46 81 THR B O 1
ATOM 2809 N N . ASN B 1 82 ? 1.740 -29.882 22.233 1.00 20.09 82 ASN B N 1
ATOM 2810 C CA . ASN B 1 82 ? 0.486 -30.536 21.887 1.00 21.91 82 ASN B CA 1
ATOM 2811 C C . ASN B 1 82 ? -0.074 -31.309 23.084 1.00 25.12 82 ASN B C 1
ATOM 2812 O O . ASN B 1 82 ? -1.264 -31.190 23.416 1.00 24.17 82 ASN B O 1
ATOM 2817 N N . GLU B 1 83 ? 0.778 -32.069 23.775 1.00 21.30 83 GLU B N 1
ATOM 2818 C CA . GLU B 1 83 ? 0.356 -32.719 25.010 1.00 22.91 83 GLU B CA 1
ATOM 2819 C C . GLU B 1 83 ? -0.298 -31.744 25.985 1.00 27.99 83 GLU B C 1
ATOM 2820 O O . GLU B 1 83 ? -1.421 -31.982 26.443 1.00 30.33 83 GLU B O 1
ATOM 2826 N N . TRP B 1 84 ? 0.395 -30.650 26.341 1.00 23.95 84 TRP B N 1
ATOM 2827 C CA . TRP B 1 84 ? -0.153 -29.766 27.368 1.00 23.42 84 TRP B CA 1
ATOM 2828 C C . TRP B 1 84 ? -1.568 -29.312 27.013 1.00 25.62 84 TRP B C 1
ATOM 2829 O O . TRP B 1 84 ? -2.442 -29.253 27.885 1.00 26.55 84 TRP B O 1
ATOM 2840 N N . ILE B 1 85 ? -1.817 -28.981 25.743 1.00 20.29 85 ILE B N 1
ATOM 2841 C CA . ILE B 1 85 ? -3.175 -28.640 25.343 1.00 22.78 85 ILE B CA 1
ATOM 2842 C C . ILE B 1 85 ? -4.109 -29.829 25.554 1.00 25.89 85 ILE B C 1
ATOM 2843 O O . ILE B 1 85 ? -5.275 -29.665 25.931 1.00 23.31 85 ILE B O 1
ATOM 2848 N N . LEU B 1 86 ? -3.618 -31.042 25.318 1.00 24.66 86 LEU B N 1
ATOM 2849 C CA . LEU B 1 86 ? -4.500 -32.192 25.429 1.00 21.71 86 LEU B CA 1
ATOM 2850 C C . LEU B 1 86 ? -4.898 -32.428 26.879 1.00 27.06 86 LEU B C 1
ATOM 2851 O O . LEU B 1 86 ? -6.085 -32.600 27.190 1.00 35.45 86 LEU B O 1
ATOM 2856 N N . GLN B 1 87 ? -3.930 -32.362 27.788 1.00 23.10 87 GLN B N 1
ATOM 2857 C CA . GLN B 1 87 ? -4.188 -32.562 29.208 1.00 20.29 87 GLN B CA 1
ATOM 2858 C C . GLN B 1 87 ? -4.896 -31.384 29.882 1.00 21.83 87 GLN B C 1
ATOM 2859 O O . GLN B 1 87 ? -5.452 -31.554 30.971 1.00 29.28 87 GLN B O 1
ATOM 2865 N N . ASN B 1 88 ? -4.940 -30.211 29.267 1.00 18.23 88 ASN B N 1
ATOM 2866 C CA . ASN B 1 88 ? -5.586 -29.072 29.898 1.00 23.43 88 ASN B CA 1
ATOM 2867 C C . ASN B 1 88 ? -6.824 -28.621 29.146 1.00 28.11 88 ASN B C 1
ATOM 2868 O O . ASN B 1 88 ? -7.321 -27.517 29.395 1.00 26.49 88 ASN B O 1
ATOM 2873 N N . ILE B 1 89 ? -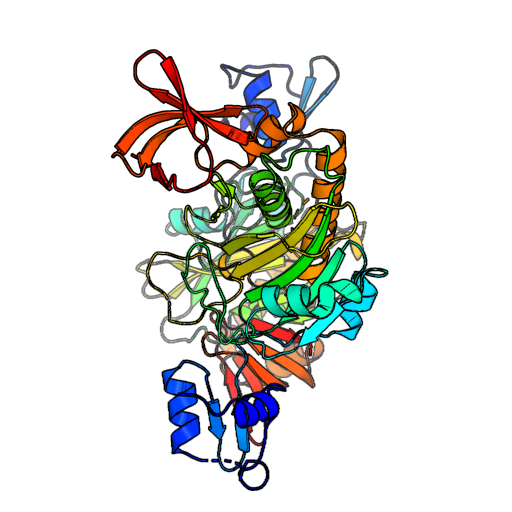7.334 -29.476 28.251 1.00 27.81 89 ILE B N 1
ATOM 2874 C CA . ILE B 1 89 ? -8.423 -29.142 27.335 1.00 24.01 89 ILE B CA 1
ATOM 2875 C C . ILE B 1 89 ? -9.645 -28.612 28.079 1.00 28.81 89 ILE B C 1
ATOM 2876 O O . ILE B 1 89 ? -10.375 -27.758 27.560 1.00 30.51 89 ILE B O 1
ATOM 2881 N N . LEU B 1 90 ? -9.883 -29.087 29.308 1.00 29.44 90 LEU B N 1
ATOM 2882 C CA . LEU B 1 90 ? -11.075 -28.679 30.049 1.00 28.12 90 LEU B CA 1
ATOM 2883 C C . LEU B 1 90 ? -10.993 -27.239 30.517 1.00 30.44 90 LEU B C 1
ATOM 2884 O O . LEU B 1 90 ? -12.033 -26.620 30.749 1.00 38.14 90 LEU B O 1
ATOM 2889 N N . SER B 1 91 ? -9.786 -26.689 30.650 1.00 32.20 91 SER B N 1
ATOM 2890 C CA . SER B 1 91 ? -9.575 -25.333 31.146 1.00 26.30 91 SER B CA 1
ATOM 2891 C C . SER B 1 91 ? -9.613 -24.283 30.056 1.00 29.81 91 SER B C 1
ATOM 2892 O O . SER B 1 91 ? -9.483 -23.095 30.368 1.00 32.04 91 SER B O 1
ATOM 2895 N N . LEU B 1 92 ? -9.767 -24.686 28.794 1.00 31.91 92 LEU B N 1
ATOM 2896 C CA . LEU B 1 92 ? -9.480 -23.823 27.659 1.00 26.14 92 LEU B CA 1
ATOM 2897 C C . LEU B 1 92 ? -10.762 -23.401 26.956 1.00 29.50 92 LEU B C 1
ATOM 2898 O O . LEU B 1 92 ? -11.787 -24.090 27.017 1.00 27.66 92 LEU B O 1
ATOM 2903 N N . LYS B 1 93 ? -10.680 -22.243 26.308 1.00 26.51 93 LYS B N 1
ATOM 2904 C CA . LYS B 1 93 ? -11.587 -21.767 25.280 1.00 26.38 93 LYS B CA 1
ATOM 2905 C C . LYS B 1 93 ? -10.868 -21.745 23.926 1.00 29.77 93 LYS B C 1
ATOM 2906 O O . LYS B 1 93 ? -9.638 -21.787 23.840 1.00 30.00 93 LYS B O 1
ATOM 2912 N N . LYS B 1 94 ? -11.656 -21.645 22.860 1.00 24.58 94 LYS B N 1
ATOM 2913 C CA . LYS B 1 94 ? -11.133 -21.619 21.501 1.00 27.35 94 LYS B CA 1
ATOM 2914 C C . LYS B 1 94 ? -9.989 -20.619 21.355 1.00 29.97 94 LYS B C 1
ATOM 2915 O O . LYS B 1 94 ? -10.181 -19.412 21.539 1.00 31.22 94 LYS B O 1
ATOM 2921 N N . GLY B 1 95 ? -8.791 -21.125 21.039 1.00 28.30 95 GLY B N 1
ATOM 2922 C CA . GLY B 1 95 ? -7.644 -20.281 20.741 1.00 26.94 95 GLY B CA 1
ATOM 2923 C C . GLY B 1 95 ? -6.616 -20.122 21.848 1.00 27.86 95 GLY B C 1
ATOM 2924 O O . GLY B 1 95 ? -5.583 -19.464 21.633 1.00 27.82 95 GLY B O 1
ATOM 2925 N N . ASP B 1 96 ? -6.867 -20.675 23.026 1.00 26.14 96 ASP B N 1
ATOM 2926 C CA . ASP B 1 96 ? -5.849 -20.679 24.061 1.00 23.34 96 ASP B CA 1
ATOM 2927 C C . ASP B 1 96 ? -4.629 -21.444 23.558 1.00 22.53 96 ASP B C 1
ATOM 2928 O O . ASP B 1 96 ? -4.747 -22.395 22.789 1.00 25.41 96 ASP B O 1
ATOM 2933 N N . LEU B 1 97 ? -3.450 -21.029 23.996 1.00 22.10 97 LEU B N 1
ATOM 2934 C CA . LEU B 1 97 ? -2.205 -21.491 23.411 1.00 20.57 97 LEU B CA 1
ATOM 2935 C C . LEU B 1 97 ? -1.292 -22.089 24.460 1.00 21.30 97 LEU B C 1
ATOM 2936 O O . LEU B 1 97 ? -1.312 -21.674 25.625 1.00 23.48 97 LEU B O 1
ATOM 2941 N N . CYS B 1 98 ? -0.426 -23.007 24.024 1.00 19.07 98 CYS B N 1
ATOM 2942 C CA . CYS B 1 98 ? 0.767 -23.348 24.795 1.00 20.05 98 CYS B CA 1
ATOM 2943 C C . CYS B 1 98 ? 2.016 -23.094 23.960 1.00 20.39 98 CYS B C 1
ATOM 2944 O O . CYS B 1 98 ? 2.104 -23.545 22.813 1.00 21.12 98 CYS B O 1
ATOM 2947 N N . VAL B 1 99 ? 2.986 -22.394 24.547 1.00 18.62 99 VAL B N 1
ATOM 2948 C CA . VAL B 1 99 ? 4.239 -22.032 23.897 1.00 17.59 99 VAL B CA 1
ATOM 2949 C C . VAL B 1 99 ? 5.403 -22.575 24.718 1.00 19.10 99 VAL B C 1
ATOM 2950 O O . VAL B 1 99 ? 5.353 -22.618 25.950 1.00 19.41 99 VAL B O 1
ATOM 2954 N N . ALA B 1 100 ? 6.485 -22.945 24.034 1.00 21.64 100 ALA B N 1
ATOM 2955 C CA . ALA B 1 100 ? 7.655 -23.450 24.733 1.00 18.47 100 ALA B CA 1
ATOM 2956 C C . ALA B 1 100 ? 8.920 -23.066 23.982 1.00 20.94 100 ALA B C 1
ATOM 2957 O O . ALA B 1 100 ? 8.870 -22.549 22.870 1.00 25.83 100 ALA B O 1
ATOM 2959 N N . GLU B 1 101 ? 10.064 -23.308 24.626 1.00 24.89 101 GLU B N 1
ATOM 2960 C CA . GLU B 1 101 ? 11.386 -23.101 24.044 1.00 24.08 101 GLU B CA 1
ATOM 2961 C C . GLU B 1 101 ? 12.031 -24.388 23.575 1.00 24.02 101 GLU B C 1
ATOM 2962 O O . GLU B 1 101 ? 12.796 -24.370 22.604 1.00 26.99 101 GLU B O 1
ATOM 2968 N N . TYR B 1 102 ? 11.751 -25.491 24.260 1.00 25.75 102 TYR B N 1
ATOM 2969 C CA . TYR B 1 102 ? 12.386 -26.775 24.016 1.00 22.44 102 TYR B CA 1
ATOM 2970 C C . TYR B 1 102 ? 11.367 -27.853 24.332 1.00 22.15 102 TYR B C 1
ATOM 2971 O O . TYR B 1 102 ? 10.658 -27.766 25.336 1.00 22.74 102 TYR B O 1
ATOM 2980 N N . GLN B 1 103 ? 11.297 -28.857 23.471 1.00 23.72 103 GLN B N 1
ATOM 2981 C CA . GLN B 1 103 ? 10.389 -29.981 23.629 1.00 21.62 103 GLN B CA 1
ATOM 2982 C C . GLN B 1 103 ? 11.222 -31.238 23.820 1.00 26.86 103 GLN B C 1
ATOM 2983 O O . GLN B 1 103 ? 11.980 -31.625 22.914 1.00 25.88 103 GLN B O 1
ATOM 2989 N N . THR B 1 104 ? 11.094 -31.877 24.991 1.00 21.87 104 THR B N 1
ATOM 2990 C CA . THR B 1 104 ? 11.841 -33.120 25.199 1.00 22.45 104 THR B CA 1
ATOM 2991 C C . THR B 1 104 ? 11.294 -34.262 24.350 1.00 24.96 104 THR B C 1
ATOM 2992 O O . THR B 1 104 ? 12.031 -35.196 24.024 1.00 27.94 104 THR B O 1
ATOM 2996 N N . ALA B 1 105 ? 10.020 -34.211 23.980 1.00 25.09 105 ALA B N 1
ATOM 2997 C CA . ALA B 1 105 ? 9.417 -35.248 23.151 1.00 26.99 105 ALA B CA 1
ATOM 2998 C C . ALA B 1 105 ? 8.565 -34.605 22.063 1.00 27.76 105 ALA B C 1
ATOM 2999 O O . ALA B 1 105 ? 7.390 -34.928 21.882 1.00 27.49 105 ALA B O 1
ATOM 3001 N N . GLY B 1 106 ? 9.156 -33.651 21.349 1.00 32.03 106 GLY B N 1
ATOM 3002 C CA . GLY B 1 106 ? 8.467 -33.057 20.216 1.00 27.22 106 GLY B CA 1
ATOM 3003 C C . GLY B 1 106 ? 8.100 -34.122 19.201 1.00 33.96 106 GLY B C 1
ATOM 3004 O O . GLY B 1 106 ? 8.862 -35.061 18.958 1.00 37.60 106 GLY B O 1
ATOM 3005 N N . ARG B 1 107 ? 6.910 -33.989 18.621 1.00 33.78 107 ARG B N 1
ATOM 3006 C CA . ARG B 1 107 ? 6.372 -35.053 17.795 1.00 30.07 107 ARG B CA 1
ATOM 3007 C C . ARG B 1 107 ? 5.932 -34.525 16.448 1.00 32.26 107 ARG B C 1
ATOM 3008 O O . ARG B 1 107 ? 5.356 -33.439 16.355 1.00 33.62 107 ARG B O 1
ATOM 3016 N N . GLY B 1 108 ? 6.215 -35.301 15.408 1.00 41.74 108 GLY B N 1
ATOM 3017 C CA . GLY B 1 108 ? 5.672 -35.111 14.073 1.00 40.47 108 GLY B CA 1
ATOM 3018 C C . GLY B 1 108 ? 4.486 -36.017 13.827 1.00 37.60 108 GLY B C 1
ATOM 3019 O O . GLY B 1 108 ? 3.780 -36.411 14.762 1.00 33.76 108 GLY B O 1
ATOM 3020 N N . ARG B 1 109 ? 4.255 -36.352 12.552 1.00 43.68 109 ARG B N 1
ATOM 3021 C CA . ARG B 1 109 ? 3.240 -37.343 12.212 1.00 28.97 109 ARG B CA 1
ATOM 3022 C C . ARG B 1 109 ? 3.808 -38.736 12.434 1.00 33.34 109 ARG B C 1
ATOM 3023 O O . ARG B 1 109 ? 4.999 -38.975 12.219 1.00 39.18 109 ARG B O 1
ATOM 3031 N N . ARG B 1 110 ? 2.965 -39.637 12.940 1.00 31.54 110 ARG B N 1
ATOM 3032 C CA . ARG B 1 110 ? 3.208 -41.075 12.855 1.00 37.56 110 ARG B CA 1
ATOM 3033 C C . ARG B 1 110 ? 4.508 -41.474 13.556 1.00 41.77 110 ARG B C 1
ATOM 3034 O O . ARG B 1 110 ? 5.416 -42.065 12.959 1.00 41.50 110 ARG B O 1
ATOM 3036 N N . GLY B 1 111 ? 4.576 -41.164 14.848 1.00 38.04 111 GLY B N 1
ATOM 3037 C CA . GLY B 1 111 ? 5.719 -41.566 15.646 1.00 40.57 111 GLY B CA 1
ATOM 3038 C C . GLY B 1 111 ? 7.004 -40.822 15.369 1.00 37.26 111 GLY B C 1
ATOM 3039 O O . GLY B 1 111 ? 8.002 -41.066 16.057 1.00 34.02 111 GLY B O 1
ATOM 3040 N N . ARG B 1 112 ? 7.016 -39.922 14.396 1.00 38.79 112 ARG B N 1
ATOM 3041 C CA . ARG B 1 112 ? 8.220 -39.176 14.087 1.00 44.66 112 ARG B CA 1
ATOM 3042 C C . ARG B 1 112 ? 8.459 -38.072 15.119 1.00 46.78 112 ARG B C 1
ATOM 3043 O O . ARG B 1 112 ? 7.522 -37.492 15.687 1.00 42.95 112 ARG B O 1
ATOM 3051 N N . GLN B 1 113 ? 9.734 -37.797 15.371 1.00 41.23 113 GLN B N 1
ATOM 3052 C CA . GLN B 1 113 ? 10.136 -36.765 16.312 1.00 44.34 113 GLN B CA 1
ATOM 3053 C C . GLN B 1 113 ? 10.274 -35.405 15.626 1.00 41.96 113 GLN B C 1
ATOM 3054 O O . GLN B 1 113 ? 10.510 -35.296 14.416 1.00 43.25 113 GLN B O 1
ATOM 3060 N N . TRP B 1 114 ? 10.118 -34.357 16.420 1.00 31.52 114 TRP B N 1
ATOM 3061 C CA . TRP B 1 114 ? 10.384 -33.003 15.963 1.00 34.41 114 TRP B CA 1
ATOM 3062 C C . TRP B 1 114 ? 11.598 -32.487 16.721 1.00 33.80 114 TRP B C 1
ATOM 3063 O O . TRP B 1 114 ? 11.644 -32.552 17.954 1.00 36.27 114 TRP B O 1
ATOM 3074 N N . LEU B 1 115 ? 12.600 -32.024 15.996 1.00 32.57 115 LEU B N 1
ATOM 3075 C CA . LEU B 1 115 ? 13.794 -31.568 16.681 1.00 31.83 115 LEU B CA 1
ATOM 3076 C C . LEU B 1 115 ? 13.813 -30.048 16.726 1.00 27.58 115 LEU B C 1
ATOM 3077 O O . LEU B 1 115 ? 13.356 -29.367 15.805 1.00 22.54 115 LEU B O 1
ATOM 3082 N N . SER B 1 116 ? 14.327 -29.525 17.831 1.00 24.64 116 SER B N 1
ATOM 3083 C CA . SER B 1 116 ? 14.494 -28.096 17.942 1.00 24.95 116 SER B CA 1
ATOM 3084 C C . SER B 1 116 ? 15.606 -27.815 18.925 1.00 24.84 116 SER B C 1
ATOM 3085 O O . SER B 1 116 ? 15.677 -28.477 19.966 1.00 27.50 116 SER B O 1
ATOM 3088 N N . PRO B 1 117 ? 16.470 -26.847 18.655 1.00 31.12 117 PRO B N 1
ATOM 3089 C CA . PRO B 1 117 ? 17.353 -26.341 19.701 1.00 30.78 117 PRO B CA 1
ATOM 3090 C C . PRO B 1 117 ? 16.556 -25.557 20.735 1.00 28.22 117 PRO B C 1
ATOM 3091 O O . PRO B 1 117 ? 15.411 -25.149 20.507 1.00 28.27 117 PRO B O 1
ATOM 3095 N N . PHE B 1 118 ? 17.184 -25.345 21.887 1.00 24.76 118 PHE B N 1
ATOM 3096 C CA . PHE B 1 118 ? 16.577 -24.510 22.913 1.00 25.00 118 PHE B CA 1
ATOM 3097 C C . PHE B 1 118 ? 16.398 -23.090 22.402 1.00 24.90 118 PHE B C 1
ATOM 3098 O O . PHE B 1 118 ? 17.375 -22.399 22.120 1.00 26.18 118 PHE B O 1
ATOM 3106 N N . ALA B 1 119 ? 15.148 -22.658 22.289 1.00 24.41 119 ALA B N 1
ATOM 3107 C CA . ALA B 1 119 ? 14.798 -21.290 21.934 1.00 29.48 119 ALA B CA 1
ATOM 3108 C C . ALA B 1 119 ? 15.154 -20.943 20.495 1.00 25.81 119 ALA B C 1
ATOM 3109 O O . ALA B 1 119 ? 15.256 -19.774 20.145 1.00 25.96 119 ALA B O 1
ATOM 3111 N N . GLY B 1 120 ? 15.325 -21.929 19.634 1.00 26.45 120 GLY B N 1
ATOM 3112 C CA . GLY B 1 120 ? 15.549 -21.645 18.236 1.00 25.29 120 GLY B CA 1
ATOM 3113 C C . GLY B 1 120 ? 14.344 -21.775 17.331 1.00 25.47 120 GLY B C 1
ATOM 3114 O O . GLY B 1 120 ? 14.510 -21.724 16.107 1.00 32.47 120 GLY B O 1
ATOM 3115 N N . GLN B 1 121 ? 13.137 -21.941 17.873 1.00 21.88 121 GLN B N 1
ATOM 3116 C CA . GLN B 1 121 ? 11.951 -22.139 17.052 1.00 22.94 121 GLN B CA 1
ATOM 3117 C C . GLN B 1 121 ? 10.816 -21.271 17.566 1.00 21.98 121 GLN B C 1
ATOM 3118 O O . GLN B 1 121 ? 10.869 -20.727 18.679 1.00 21.94 121 GLN B O 1
ATOM 3124 N N . ILE B 1 122 ? 9.803 -21.119 16.720 1.00 17.12 122 ILE B N 1
ATOM 3125 C CA . ILE B 1 122 ? 8.468 -20.766 17.181 1.00 21.76 122 ILE B CA 1
ATOM 3126 C C . ILE B 1 122 ? 7.759 -22.099 17.400 1.00 22.97 122 ILE B C 1
ATOM 3127 O O . ILE B 1 122 ? 7.422 -22.782 16.434 1.00 27.08 122 ILE B O 1
ATOM 3132 N N . MET B 1 123 ? 7.562 -22.490 18.656 1.00 22.97 123 MET B N 1
ATOM 3133 C CA . MET B 1 123 ? 6.891 -23.744 19.008 1.00 25.10 123 MET B CA 1
ATOM 3134 C C . MET B 1 123 ? 5.620 -23.429 19.781 1.00 19.18 123 MET B C 1
ATOM 3135 O O . MET B 1 123 ? 5.695 -23.031 20.954 1.00 13.30 123 MET B O 1
ATOM 3140 N N . PHE B 1 124 ? 4.465 -23.668 19.165 1.00 15.31 124 PHE B N 1
ATOM 3141 C CA . PHE B 1 124 ? 3.231 -23.472 19.913 1.00 19.82 124 PHE B CA 1
ATOM 3142 C C . PHE B 1 124 ? 2.107 -24.394 19.443 1.00 18.84 124 PHE B C 1
ATOM 3143 O O . PHE B 1 124 ? 2.086 -24.880 18.315 1.00 18.30 124 PHE B O 1
ATOM 3151 N N . SER B 1 125 ? 1.158 -24.618 20.340 1.00 21.33 125 SER B N 1
ATOM 3152 C CA . SER B 1 125 ? -0.051 -25.366 20.043 1.00 18.76 125 SER B CA 1
ATOM 3153 C C . SER B 1 125 ? -1.230 -24.580 20.575 1.00 20.80 125 SER B C 1
ATOM 3154 O O . SER B 1 125 ? -1.104 -23.801 21.522 1.00 22.53 125 SER B O 1
ATOM 3157 N N . PHE B 1 126 ? -2.379 -24.785 19.966 1.00 22.19 126 PHE B N 1
ATOM 3158 C CA . PHE B 1 126 ? -3.566 -24.106 20.437 1.00 21.08 126 PHE B CA 1
ATOM 3159 C C . PHE B 1 126 ? -4.765 -25.020 20.267 1.00 24.80 126 PHE B C 1
ATOM 3160 O O . PHE B 1 126 ? -4.744 -25.982 19.488 1.00 20.06 126 PHE B O 1
ATOM 3168 N N . TYR B 1 127 ? -5.813 -24.698 21.022 1.00 26.11 127 TYR B N 1
ATOM 3169 C CA . TYR B 1 127 ? -7.055 -25.449 20.998 1.00 27.73 127 TYR B CA 1
ATOM 3170 C C . TYR B 1 127 ? -7.989 -24.842 19.958 1.00 24.55 127 TYR B C 1
ATOM 3171 O O . TYR B 1 127 ? -8.171 -23.623 19.918 1.00 27.07 127 TYR B O 1
ATOM 3180 N N . TRP B 1 128 ? -8.574 -25.683 19.116 1.00 22.01 128 TRP B N 1
ATOM 3181 C CA . TRP B 1 128 ? -9.597 -25.213 18.193 1.00 24.92 128 TRP B CA 1
ATOM 3182 C C . TRP B 1 128 ? -10.765 -26.187 18.199 1.00 29.16 128 TRP B C 1
ATOM 3183 O O . TRP B 1 128 ? -10.665 -27.327 18.673 1.00 27.99 128 TRP B O 1
ATOM 3194 N N . ALA B 1 129 ? -11.892 -25.714 17.682 1.00 31.48 129 ALA B N 1
ATOM 3195 C CA . ALA B 1 129 ? -13.114 -26.490 17.747 1.00 25.19 129 ALA B CA 1
ATOM 3196 C C . ALA B 1 129 ? -14.017 -26.086 16.604 1.00 30.45 129 ALA B C 1
ATOM 3197 O O . ALA B 1 129 ? -14.133 -24.901 16.277 1.00 34.38 129 ALA B O 1
ATOM 3199 N N . PHE B 1 130 ? -14.664 -27.075 16.009 1.00 33.48 130 PHE B N 1
ATOM 3200 C CA . PHE B 1 130 ? -15.616 -26.840 14.939 1.00 38.94 130 PHE B CA 1
ATOM 3201 C C . PHE B 1 130 ? -16.973 -27.442 15.291 1.00 39.54 130 PHE B C 1
ATOM 3202 O O . PHE B 1 130 ? -17.098 -28.260 16.210 1.00 37.35 130 PHE B O 1
ATOM 3210 N N . ASP B 1 131 ? -17.997 -27.035 14.543 1.00 45.10 131 ASP B N 1
ATOM 3211 C CA . ASP B 1 131 ? -19.286 -27.722 14.638 1.00 52.00 131 ASP B CA 1
ATOM 3212 C C . ASP B 1 131 ? -19.117 -29.123 14.065 1.00 46.48 131 ASP B C 1
ATOM 3213 O O . ASP B 1 131 ? -18.680 -29.261 12.916 1.00 51.33 131 ASP B O 1
ATOM 3215 N N . PRO B 1 132 ? -19.423 -30.178 14.819 1.00 46.09 132 PRO B N 1
ATOM 3216 C CA . PRO B 1 132 ? -19.156 -31.543 14.325 1.00 48.39 132 PRO B CA 1
ATOM 3217 C C . PRO B 1 132 ? -19.788 -31.848 12.983 1.00 55.93 132 PRO B C 1
ATOM 3218 O O . PRO B 1 132 ? -19.309 -32.745 12.277 1.00 55.23 132 PRO B O 1
ATOM 3222 N N . LYS B 1 133 ? -20.861 -31.148 12.612 1.00 60.45 133 LYS B N 1
ATOM 3223 C CA . LYS B 1 133 ? -21.437 -31.363 11.294 1.00 52.21 133 LYS B CA 1
ATOM 3224 C C . LYS B 1 133 ? -20.475 -30.921 10.200 1.00 58.30 133 LYS B C 1
ATOM 3225 O O . LYS B 1 133 ? -20.428 -31.538 9.129 1.00 60.58 133 LYS B O 1
ATOM 3227 N N . LYS B 1 134 ? -19.674 -29.888 10.471 1.00 60.86 134 LYS B N 1
ATOM 3228 C CA . LYS B 1 134 ? -18.801 -29.288 9.469 1.00 53.24 134 LYS B CA 1
ATOM 3229 C C . LYS B 1 134 ? -17.500 -30.077 9.331 1.00 47.97 134 LYS B C 1
ATOM 3230 O O . LYS B 1 134 ? -16.884 -30.467 10.327 1.00 51.56 134 LYS B O 1
ATOM 3232 N N . SER B 1 135 ? -17.078 -30.292 8.083 1.00 43.64 135 SER B N 1
ATOM 3233 C CA . SER B 1 135 ? -15.949 -31.152 7.752 1.00 33.43 135 SER B CA 1
ATOM 3234 C C . SER B 1 135 ? -14.636 -30.383 7.788 1.00 34.25 135 SER B C 1
ATOM 3235 O O . SER B 1 135 ? -14.578 -29.200 7.431 1.00 35.27 135 SER B O 1
ATOM 3238 N N . ILE B 1 136 ? -13.567 -31.078 8.179 1.00 28.68 136 ILE B N 1
ATOM 3239 C CA . ILE B 1 136 ? -12.253 -30.454 8.310 1.00 27.94 136 ILE B CA 1
ATOM 3240 C C . ILE B 1 136 ? -11.324 -30.832 7.164 1.00 26.80 136 ILE B C 1
ATOM 3241 O O . ILE B 1 136 ? -10.114 -30.695 7.287 1.00 25.57 136 ILE B O 1
ATOM 3246 N N . GLU B 1 137 ? -11.869 -31.323 6.057 1.00 32.44 137 GLU B N 1
ATOM 3247 C CA . GLU B 1 137 ? -11.047 -31.569 4.883 1.00 27.71 137 GLU B CA 1
ATOM 3248 C C . GLU B 1 137 ? -10.427 -30.254 4.402 1.00 27.40 137 GLU B C 1
ATOM 3249 O O . GLU B 1 137 ? -11.139 -29.284 4.124 1.00 29.29 137 GLU B O 1
ATOM 3251 N N . GLY B 1 138 ? -9.097 -30.211 4.327 1.00 27.25 138 GLY B N 1
ATOM 3252 C CA . GLY B 1 138 ? -8.387 -29.044 3.838 1.00 23.50 138 GLY B CA 1
ATOM 3253 C C . GLY B 1 138 ? -7.792 -28.168 4.914 1.00 21.92 138 GLY B C 1
ATOM 3254 O O . GLY B 1 138 ? -7.016 -27.262 4.592 1.00 22.90 138 GLY B O 1
ATOM 3255 N N . LEU B 1 139 ? -8.133 -28.426 6.180 1.00 24.17 139 LEU B N 1
ATOM 3256 C CA . LEU B 1 139 ? -7.641 -27.643 7.309 1.00 21.15 139 LEU B CA 1
ATOM 3257 C C . LEU B 1 139 ? -6.125 -27.448 7.270 1.00 24.11 139 LEU B C 1
ATOM 3258 O O . LEU B 1 139 ? -5.626 -26.334 7.502 1.00 20.96 139 LEU B O 1
ATOM 3263 N N . SER B 1 140 ? -5.373 -28.511 6.970 1.00 21.64 140 SER B N 1
ATOM 3264 C CA . SER B 1 140 ? -3.923 -28.362 6.948 1.00 22.33 140 SER B CA 1
ATOM 3265 C C . SER B 1 140 ? -3.487 -27.365 5.891 1.00 23.21 140 SER B C 1
ATOM 3266 O O . SER B 1 140 ? -2.512 -26.628 6.101 1.00 24.13 140 SER B O 1
ATOM 3269 N N . LEU B 1 141 ? -4.209 -27.293 4.770 1.00 23.58 141 LEU B N 1
ATOM 3270 C CA . LEU B 1 141 ? -3.892 -26.268 3.776 1.00 23.51 141 LEU B CA 1
ATOM 3271 C C . LEU B 1 141 ? -4.120 -24.884 4.347 1.00 20.79 141 LEU B C 1
ATOM 3272 O O . LEU B 1 141 ? -3.308 -23.978 4.130 1.00 21.41 141 LEU B O 1
ATOM 3277 N N . VAL B 1 142 ? -5.204 -24.710 5.104 1.00 20.71 142 VAL B N 1
ATOM 3278 C CA . VAL B 1 142 ? -5.488 -23.409 5.697 1.00 19.93 142 VAL B CA 1
ATOM 3279 C C . VAL B 1 142 ? -4.358 -23.000 6.638 1.00 20.00 142 VAL B C 1
ATOM 3280 O O . VAL B 1 142 ? -3.816 -21.891 6.542 1.00 19.20 142 VAL B O 1
ATOM 3284 N N . ILE B 1 143 ? -3.961 -23.901 7.539 1.00 17.34 143 ILE B N 1
ATOM 3285 C CA . ILE B 1 143 ? -2.884 -23.571 8.470 1.00 18.90 143 ILE B CA 1
ATOM 3286 C C . ILE B 1 143 ? -1.615 -23.220 7.710 1.00 21.01 143 ILE B C 1
ATOM 3287 O O . ILE B 1 143 ? -0.972 -22.198 7.977 1.00 21.32 143 ILE B O 1
ATOM 3292 N N . GLY B 1 144 ? -1.238 -24.061 6.744 1.00 22.04 144 GLY B N 1
ATOM 3293 C CA . GLY B 1 144 ? -0.015 -23.815 6.005 1.00 15.81 144 GLY B CA 1
ATOM 3294 C C . GLY B 1 144 ? -0.046 -22.501 5.261 1.00 22.46 144 GLY B C 1
ATOM 3295 O O . GLY B 1 144 ? 0.936 -21.753 5.263 1.00 27.74 144 GLY B O 1
ATOM 3296 N N . LEU B 1 145 ? -1.182 -22.186 4.634 1.00 19.40 145 LEU B N 1
ATOM 3297 C CA . LEU B 1 145 ? -1.263 -20.977 3.832 1.00 17.91 145 LEU B CA 1
ATOM 3298 C C . LEU B 1 145 ? -1.198 -19.744 4.717 1.00 26.23 145 LEU B C 1
ATOM 3299 O O . LEU B 1 145 ? -0.480 -18.781 4.410 1.00 26.40 145 LEU B O 1
ATOM 3304 N N . ALA B 1 146 ? -1.929 -19.765 5.835 1.00 24.20 146 ALA B N 1
ATOM 3305 C CA . ALA B 1 146 ? -1.866 -18.653 6.779 1.00 25.00 146 ALA B CA 1
ATOM 3306 C C . ALA B 1 146 ? -0.426 -18.311 7.136 1.00 22.09 146 ALA B C 1
ATOM 3307 O O . ALA B 1 146 ? -0.038 -17.142 7.136 1.00 24.20 146 ALA B O 1
ATOM 3309 N N . ILE B 1 147 ? 0.394 -19.323 7.408 1.00 19.99 147 ILE B N 1
ATOM 3310 C CA . ILE B 1 147 ? 1.777 -19.061 7.800 1.00 24.85 147 ILE B CA 1
ATOM 3311 C C . ILE B 1 147 ? 2.578 -18.519 6.623 1.00 30.96 147 ILE B C 1
ATOM 3312 O O . ILE B 1 147 ? 3.341 -17.550 6.762 1.00 28.14 147 ILE B O 1
ATOM 3317 N N . ALA B 1 148 ? 2.436 -19.150 5.449 1.00 26.99 148 ALA B N 1
ATOM 3318 C CA . ALA B 1 148 ? 3.204 -18.701 4.296 1.00 24.66 148 ALA B CA 1
ATOM 3319 C C . ALA B 1 148 ? 2.852 -17.268 3.919 1.00 25.84 148 ALA B C 1
ATOM 3320 O O . ALA B 1 148 ? 3.708 -16.534 3.424 1.00 30.54 148 ALA B O 1
ATOM 3322 N N . GLU B 1 149 ? 1.613 -16.844 4.162 1.00 26.04 149 GLU B N 1
ATOM 3323 C CA . GLU B 1 149 ? 1.256 -15.448 3.933 1.00 25.02 149 GLU B CA 1
ATOM 3324 C C . GLU B 1 149 ? 1.959 -14.516 4.921 1.00 29.08 149 GLU B C 1
ATOM 3325 O O . GLU B 1 149 ? 2.440 -13.447 4.532 1.00 32.90 149 GLU B O 1
ATOM 3331 N N . VAL B 1 150 ? 2.053 -14.892 6.198 1.00 32.81 150 VAL B N 1
ATOM 3332 C CA . VAL B 1 150 ? 2.741 -14.023 7.157 1.00 29.36 150 VAL B CA 1
ATOM 3333 C C . VAL B 1 150 ? 4.210 -13.881 6.775 1.00 32.63 150 VAL B C 1
ATOM 3334 O O . VAL B 1 150 ? 4.706 -12.771 6.560 1.00 35.93 150 VAL B O 1
ATOM 3338 N N . LEU B 1 151 ? 4.917 -15.012 6.663 1.00 30.72 151 LEU B N 1
ATOM 3339 C CA . LEU B 1 151 ? 6.362 -15.049 6.464 1.00 25.40 151 LEU B CA 1
ATOM 3340 C C . LEU B 1 151 ? 6.783 -14.778 5.025 1.00 30.73 151 LEU B C 1
ATOM 3341 O O . LEU B 1 151 ? 7.985 -14.675 4.757 1.00 29.84 151 LEU B O 1
ATOM 3346 N N . ASN B 1 152 ? 5.837 -14.686 4.097 1.00 34.02 152 ASN B N 1
ATOM 3347 C CA . ASN B 1 152 ? 6.142 -14.508 2.677 1.00 34.86 152 ASN B CA 1
ATOM 3348 C C . ASN B 1 152 ? 7.040 -15.612 2.145 1.00 32.22 152 ASN B C 1
ATOM 3349 O O . ASN B 1 152 ? 8.016 -15.338 1.451 1.00 37.33 152 ASN B O 1
ATOM 3354 N N . VAL B 1 153 ? 6.714 -16.864 2.474 1.00 28.49 153 VAL B N 1
ATOM 3355 C CA . VAL B 1 153 ? 7.408 -18.011 1.898 1.00 22.62 153 VAL B CA 1
ATOM 3356 C C . VAL B 1 153 ? 6.414 -18.788 1.051 1.00 26.49 153 VAL B C 1
ATOM 3357 O O . VAL B 1 153 ? 5.366 -18.257 0.652 1.00 25.83 153 VAL B O 1
ATOM 3361 N N . GLN B 1 154 ? 6.713 -20.046 0.768 1.00 23.95 154 GLN B N 1
ATOM 3362 C CA . GLN B 1 154 ? 5.813 -20.826 -0.064 1.00 31.42 154 GLN B CA 1
ATOM 3363 C C . GLN B 1 154 ? 5.318 -22.066 0.680 1.00 30.20 154 GLN B C 1
ATOM 3364 O O . GLN B 1 154 ? 5.935 -22.527 1.647 1.00 29.98 154 GLN B O 1
ATOM 3370 N N . VAL B 1 155 ? 4.168 -22.584 0.230 1.00 27.06 155 VAL B N 1
ATOM 3371 C CA . VAL B 1 155 ? 3.576 -23.804 0.775 1.00 26.32 155 VAL B CA 1
ATOM 3372 C C . VAL B 1 155 ? 3.867 -24.957 -0.170 1.00 23.72 155 VAL B C 1
ATOM 3373 O O . VAL B 1 155 ? 4.147 -24.776 -1.357 1.00 23.21 155 VAL B O 1
ATOM 3377 N N . LYS B 1 156 ? 3.746 -26.165 0.362 1.00 23.03 156 LYS B N 1
ATOM 3378 C CA . LYS B 1 156 ? 3.777 -27.384 -0.421 1.00 23.83 156 LYS B CA 1
ATOM 3379 C C . LYS B 1 156 ? 2.678 -28.259 0.146 1.00 26.29 156 LYS B C 1
ATOM 3380 O O . LYS B 1 156 ? 2.488 -28.311 1.365 1.00 28.36 156 LYS B O 1
ATOM 3386 N N . TRP B 1 157 ? 1.924 -28.889 -0.732 1.00 21.65 157 TRP B N 1
ATOM 3387 C CA . TRP B 1 157 ? 0.791 -29.677 -0.285 1.00 24.60 157 TRP B CA 1
ATOM 3388 C C . TRP B 1 157 ? 1.280 -30.911 0.486 1.00 25.12 157 TRP B C 1
ATOM 3389 O O . TRP B 1 157 ? 2.253 -31.557 0.084 1.00 29.15 157 TRP B O 1
ATOM 3400 N N . PRO B 1 158 ? 0.644 -31.257 1.609 1.00 23.38 158 PRO B N 1
ATOM 3401 C CA . PRO B 1 158 ? -0.480 -30.533 2.218 1.00 24.62 158 PRO B CA 1
ATOM 3402 C C . PRO B 1 158 ? -0.097 -29.536 3.309 1.00 31.14 158 PRO B C 1
ATOM 3403 O O . PRO B 1 158 ? -0.761 -28.517 3.449 1.00 38.75 158 PRO B O 1
ATOM 3407 N N . ASN B 1 159 ? 0.957 -29.797 4.072 1.00 30.76 159 ASN B N 1
ATOM 3408 C CA . ASN B 1 159 ? 1.144 -29.080 5.325 1.00 28.63 159 ASN B CA 1
ATOM 3409 C C . ASN B 1 159 ? 2.534 -28.471 5.452 1.00 30.06 159 ASN B C 1
ATOM 3410 O O . ASN B 1 159 ? 2.951 -28.121 6.562 1.00 31.44 159 ASN B O 1
ATOM 3415 N N . ASP B 1 160 ? 3.270 -28.345 4.364 1.00 26.15 160 ASP B N 1
ATOM 3416 C CA . ASP B 1 160 ? 4.670 -27.982 4.494 1.00 26.96 160 ASP B CA 1
ATOM 3417 C C . ASP B 1 160 ? 4.885 -26.504 4.209 1.00 28.02 160 ASP B C 1
ATOM 3418 O O . ASP B 1 160 ? 4.194 -25.895 3.390 1.00 23.59 160 ASP B O 1
ATOM 3423 N N . ILE B 1 161 ? 5.830 -25.928 4.945 1.00 30.25 161 ILE B N 1
ATOM 3424 C CA . ILE B 1 161 ? 6.237 -24.543 4.792 1.00 25.89 161 ILE B CA 1
ATOM 3425 C C . ILE B 1 161 ? 7.630 -24.549 4.183 1.00 27.96 161 ILE B C 1
ATOM 3426 O O . ILE B 1 161 ? 8.505 -25.300 4.630 1.00 27.67 161 ILE B O 1
ATOM 3431 N N . LEU B 1 162 ? 7.841 -23.715 3.174 1.00 24.01 162 LEU B N 1
ATOM 3432 C CA . LEU B 1 162 ? 8.972 -23.907 2.283 1.00 25.76 162 LEU B CA 1
ATOM 3433 C C . LEU B 1 162 ? 9.642 -22.574 2.002 1.00 29.47 162 LEU B C 1
ATOM 3434 O O . LEU B 1 162 ? 8.962 -21.606 1.652 1.00 29.57 162 LEU B O 1
ATOM 3439 N N . PHE B 1 163 ? 10.967 -22.524 2.181 1.00 33.44 163 PHE B N 1
ATOM 3440 C CA . PHE B 1 163 ? 11.814 -21.430 1.710 1.00 29.58 163 PHE B CA 1
ATOM 3441 C C . PHE B 1 163 ? 12.982 -22.022 0.949 1.00 29.11 163 PHE B C 1
ATOM 3442 O O . PHE B 1 163 ? 13.686 -22.884 1.486 1.00 30.62 163 PHE B O 1
ATOM 3450 N N . ASP B 1 164 ? 13.205 -21.544 -0.282 1.00 35.06 164 ASP B N 1
ATOM 3451 C CA . ASP B 1 164 ? 14.264 -22.083 -1.148 1.00 34.38 164 ASP B CA 1
ATOM 3452 C C . ASP B 1 164 ? 14.100 -23.585 -1.288 1.00 33.42 164 ASP B C 1
ATOM 3453 O O . ASP B 1 164 ? 15.064 -24.349 -1.196 1.00 39.00 164 ASP B O 1
ATOM 3458 N N . GLU B 1 165 ? 12.845 -24.009 -1.422 1.00 36.36 165 GLU B N 1
ATOM 3459 C CA . GLU B 1 165 ? 12.508 -25.406 -1.640 1.00 37.53 165 GLU B CA 1
ATOM 3460 C C . GLU B 1 165 ? 12.964 -26.285 -0.473 1.00 35.48 165 GLU B C 1
ATOM 3461 O O . GLU B 1 165 ? 13.215 -27.484 -0.643 1.00 40.61 165 GLU B O 1
ATOM 3467 N N . ARG B 1 166 ? 13.066 -25.698 0.725 1.00 34.97 166 ARG B N 1
ATOM 3468 C CA . ARG B 1 166 ? 13.559 -26.387 1.917 1.00 40.26 166 ARG B CA 1
ATOM 3469 C C . ARG B 1 166 ? 12.575 -26.218 3.076 1.00 29.61 166 ARG B C 1
ATOM 3470 O O . ARG B 1 166 ? 11.801 -25.261 3.121 1.00 31.61 166 ARG B O 1
ATOM 3478 N N . LYS B 1 167 ? 12.604 -27.158 4.020 1.00 27.64 167 LYS B N 1
ATOM 3479 C CA . LYS B 1 167 ? 11.582 -27.211 5.073 1.00 33.00 167 LYS B CA 1
ATOM 3480 C C . LYS B 1 167 ? 11.852 -26.131 6.129 1.00 25.56 167 LYS B C 1
ATOM 3481 O O . LYS B 1 167 ? 12.875 -26.144 6.818 1.00 22.80 167 LYS B O 1
ATOM 3487 N N . LEU B 1 168 ? 10.934 -25.187 6.243 1.00 25.50 168 LEU B N 1
ATOM 3488 C CA . LEU B 1 168 ? 11.004 -24.125 7.235 1.00 26.19 168 LEU B CA 1
ATOM 3489 C C . LEU B 1 168 ? 10.229 -24.452 8.510 1.00 29.40 168 LEU B C 1
ATOM 3490 O O . LEU B 1 168 ? 10.498 -23.849 9.558 1.00 27.21 168 LEU B O 1
ATOM 3495 N N . GLY B 1 169 ? 9.286 -25.383 8.450 1.00 29.43 169 GLY B N 1
ATOM 3496 C CA . GLY B 1 169 ? 8.707 -25.907 9.662 1.00 33.77 169 GLY B CA 1
ATOM 3497 C C . GLY B 1 169 ? 7.730 -27.027 9.398 1.00 35.02 169 GLY B C 1
ATOM 3498 O O . GLY B 1 169 ? 7.699 -27.598 8.304 1.00 36.77 169 GLY B O 1
ATOM 3499 N N . GLY B 1 170 ? 6.918 -27.312 10.427 1.00 34.01 170 GLY B N 1
ATOM 3500 C CA . GLY B 1 170 ? 5.934 -28.374 10.360 1.00 35.81 170 GLY B CA 1
ATOM 3501 C C . GLY B 1 170 ? 4.636 -27.995 11.049 1.00 32.52 170 GLY B C 1
ATOM 3502 O O . GLY B 1 170 ? 4.598 -27.153 11.953 1.00 24.35 170 GLY B O 1
ATOM 3503 N N . ILE B 1 171 ? 3.562 -28.643 10.595 1.00 35.39 171 ILE B N 1
ATOM 3504 C CA . ILE B 1 171 ? 2.211 -28.470 11.122 1.00 31.17 171 ILE B CA 1
ATOM 3505 C C . ILE B 1 171 ? 1.648 -29.835 11.484 1.00 28.26 171 ILE B C 1
ATOM 3506 O O . ILE B 1 171 ? 1.679 -30.749 10.659 1.00 34.59 171 ILE B O 1
ATOM 3511 N N . LEU B 1 172 ? 1.102 -29.968 12.691 1.00 31.18 172 LEU B N 1
ATOM 3512 C CA . LEU B 1 172 ? 0.583 -31.248 13.179 1.00 30.69 172 LEU B CA 1
ATOM 3513 C C . LEU B 1 172 ? -0.768 -31.041 13.861 1.00 31.27 172 LEU B C 1
ATOM 3514 O O . LEU B 1 172 ? -0.823 -30.552 14.998 1.00 24.93 172 LEU B O 1
ATOM 3519 N N . VAL B 1 173 ? -1.853 -31.429 13.168 1.00 32.01 173 VAL B N 1
ATOM 3520 C CA . VAL B 1 173 ? -3.213 -31.378 13.709 1.00 31.70 173 VAL B CA 1
ATOM 3521 C C . VAL B 1 173 ? -3.543 -32.704 14.386 1.00 23.82 173 VAL B C 1
ATOM 3522 O O . VAL B 1 173 ? -3.383 -33.762 13.785 1.00 30.68 173 VAL B O 1
ATOM 3526 N N . GLU B 1 174 ? -3.998 -32.654 15.637 1.00 25.42 174 GLU B N 1
ATOM 3527 C CA . GLU B 1 174 ? -4.389 -33.848 16.391 1.00 27.44 174 GLU B CA 1
ATOM 3528 C C . GLU B 1 174 ? -5.813 -33.670 16.910 1.00 30.35 174 GLU B C 1
ATOM 3529 O O . GLU B 1 174 ? -6.262 -32.546 17.162 1.00 29.70 174 GLU B O 1
ATOM 3535 N N . ILE B 1 175 ? -6.525 -34.780 17.102 1.00 27.74 175 ILE B N 1
ATOM 3536 C CA . ILE B 1 175 ? -7.928 -34.725 17.502 1.00 31.50 175 ILE B CA 1
ATOM 3537 C C . ILE B 1 175 ? -8.068 -35.114 18.967 1.00 29.51 175 ILE B C 1
ATOM 3538 O O . ILE B 1 175 ? -7.619 -36.185 19.381 1.00 39.48 175 ILE B O 1
ATOM 3543 N N . ALA B 1 176 ? -8.688 -34.246 19.752 1.00 28.13 176 ALA B N 1
ATOM 3544 C CA . ALA B 1 176 ? -8.919 -34.519 21.159 1.00 36.64 176 ALA B CA 1
ATOM 3545 C C . ALA B 1 176 ? -10.189 -35.342 21.314 1.00 47.31 176 ALA B C 1
ATOM 3546 O O . ALA B 1 176 ? -11.253 -34.965 20.807 1.00 48.62 176 ALA B O 1
ATOM 3548 N N . ASN B 1 177 ? -10.079 -36.465 22.018 1.00 55.31 177 ASN B N 1
ATOM 3549 C CA . ASN B 1 177 ? -11.270 -37.260 22.274 1.00 62.08 177 ASN B CA 1
ATOM 3550 C C . ASN B 1 177 ? -12.293 -36.506 23.111 1.00 57.95 177 ASN B C 1
ATOM 3551 O O . ASN B 1 177 ? -13.448 -36.934 23.161 1.00 70.17 177 ASN B O 1
ATOM 3553 N N . HIS B 1 178 ? -11.889 -35.399 23.740 1.00 55.13 178 HIS B N 1
ATOM 3554 C CA . HIS B 1 178 ? -12.744 -34.597 24.604 1.00 56.11 178 HIS B CA 1
ATOM 3555 C C . HIS B 1 178 ? -14.159 -34.504 24.048 1.00 59.81 178 HIS B C 1
ATOM 3556 O O . HIS B 1 178 ? -14.360 -34.273 22.850 1.00 59.03 178 HIS B O 1
ATOM 3563 N N . LYS B 1 179 ? -15.139 -34.708 24.930 1.00 59.55 179 LYS B N 1
ATOM 3564 C CA . LYS B 1 179 ? -16.521 -34.988 24.541 1.00 61.89 179 LYS B CA 1
ATOM 3565 C C . LYS B 1 179 ? -17.434 -33.846 24.987 1.00 62.90 179 LYS B C 1
ATOM 3566 O O . LYS B 1 179 ? -17.804 -33.765 26.161 1.00 71.79 179 LYS B O 1
ATOM 3568 N N . ASN B 1 180 ? -17.824 -32.973 24.053 1.00 54.12 180 ASN B N 1
ATOM 3569 C CA . ASN B 1 180 ? -18.735 -31.887 24.400 1.00 62.21 180 ASN B CA 1
ATOM 3570 C C . ASN B 1 180 ? -19.709 -31.575 23.263 1.00 60.36 180 ASN B C 1
ATOM 3571 O O . ASN B 1 180 ? -20.251 -30.460 23.204 1.00 49.92 180 ASN B O 1
ATOM 3576 N N . GLY B 1 181 ? -19.962 -32.531 22.373 1.00 53.08 181 GLY B N 1
ATOM 3577 C CA . GLY B 1 181 ? -20.713 -32.194 21.186 1.00 50.24 181 GLY B CA 1
ATOM 3578 C C . GLY B 1 181 ? -19.943 -31.330 20.217 1.00 56.68 181 GLY B C 1
ATOM 3579 O O . GLY B 1 181 ? -20.548 -30.648 19.384 1.00 54.96 181 GLY B O 1
ATOM 3580 N N . MET B 1 182 ? -18.613 -31.319 20.315 1.00 56.12 182 MET B N 1
ATOM 3581 C CA . MET B 1 182 ? -17.763 -30.604 19.374 1.00 47.80 182 MET B CA 1
ATOM 3582 C C . MET B 1 182 ? -16.618 -31.493 18.909 1.00 43.22 182 MET B C 1
ATOM 3583 O O . MET B 1 182 ? -16.209 -32.427 19.607 1.00 43.29 182 MET B O 1
ATOM 3588 N N . LEU B 1 183 ? -16.111 -31.188 17.715 1.00 39.15 183 LEU B N 1
ATOM 3589 C CA . LEU B 1 183 ? -14.849 -31.748 17.246 1.00 36.51 183 LEU B CA 1
ATOM 3590 C C . LEU B 1 183 ? -13.702 -30.913 17.820 1.00 31.48 183 LEU B C 1
ATOM 3591 O O . LEU B 1 183 ? -13.589 -29.718 17.530 1.00 26.74 183 LEU B O 1
ATOM 3596 N N . ASN B 1 184 ? -12.877 -31.529 18.658 1.00 34.05 184 ASN B N 1
ATOM 3597 C CA . ASN B 1 184 ? -11.897 -30.819 19.472 1.00 34.07 184 ASN B CA 1
ATOM 3598 C C . ASN B 1 184 ? -10.493 -31.096 18.960 1.00 30.59 184 ASN B C 1
ATOM 3599 O O . ASN B 1 184 ? -10.020 -32.236 19.033 1.00 28.20 184 ASN B O 1
ATOM 3604 N N . LEU B 1 185 ? -9.824 -30.046 18.485 1.00 27.61 185 LEU B N 1
ATOM 3605 C CA . LEU B 1 185 ? -8.550 -30.155 17.788 1.00 32.56 185 LEU B CA 1
ATOM 3606 C C . LEU B 1 185 ? -7.407 -29.530 18.584 1.00 29.54 185 LEU B C 1
ATOM 3607 O O . LEU B 1 185 ? -7.595 -28.560 19.327 1.00 31.63 185 LEU B O 1
ATOM 3612 N N . VAL B 1 186 ? -6.214 -30.088 18.415 1.00 25.63 186 VAL B N 1
ATOM 3613 C CA . VAL B 1 186 ? -4.965 -29.413 18.761 1.00 26.25 186 VAL B CA 1
ATOM 3614 C C . VAL B 1 186 ? -4.212 -29.145 17.465 1.00 29.76 186 VAL B C 1
ATOM 3615 O O . VAL B 1 186 ? -4.133 -30.015 16.582 1.00 28.62 186 VAL B O 1
ATOM 3619 N N . ILE B 1 187 ? -3.685 -27.938 17.333 1.00 27.24 187 ILE B N 1
ATOM 3620 C CA . ILE B 1 187 ? -2.999 -27.529 16.125 1.00 23.44 187 ILE B CA 1
ATOM 3621 C C . ILE B 1 187 ? -1.607 -27.130 16.556 1.00 24.17 187 ILE B C 1
ATOM 3622 O O . ILE B 1 187 ? -1.441 -26.164 17.313 1.00 21.63 187 ILE B O 1
ATOM 3627 N N . GLY B 1 188 ? -0.621 -27.914 16.134 1.00 26.36 188 GLY B N 1
ATOM 3628 C CA . GLY B 1 188 ? 0.764 -27.728 16.527 1.00 22.66 188 GLY B CA 1
ATOM 3629 C C . GLY B 1 188 ? 1.567 -27.157 15.371 1.00 27.79 188 GLY B C 1
ATOM 3630 O O . GLY B 1 188 ? 1.427 -27.601 14.229 1.00 23.33 188 GLY B O 1
ATOM 3631 N N . ILE B 1 189 ? 2.408 -26.171 15.685 1.00 27.44 189 ILE B N 1
ATOM 3632 C CA . ILE B 1 189 ? 3.222 -25.481 14.698 1.00 23.64 189 ILE B CA 1
ATOM 3633 C C . ILE B 1 189 ? 4.635 -25.298 15.235 1.00 24.26 189 ILE B C 1
ATOM 3634 O O . ILE B 1 189 ? 4.830 -24.782 16.343 1.00 21.11 189 ILE B O 1
ATOM 3639 N N . GLY B 1 190 ? 5.617 -25.739 14.450 1.00 22.45 190 GLY B N 1
ATOM 3640 C CA . GLY B 1 190 ? 7.004 -25.441 14.692 1.00 19.69 190 GLY B CA 1
ATOM 3641 C C . GLY B 1 190 ? 7.580 -24.695 13.505 1.00 26.56 190 GLY B C 1
ATOM 3642 O O . GLY B 1 190 ? 7.434 -25.132 12.358 1.00 26.31 190 GLY B O 1
ATOM 3643 N N . ILE B 1 191 ? 8.222 -23.561 13.742 1.00 18.90 191 ILE B N 1
ATOM 3644 C CA . ILE B 1 191 ? 8.789 -22.779 12.659 1.00 22.53 191 ILE B CA 1
ATOM 3645 C C . ILE B 1 191 ? 10.254 -22.537 12.981 1.00 26.53 191 ILE B C 1
ATOM 3646 O O . ILE B 1 191 ? 10.575 -21.920 14.010 1.00 27.20 191 ILE B O 1
ATOM 3651 N N . ASN B 1 192 ? 11.140 -23.029 12.113 1.00 27.94 192 ASN B N 1
ATOM 3652 C CA . ASN B 1 192 ? 12.575 -22.895 12.342 1.00 28.54 192 ASN B CA 1
ATOM 3653 C C . ASN B 1 192 ? 12.972 -21.437 12.292 1.00 24.67 192 ASN B C 1
ATOM 3654 O O . ASN B 1 192 ? 12.703 -20.757 11.301 1.00 24.39 192 ASN B O 1
ATOM 3659 N N . VAL B 1 193 ? 13.612 -20.947 13.352 1.00 26.95 193 VAL B N 1
ATOM 3660 C CA . VAL B 1 193 ? 14.039 -19.551 13.339 1.00 34.99 193 VAL B CA 1
ATOM 3661 C C . VAL B 1 193 ? 15.557 -19.458 13.235 1.00 34.58 193 VAL B C 1
ATOM 3662 O O . VAL B 1 193 ? 16.075 -18.957 12.230 1.00 31.58 193 VAL B O 1
ATOM 3666 N N . SER B 1 194 ? 16.282 -19.919 14.257 1.00 30.71 194 SER B N 1
ATOM 3667 C CA . SER B 1 194 ? 17.739 -20.043 14.168 1.00 32.45 194 SER B CA 1
ATOM 3668 C C . SER B 1 194 ? 18.152 -21.429 14.636 1.00 32.03 194 SER B C 1
ATOM 3669 O O . SER B 1 194 ? 18.113 -21.721 15.835 1.00 32.26 194 SER B O 1
ATOM 3672 N N . LEU B 1 195 ? 18.561 -22.275 13.704 1.00 34.17 195 LEU B N 1
ATOM 3673 C CA . LEU B 1 195 ? 19.035 -23.600 14.070 1.00 43.02 195 LEU B CA 1
ATOM 3674 C C . LEU B 1 195 ? 20.534 -23.577 14.344 1.00 50.96 195 LEU B C 1
ATOM 3675 O O . LEU B 1 195 ? 21.249 -22.631 13.988 1.00 45.63 195 LEU B O 1
ATOM 3680 N N . SER B 1 196 ? 21.000 -24.628 15.011 1.00 46.06 196 SER B N 1
ATOM 3681 C CA . SER B 1 196 ? 22.418 -24.820 15.234 1.00 51.11 196 SER B CA 1
ATOM 3682 C C . SER B 1 196 ? 22.954 -25.780 14.181 1.00 63.00 196 SER B C 1
ATOM 3683 O O . SER B 1 196 ? 22.239 -26.177 13.253 1.00 64.64 196 SER B O 1
ATOM 3686 N N . LYS B 1 197 ? 24.225 -26.164 14.323 1.00 67.90 197 LYS B N 1
ATOM 3687 C CA . LYS B 1 197 ? 24.858 -27.109 13.408 1.00 70.02 197 LYS B CA 1
ATOM 3688 C C . LYS B 1 197 ? 24.249 -28.502 13.546 1.00 72.43 197 LYS B C 1
ATOM 3689 O O . LYS B 1 197 ? 24.904 -29.421 14.049 1.00 75.13 197 LYS B O 1
ATOM 3691 N N . GLN B 1 198 ? 23.005 -28.669 13.098 1.00 72.38 198 GLN B N 1
ATOM 3692 C CA . GLN B 1 198 ? 22.323 -29.957 13.160 1.00 66.85 198 GLN B CA 1
ATOM 3693 C C . GLN B 1 198 ? 21.223 -30.012 12.111 1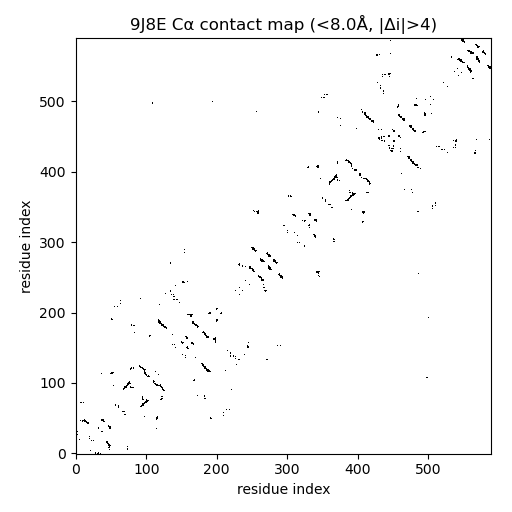.00 64.42 198 GLN B C 1
ATOM 3694 O O . GLN B 1 198 ? 21.192 -30.919 11.281 1.00 61.61 198 GLN B O 1
ATOM 3696 N N . ILE B 1 201 ? 20.028 -32.759 12.519 1.00 53.58 201 ILE B N 1
ATOM 3697 C CA . ILE B 1 201 ? 18.798 -32.949 11.749 1.00 62.18 201 ILE B CA 1
ATOM 3698 C C . ILE B 1 201 ? 19.098 -33.208 10.271 1.00 72.99 201 ILE B C 1
ATOM 3699 O O . ILE B 1 201 ? 19.553 -32.311 9.542 1.00 73.59 201 ILE B O 1
ATOM 3701 N N . SER B 1 202 ? 18.830 -34.438 9.832 1.00 69.26 202 SER B N 1
ATOM 3702 C CA . SER B 1 202 ? 18.993 -34.814 8.434 1.00 68.37 202 SER B CA 1
ATOM 3703 C C . SER B 1 202 ? 17.935 -34.133 7.568 1.00 70.06 202 SER B C 1
ATOM 3704 O O . SER B 1 202 ? 16.907 -33.659 8.064 1.00 74.35 202 SER B O 1
ATOM 3706 N N . GLN B 1 203 ? 18.206 -34.105 6.243 1.00 67.07 203 GLN B N 1
ATOM 3707 C CA . GLN B 1 203 ? 17.448 -33.430 5.184 1.00 62.24 203 GLN B CA 1
ATOM 3708 C C . GLN B 1 203 ? 17.684 -31.921 5.217 1.00 54.76 203 GLN B C 1
ATOM 3709 O O . GLN B 1 203 ? 17.977 -31.351 6.276 1.00 62.60 203 GLN B O 1
ATOM 3711 N N . PRO B 1 204 ? 17.580 -31.242 4.075 1.00 52.38 204 PRO B N 1
ATOM 3712 C CA . PRO B 1 204 ? 17.866 -29.793 4.026 1.00 59.76 204 PRO B CA 1
ATOM 3713 C C . PRO B 1 204 ? 16.726 -28.952 4.600 1.00 52.64 204 PRO B C 1
ATOM 3714 O O . PRO B 1 204 ? 15.575 -29.054 4.164 1.00 47.03 204 PRO B O 1
ATOM 3718 N N . TYR B 1 205 ? 17.063 -28.082 5.553 1.00 48.36 205 TYR B N 1
ATOM 3719 C CA . TYR B 1 205 ? 16.082 -27.340 6.337 1.00 47.51 205 TYR B CA 1
ATOM 3720 C C . TYR B 1 205 ? 16.277 -25.835 6.173 1.00 44.50 205 TYR B C 1
ATOM 3721 O O . TYR B 1 205 ? 17.391 -25.355 5.939 1.00 46.24 205 TYR B O 1
ATOM 3730 N N . ALA B 1 206 ? 15.186 -25.089 6.300 1.00 29.48 206 ALA B N 1
ATOM 3731 C CA . ALA B 1 206 ? 15.235 -23.638 6.239 1.00 31.73 206 ALA B CA 1
ATOM 3732 C C . ALA B 1 206 ? 15.004 -23.027 7.622 1.00 31.15 206 ALA B C 1
ATOM 3733 O O . ALA B 1 206 ? 14.309 -23.596 8.466 1.00 30.50 206 ALA B O 1
ATOM 3735 N N . GLU B 1 207 ? 15.597 -21.860 7.857 1.00 34.39 207 GLU B N 1
ATOM 3736 C CA . GLU B 1 207 ? 15.391 -21.124 9.095 1.00 30.01 207 GLU B CA 1
ATOM 3737 C C . GLU B 1 207 ? 15.033 -19.687 8.755 1.00 35.03 207 GLU B C 1
ATOM 3738 O O . GLU B 1 207 ? 15.468 -19.148 7.731 1.00 37.37 207 GLU B O 1
ATOM 3744 N N . VAL B 1 208 ? 14.215 -19.067 9.611 1.00 33.99 208 VAL B N 1
ATOM 3745 C CA . VAL B 1 208 ? 13.734 -17.732 9.287 1.00 34.45 208 VAL B CA 1
ATOM 3746 C C . VAL B 1 208 ? 14.883 -16.731 9.362 1.00 38.90 208 VAL B C 1
ATOM 3747 O O . VAL B 1 208 ? 14.817 -15.671 8.730 1.00 44.88 208 VAL B O 1
ATOM 3751 N N . CYS B 1 209 ? 15.961 -17.070 10.088 1.00 40.97 209 CYS B N 1
ATOM 3752 C CA . CYS B 1 209 ? 17.163 -16.232 10.140 1.00 40.17 209 CYS B CA 1
ATOM 3753 C C . CYS B 1 209 ? 17.670 -15.890 8.752 1.00 44.72 209 CYS B C 1
ATOM 3754 O O . CYS B 1 209 ? 18.142 -14.773 8.509 1.00 49.31 209 CYS B O 1
ATOM 3757 N N . GLU B 1 210 ? 17.613 -16.858 7.837 1.00 43.56 210 GLU B N 1
ATOM 3758 C CA . GLU B 1 210 ? 18.061 -16.622 6.473 1.00 41.47 210 GLU B CA 1
ATOM 3759 C C . GLU B 1 210 ? 17.340 -15.436 5.848 1.00 42.59 210 GLU B C 1
ATOM 3760 O O . GLU B 1 210 ? 17.962 -14.595 5.191 1.00 47.44 210 GLU B O 1
ATOM 3766 N N . ILE B 1 211 ? 16.026 -15.358 6.030 1.00 39.24 211 ILE B N 1
ATOM 3767 C CA . ILE B 1 211 ? 15.237 -14.375 5.298 1.00 43.41 211 ILE B CA 1
ATOM 3768 C C . ILE B 1 211 ? 15.392 -12.980 5.908 1.00 49.26 211 ILE B C 1
ATOM 3769 O O . ILE B 1 211 ? 15.845 -12.044 5.240 1.00 53.60 211 ILE B O 1
ATOM 3774 N N . ASP B 1 212 ? 15.050 -12.817 7.181 1.00 45.30 212 ASP B N 1
ATOM 3775 C CA . ASP B 1 212 ? 15.158 -11.520 7.853 1.00 53.58 212 ASP B CA 1
ATOM 3776 C C . ASP B 1 212 ? 16.040 -11.693 9.080 1.00 45.12 212 ASP B C 1
ATOM 3777 O O . ASP B 1 212 ? 15.565 -12.192 10.121 1.00 43.59 212 ASP B O 1
ATOM 3779 N N . PRO B 1 213 ? 17.309 -11.288 9.010 1.00 45.72 213 PRO B N 1
ATOM 3780 C CA . PRO B 1 213 ? 18.225 -11.532 10.134 1.00 48.53 213 PRO B CA 1
ATOM 3781 C C . PRO B 1 213 ? 17.814 -10.832 11.424 1.00 42.17 213 PRO B C 1
ATOM 3782 O O . PRO B 1 213 ? 18.401 -11.124 12.474 1.00 38.76 213 PRO B O 1
ATOM 3786 N N . ASP B 1 214 ? 16.831 -9.930 11.381 1.00 39.69 214 ASP B N 1
ATOM 3787 C CA . ASP B 1 214 ? 16.390 -9.191 12.559 1.00 39.84 214 ASP B CA 1
ATOM 3788 C C . ASP B 1 214 ? 15.019 -9.614 13.074 1.00 41.31 214 ASP B C 1
ATOM 3789 O O . ASP B 1 214 ? 14.448 -8.896 13.898 1.00 39.92 214 ASP B O 1
ATOM 3794 N N . VAL B 1 215 ? 14.468 -10.744 12.611 1.00 44.38 215 VAL B N 1
ATOM 3795 C CA . VAL B 1 215 ? 13.211 -11.236 13.175 1.00 43.69 215 VAL B CA 1
ATOM 3796 C C . VAL B 1 215 ? 13.319 -11.379 14.683 1.00 38.20 215 VAL B C 1
ATOM 3797 O O . VAL B 1 215 ? 14.349 -11.800 15.225 1.00 38.72 215 VAL B O 1
ATOM 3801 N N . GLU B 1 216 ? 12.243 -11.032 15.370 1.00 39.04 216 GLU B N 1
ATOM 3802 C CA . GLU B 1 216 ? 12.113 -11.263 16.802 1.00 40.10 216 GLU B CA 1
ATOM 3803 C C . GLU B 1 216 ? 10.992 -12.276 17.003 1.00 32.66 216 GLU B C 1
ATOM 3804 O O . GLU B 1 216 ? 9.856 -12.054 16.555 1.00 28.82 216 GLU B O 1
ATOM 3810 N N . ARG B 1 217 ? 11.315 -13.404 17.635 1.00 26.70 217 ARG B N 1
ATOM 3811 C CA . ARG B 1 217 ? 10.261 -14.364 17.928 1.00 23.93 217 ARG B CA 1
ATOM 3812 C C . ARG B 1 217 ? 9.120 -13.681 18.651 1.00 25.18 217 ARG B C 1
ATOM 3813 O O . ARG B 1 217 ? 7.946 -13.967 18.384 1.00 26.82 217 ARG B O 1
ATOM 3821 N N . GLN B 1 218 ? 9.453 -12.709 19.509 1.00 25.99 218 GLN B N 1
ATOM 3822 C CA . GLN B 1 218 ? 8.456 -12.079 20.367 1.00 25.80 218 GLN B CA 1
ATOM 3823 C C . GLN B 1 218 ? 7.356 -11.404 19.560 1.00 28.62 218 GLN B C 1
ATOM 3824 O O . GLN B 1 218 ? 6.188 -11.419 19.962 1.00 29.54 218 GLN B O 1
ATOM 3830 N N . THR B 1 219 ? 7.693 -10.805 18.427 1.00 27.24 219 THR B N 1
ATOM 3831 C CA . THR B 1 219 ? 6.652 -10.152 17.647 1.00 28.53 219 THR B CA 1
ATOM 3832 C C . THR B 1 219 ? 6.138 -11.004 16.495 1.00 29.32 219 THR B C 1
ATOM 3833 O O . THR B 1 219 ? 4.994 -10.824 16.074 1.00 35.62 219 THR B O 1
ATOM 3837 N N . LEU B 1 220 ? 6.941 -11.929 15.974 1.00 28.08 220 LEU B N 1
ATOM 3838 C CA . LEU B 1 220 ? 6.462 -12.764 14.882 1.00 28.50 220 LEU B CA 1
ATOM 3839 C C . LEU B 1 220 ? 5.391 -13.739 15.357 1.00 31.29 220 LEU B C 1
ATOM 3840 O O . LEU B 1 220 ? 4.457 -14.050 14.605 1.00 28.17 220 LEU B O 1
ATOM 3845 N N . LEU B 1 221 ? 5.509 -14.220 16.598 1.00 30.34 221 LEU B N 1
ATOM 3846 C CA . LEU B 1 221 ? 4.531 -15.165 17.129 1.00 27.77 221 LEU B CA 1
ATOM 3847 C C . LEU B 1 221 ? 3.116 -14.613 17.122 1.00 25.80 221 LEU B C 1
ATOM 3848 O O . LEU B 1 221 ? 2.217 -15.308 16.624 1.00 26.05 221 LEU B O 1
ATOM 3853 N N . PRO B 1 222 ? 2.833 -13.415 17.642 1.00 25.89 222 PRO B N 1
ATOM 3854 C CA . PRO B 1 222 ? 1.438 -12.949 17.609 1.00 24.87 222 PRO B CA 1
ATOM 3855 C C . PRO B 1 222 ? 0.980 -12.604 16.211 1.00 27.44 222 PRO B C 1
ATOM 3856 O O . PRO B 1 222 ? -0.214 -12.724 15.905 1.00 28.05 222 PRO B O 1
ATOM 3860 N N . LYS B 1 223 ? 1.894 -12.170 15.348 1.00 29.14 223 LYS B N 1
ATOM 3861 C CA . LYS B 1 223 ? 1.502 -11.898 13.976 1.00 28.90 223 LYS B CA 1
ATOM 3862 C C . LYS B 1 223 ? 1.105 -13.183 13.268 1.00 29.70 223 LYS B C 1
ATOM 3863 O O . LYS B 1 223 ? 0.185 -13.186 12.445 1.00 35.06 223 LYS B O 1
ATOM 3869 N N . LEU B 1 224 ? 1.781 -14.287 13.579 1.00 28.36 224 LEU B N 1
ATOM 3870 C CA . LEU B 1 224 ? 1.397 -15.569 13.002 1.00 26.97 224 LEU B CA 1
ATOM 3871 C C . LEU B 1 224 ? 0.039 -16.007 13.520 1.00 29.42 224 LEU B C 1
ATOM 3872 O O . LEU B 1 224 ? -0.855 -16.346 12.738 1.00 32.32 224 LEU B O 1
ATOM 3877 N N . ILE B 1 225 ? -0.132 -16.003 14.844 1.00 29.11 225 ILE B N 1
ATOM 3878 C CA . ILE B 1 225 ? -1.351 -16.526 15.457 1.00 29.05 225 ILE B CA 1
ATOM 3879 C C . ILE B 1 225 ? -2.565 -15.693 15.073 1.00 27.47 225 ILE B C 1
ATOM 3880 O O . ILE B 1 225 ? -3.681 -16.216 14.980 1.00 28.05 225 ILE B O 1
ATOM 3885 N N . GLN B 1 226 ? -2.382 -14.394 14.853 1.00 31.04 226 GLN B N 1
ATOM 3886 C CA . GLN B 1 226 ? -3.531 -13.546 14.567 1.00 33.08 226 GLN B CA 1
ATOM 3887 C C . GLN B 1 226 ? -4.016 -13.758 13.142 1.00 32.46 226 GLN B C 1
ATOM 3888 O O . GLN B 1 226 ? -5.230 -13.784 12.899 1.00 30.19 226 GLN B O 1
ATOM 3894 N N . HIS B 1 227 ? -3.087 -13.956 12.196 1.00 28.50 227 HIS B N 1
ATOM 3895 C CA . HIS B 1 227 ? -3.496 -14.300 10.834 1.00 26.01 227 HIS B CA 1
ATOM 3896 C C . HIS B 1 227 ? -4.060 -15.717 10.775 1.00 28.59 227 HIS B C 1
ATOM 3897 O O . HIS B 1 227 ? -5.137 -15.949 10.210 1.00 29.41 227 HIS B O 1
ATOM 3904 N N . LEU B 1 228 ? -3.347 -16.676 11.374 1.00 26.48 228 LEU B N 1
ATOM 3905 C CA . LEU B 1 228 ? -3.835 -18.044 11.504 1.00 24.89 228 LEU B CA 1
ATOM 3906 C C . LEU B 1 228 ? -5.296 -18.093 11.952 1.00 27.90 228 LEU B C 1
ATOM 3907 O O . LEU B 1 228 ? -6.145 -18.718 11.301 1.00 24.11 228 LEU B O 1
ATOM 3912 N N . TYR B 1 229 ? -5.607 -17.410 13.052 1.00 25.77 229 TYR B N 1
ATOM 3913 C CA . TYR B 1 229 ? -6.970 -17.402 13.559 1.00 21.95 229 TYR B CA 1
ATOM 3914 C C . TYR B 1 229 ? -7.932 -16.807 12.541 1.00 28.17 229 TYR B C 1
ATOM 3915 O O . TYR B 1 229 ? -9.044 -17.322 12.337 1.00 24.98 229 TYR B O 1
ATOM 3924 N N . THR B 1 230 ? -7.511 -15.732 11.868 1.00 28.86 230 THR B N 1
ATOM 3925 C CA . THR B 1 230 ? -8.372 -15.108 10.875 1.00 22.41 230 THR B CA 1
ATOM 3926 C C . THR B 1 230 ? -8.634 -16.054 9.713 1.00 27.44 230 THR B C 1
ATOM 3927 O O . THR B 1 230 ? -9.784 -16.221 9.283 1.00 28.00 230 THR B O 1
ATOM 3931 N N . ARG B 1 231 ? -7.576 -16.698 9.202 1.00 21.95 231 ARG B N 1
ATOM 3932 C CA . ARG B 1 231 ? -7.767 -17.702 8.159 1.00 24.89 231 ARG B CA 1
ATOM 3933 C C . ARG B 1 231 ? -8.692 -18.817 8.633 1.00 23.61 231 ARG B C 1
ATOM 3934 O O . ARG B 1 231 ? -9.530 -19.309 7.869 1.00 26.06 231 ARG B O 1
ATOM 3942 N N . LEU B 1 232 ? -8.566 -19.226 9.892 1.00 21.45 232 LEU B N 1
ATOM 3943 C CA . LEU B 1 232 ? -9.434 -20.287 10.383 1.00 27.02 232 LEU B CA 1
ATOM 3944 C C . LEU B 1 232 ? -10.896 -19.863 10.341 1.00 30.44 232 LEU B C 1
ATOM 3945 O O . LEU B 1 232 ? -11.761 -20.653 9.945 1.00 26.17 232 LEU B O 1
ATOM 3950 N N . ASN B 1 233 ? -11.195 -18.618 10.743 1.00 27.27 233 ASN B N 1
ATOM 3951 C CA . ASN B 1 233 ? -12.583 -18.165 10.706 1.00 27.28 233 ASN B CA 1
ATOM 3952 C C . ASN B 1 233 ? -13.105 -18.143 9.283 1.00 27.19 233 ASN B C 1
ATOM 3953 O O . ASN B 1 233 ? -14.222 -18.599 9.015 1.00 29.17 233 ASN B O 1
ATOM 3958 N N . ILE B 1 234 ? -12.291 -17.641 8.356 1.00 27.77 234 ILE B N 1
ATOM 3959 C CA . ILE B 1 234 ? -12.658 -17.619 6.943 1.00 27.78 234 ILE B CA 1
ATOM 3960 C C . ILE B 1 234 ? -12.978 -19.020 6.454 1.00 28.47 234 ILE B C 1
ATOM 3961 O O . ILE B 1 234 ? -13.892 -19.226 5.642 1.00 32.08 234 ILE B O 1
ATOM 3966 N N . PHE B 1 235 ? -12.240 -20.007 6.950 1.00 26.41 235 PHE B N 1
ATOM 3967 C CA . PHE B 1 235 ? -12.466 -21.377 6.514 1.00 29.43 235 PHE B CA 1
ATOM 3968 C C . PHE B 1 235 ? -13.805 -21.906 7.026 1.00 27.82 235 PHE B C 1
ATOM 3969 O O . PHE B 1 235 ? -14.528 -22.576 6.282 1.00 27.82 235 PHE B O 1
ATOM 3977 N N . GLU B 1 236 ? -14.164 -21.601 8.285 1.00 32.10 236 GLU B N 1
ATOM 3978 C CA . GLU B 1 236 ? -15.449 -22.026 8.849 1.00 32.02 236 GLU B CA 1
ATOM 3979 C C . GLU B 1 236 ? -16.633 -21.469 8.070 1.00 36.72 236 GLU B C 1
ATOM 3980 O O . GLU B 1 236 ? -17.740 -22.012 8.168 1.00 40.84 236 GLU B O 1
ATOM 3986 N N . GLN B 1 237 ? -16.439 -20.379 7.329 1.00 33.17 237 GLN B N 1
ATOM 3987 C CA . GLN B 1 237 ? -17.495 -19.882 6.466 1.00 32.04 237 GLN B CA 1
ATOM 3988 C C . GLN B 1 237 ? -17.353 -20.438 5.062 1.00 35.00 237 GLN B C 1
ATOM 3989 O O . GLN B 1 237 ? -18.325 -20.947 4.502 1.00 35.15 237 GLN B O 1
ATOM 3991 N N . ASN B 1 238 ? -16.141 -20.388 4.495 1.00 37.72 238 ASN B N 1
ATOM 3992 C CA . ASN B 1 238 ? -15.994 -20.562 3.054 1.00 37.12 238 ASN B CA 1
ATOM 3993 C C . ASN B 1 238 ? -15.448 -21.908 2.618 1.00 33.49 238 ASN B C 1
ATOM 3994 O O . ASN B 1 238 ? -15.636 -22.270 1.452 1.00 34.58 238 ASN B O 1
ATOM 3999 N N . GLY B 1 239 ? -14.790 -22.654 3.496 1.00 35.67 239 GLY B N 1
ATOM 4000 C CA . GLY B 1 239 ? -14.210 -23.910 3.040 1.00 31.04 239 GLY B CA 1
ATOM 4001 C C . GLY B 1 239 ? -13.060 -23.667 2.064 1.00 32.25 239 GLY B C 1
ATOM 4002 O O . GLY B 1 239 ? -12.501 -22.566 1.954 1.00 32.18 239 GLY B O 1
ATOM 4003 N N . ILE B 1 240 ? -12.712 -24.722 1.337 1.00 26.63 240 ILE B N 1
ATOM 4004 C CA . ILE B 1 240 ? -11.739 -24.582 0.264 1.00 36.16 240 ILE B CA 1
ATOM 4005 C C . ILE B 1 240 ? -12.454 -23.988 -0.946 1.00 34.67 240 ILE B C 1
ATOM 4006 O O . ILE B 1 240 ? -12.712 -24.673 -1.942 1.00 37.08 240 ILE B O 1
ATOM 4011 N N . ASP B 1 241 ? -12.793 -22.708 -0.853 1.00 33.23 241 ASP B N 1
ATOM 4012 C CA . ASP B 1 241 ? -13.557 -22.055 -1.898 1.00 36.96 241 ASP B CA 1
ATOM 4013 C C . ASP B 1 241 ? -12.595 -21.423 -2.898 1.00 39.02 241 ASP B C 1
ATOM 4014 O O . ASP B 1 241 ? -11.373 -21.572 -2.809 1.00 41.42 241 ASP B O 1
ATOM 4019 N N . GLU B 1 242 ? -13.146 -20.706 -3.870 1.00 37.44 242 GLU B N 1
ATOM 4020 C CA . GLU B 1 242 ? -12.321 -20.347 -5.005 1.00 34.95 242 GLU B CA 1
ATOM 4021 C C . GLU B 1 242 ? -11.312 -19.269 -4.630 1.00 37.64 242 GLU B C 1
ATOM 4022 O O . GLU B 1 242 ? -10.225 -19.214 -5.224 1.00 39.44 242 GLU B O 1
ATOM 4028 N N . GLU B 1 243 ? -11.632 -18.424 -3.639 1.00 38.68 243 GLU B N 1
ATOM 4029 C CA . GLU B 1 243 ? -10.632 -17.497 -3.102 1.00 34.92 243 GLU B CA 1
ATOM 4030 C C . GLU B 1 243 ? -9.439 -18.259 -2.544 1.00 32.67 243 GLU B C 1
ATOM 4031 O O . GLU B 1 243 ? -8.285 -17.893 -2.797 1.00 32.03 243 GLU B O 1
ATOM 4037 N N . PHE B 1 244 ? -9.698 -19.318 -1.769 1.00 29.57 244 PHE B N 1
ATOM 4038 C CA . PHE B 1 244 ? -8.594 -20.109 -1.227 1.00 35.73 244 PHE B CA 1
ATOM 4039 C C . PHE B 1 244 ? -7.736 -20.680 -2.353 1.00 35.63 244 PHE B C 1
ATOM 4040 O O . PHE B 1 244 ? -6.542 -20.364 -2.462 1.00 30.85 244 PHE B O 1
ATOM 4048 N N . GLN B 1 245 ? -8.342 -21.493 -3.228 1.00 30.57 245 GLN B N 1
ATOM 4049 C CA . GLN B 1 245 ? -7.577 -22.110 -4.309 1.00 29.96 245 GLN B CA 1
ATOM 4050 C C . GLN B 1 245 ? -6.701 -21.096 -5.031 1.00 25.37 245 GLN B C 1
ATOM 4051 O O . GLN B 1 245 ? -5.570 -21.404 -5.420 1.00 33.00 245 GLN B O 1
ATOM 4057 N N . GLN B 1 246 ? -7.167 -19.867 -5.168 1.00 28.66 246 GLN B N 1
ATOM 4058 C CA . GLN B 1 246 ? -6.326 -18.877 -5.830 1.00 35.56 246 GLN B CA 1
ATOM 4059 C C . GLN B 1 246 ? -5.196 -18.418 -4.917 1.00 29.87 246 GLN B C 1
ATOM 4060 O O . GLN B 1 246 ? -4.045 -18.296 -5.350 1.00 27.73 246 GLN B O 1
ATOM 4066 N N . ALA B 1 247 ? -5.502 -18.137 -3.651 1.00 30.42 247 ALA B N 1
ATOM 4067 C CA . ALA B 1 247 ? -4.435 -17.751 -2.730 1.00 32.19 247 ALA B CA 1
ATOM 4068 C C . ALA B 1 247 ? -3.400 -18.866 -2.617 1.00 28.77 247 ALA B C 1
ATOM 4069 O O . ALA B 1 247 ? -2.189 -18.616 -2.698 1.00 27.10 247 ALA B O 1
ATOM 4071 N N . TRP B 1 248 ? -3.877 -20.112 -2.467 1.00 28.21 248 TRP B N 1
ATOM 4072 C CA . TRP B 1 248 ? -3.028 -21.301 -2.474 1.00 26.72 248 TRP B CA 1
ATOM 4073 C C . TRP B 1 248 ? -2.088 -21.310 -3.676 1.00 30.28 248 TRP B C 1
ATOM 4074 O O . TRP B 1 248 ? -0.861 -21.409 -3.525 1.00 24.88 248 TRP B O 1
ATOM 4085 N N . GLN B 1 249 ? -2.660 -21.195 -4.885 1.00 33.09 249 GLN B N 1
ATOM 4086 C CA . GLN B 1 249 ? -1.859 -21.170 -6.106 1.00 29.33 249 GLN B CA 1
ATOM 4087 C C . GLN B 1 249 ? -0.759 -20.116 -6.024 1.00 23.87 249 GLN B C 1
ATOM 4088 O O . GLN B 1 249 ? 0.375 -20.358 -6.441 1.00 31.33 249 GLN B O 1
ATOM 4094 N N . SER B 1 250 ? -1.056 -18.961 -5.444 1.00 25.49 250 SER B N 1
ATOM 4095 C CA . SER B 1 250 ? -0.048 -17.897 -5.381 1.00 29.37 250 SER B CA 1
ATOM 4096 C C . SER B 1 250 ? 1.176 -18.291 -4.567 1.00 28.57 250 SER B C 1
ATOM 4097 O O . SER B 1 250 ? 2.283 -17.834 -4.868 1.00 30.81 250 SER B O 1
ATOM 4100 N N . TYR B 1 251 ? 1.002 -19.096 -3.514 1.00 30.74 251 TYR B N 1
ATOM 4101 C CA . TYR B 1 251 ? 2.096 -19.470 -2.623 1.00 25.65 251 TYR B CA 1
ATOM 4102 C C . TYR B 1 251 ? 2.573 -20.905 -2.841 1.00 23.54 251 TYR B C 1
ATOM 4103 O O . TYR B 1 251 ? 3.511 -21.353 -2.166 1.00 18.94 251 TYR B O 1
ATOM 4112 N N . ASN B 1 252 ? 1.934 -21.631 -3.750 1.00 20.57 252 ASN B N 1
ATOM 4113 C CA . ASN B 1 252 ? 2.229 -23.034 -3.987 1.00 24.00 252 ASN B CA 1
ATOM 4114 C C . ASN B 1 252 ? 3.536 -23.160 -4.766 1.00 25.25 252 ASN B C 1
ATOM 4115 O O . ASN B 1 252 ? 3.593 -22.862 -5.964 1.00 26.74 252 ASN B O 1
ATOM 4120 N N . ALA B 1 253 ? 4.586 -23.609 -4.083 1.00 23.03 253 ALA B N 1
ATOM 4121 C CA . ALA B 1 253 ? 5.880 -23.844 -4.708 1.00 25.89 253 ALA B CA 1
ATOM 4122 C C . ALA B 1 253 ? 5.851 -24.950 -5.758 1.00 29.24 253 ALA B C 1
ATOM 4123 O O . ALA B 1 253 ? 6.840 -25.112 -6.479 1.00 24.75 253 ALA B O 1
ATOM 4125 N N . PHE B 1 254 ? 4.766 -25.726 -5.850 1.00 27.80 254 PHE B N 1
ATOM 4126 C CA . PHE B 1 254 ? 4.667 -26.828 -6.800 1.00 26.58 254 PHE B CA 1
ATOM 4127 C C . PHE B 1 254 ? 3.541 -26.614 -7.804 1.00 29.06 254 PHE B C 1
ATOM 4128 O O . PHE B 1 254 ? 3.038 -27.586 -8.372 1.00 33.29 254 PHE B O 1
ATOM 4136 N N . SER B 1 255 ? 3.109 -25.370 -8.009 1.00 31.80 255 SER B N 1
ATOM 4137 C CA . SER B 1 255 ? 2.037 -25.087 -8.960 1.00 32.18 255 SER B CA 1
ATOM 4138 C C . SER B 1 255 ? 2.431 -25.490 -10.378 1.00 33.01 255 SER B C 1
ATOM 4139 O O . SER B 1 255 ? 3.472 -25.068 -10.894 1.00 31.72 255 SER B O 1
ATOM 4142 N N . ASN B 1 256 ? 1.584 -26.307 -11.004 1.00 32.45 256 ASN B N 1
ATOM 4143 C CA . ASN B 1 256 ? 1.773 -26.769 -12.383 1.00 33.65 256 ASN B CA 1
ATOM 4144 C C . ASN B 1 256 ? 3.158 -27.369 -12.622 1.00 33.87 256 ASN B C 1
ATOM 4145 O O . ASN B 1 256 ? 3.644 -27.405 -13.747 1.00 39.41 256 ASN B O 1
ATOM 4150 N N . SER B 1 257 ? 3.799 -27.860 -11.568 1.00 34.35 257 SER B N 1
ATOM 4151 C CA . SER B 1 257 ? 5.073 -28.547 -11.690 1.00 32.17 257 SER B CA 1
ATOM 4152 C C . SER B 1 257 ? 4.858 -29.986 -12.157 1.00 31.50 257 SER B C 1
ATOM 4153 O O . SER B 1 257 ? 3.777 -30.574 -11.987 1.00 26.66 257 SER B O 1
ATOM 4156 N N . GLU B 1 258 ? 5.919 -30.559 -12.739 1.00 32.68 258 GLU B N 1
ATOM 4157 C CA . GLU B 1 258 ? 5.985 -32.001 -12.956 1.00 37.55 258 GLU B CA 1
ATOM 4158 C C . GLU B 1 258 ? 6.406 -32.646 -11.645 1.00 35.48 258 GLU B C 1
ATOM 4159 O O . GLU B 1 258 ? 7.438 -32.277 -11.069 1.00 37.42 258 GLU B O 1
ATOM 4165 N N . ILE B 1 259 ? 5.602 -33.579 -11.156 1.00 27.52 259 ILE B N 1
ATOM 4166 C CA . ILE B 1 259 ? 5.755 -34.050 -9.793 1.00 27.11 259 ILE B CA 1
ATOM 4167 C C . ILE B 1 259 ? 5.656 -35.563 -9.757 1.00 29.35 259 ILE B C 1
ATOM 4168 O O . ILE B 1 259 ? 5.013 -36.197 -10.605 1.00 29.89 259 ILE B O 1
ATOM 4173 N N . ASN B 1 260 ? 6.330 -36.141 -8.773 1.00 28.03 260 ASN B N 1
ATOM 4174 C CA . ASN B 1 260 ? 6.148 -37.535 -8.416 1.00 24.18 260 ASN B CA 1
ATOM 4175 C C . ASN B 1 260 ? 5.300 -37.585 -7.167 1.00 23.65 260 ASN B C 1
ATOM 4176 O O . ASN B 1 260 ? 5.587 -36.886 -6.190 1.00 28.07 260 ASN B O 1
ATOM 4181 N N . VAL B 1 261 ? 4.260 -38.399 -7.196 1.00 23.48 261 VAL B N 1
ATOM 4182 C CA . VAL B 1 261 ? 3.404 -38.590 -6.035 1.00 33.50 261 VAL B CA 1
ATOM 4183 C C . VAL B 1 261 ? 3.732 -39.954 -5.437 1.00 32.59 261 VAL B C 1
ATOM 4184 O O . VAL B 1 261 ? 3.457 -40.995 -6.049 1.00 32.70 261 VAL B O 1
ATOM 4188 N N . LEU B 1 262 ? 4.334 -39.966 -4.248 1.00 27.82 262 LEU B N 1
ATOM 4189 C CA . LEU B 1 262 ? 4.660 -41.230 -3.594 1.00 34.12 262 LEU B CA 1
ATOM 4190 C C . LEU B 1 262 ? 3.472 -41.678 -2.751 1.00 34.78 262 LEU B C 1
ATOM 4191 O O . LEU B 1 262 ? 3.126 -41.042 -1.751 1.00 36.56 262 LEU B O 1
ATOM 4196 N N . THR B 1 263 ? 2.844 -42.768 -3.157 1.00 36.26 263 THR B N 1
ATOM 4197 C CA . THR B 1 263 ? 1.788 -43.385 -2.375 1.00 37.28 263 THR B CA 1
ATOM 4198 C C . THR B 1 263 ? 2.277 -44.720 -1.819 1.00 41.04 263 THR B C 1
ATOM 4199 O O . THR B 1 263 ? 3.308 -45.262 -2.239 1.00 39.04 263 THR B O 1
ATOM 4203 N N . GLU B 1 264 ? 1.507 -45.263 -0.872 1.00 38.90 264 GLU B N 1
ATOM 4204 C CA . GLU B 1 264 ? 1.860 -46.548 -0.288 1.00 39.22 264 GLU B CA 1
ATOM 4205 C C . GLU B 1 264 ? 1.970 -47.635 -1.345 1.00 45.52 264 GLU B C 1
ATOM 4206 O O . GLU B 1 264 ? 2.663 -48.634 -1.125 1.00 49.94 264 GLU B O 1
ATOM 4208 N N . GLN B 1 265 ? 1.336 -47.447 -2.494 1.00 38.48 265 GLN B N 1
ATOM 4209 C CA . GLN B 1 265 ? 1.297 -48.452 -3.543 1.00 40.58 265 GLN B CA 1
ATOM 4210 C C . GLN B 1 265 ? 2.291 -48.184 -4.661 1.00 40.81 265 GLN B C 1
ATOM 4211 O O . GLN B 1 265 ? 2.199 -48.824 -5.711 1.00 46.66 265 GLN B O 1
ATOM 4213 N N . GLY B 1 266 ? 3.202 -47.234 -4.486 1.00 38.55 266 GLY B N 1
ATOM 4214 C CA . GLY B 1 266 ? 4.147 -46.865 -5.526 1.00 38.30 266 GLY B CA 1
ATOM 4215 C C . GLY B 1 266 ? 4.081 -45.400 -5.913 1.00 39.40 266 GLY B C 1
ATOM 4216 O O . GLY B 1 266 ? 3.422 -44.575 -5.269 1.00 40.78 266 GLY B O 1
ATOM 4217 N N . VAL B 1 267 ? 4.789 -45.081 -6.996 1.00 33.67 267 VAL B N 1
ATOM 4218 C CA . VAL B 1 267 ? 4.972 -43.706 -7.445 1.00 35.40 267 VAL B CA 1
ATOM 4219 C C . VAL B 1 267 ? 4.002 -43.441 -8.577 1.00 32.44 267 VAL B C 1
ATOM 4220 O O . VAL B 1 267 ? 3.854 -44.268 -9.477 1.00 35.75 267 VAL B O 1
ATOM 4224 N N . ILE B 1 268 ? 3.335 -42.297 -8.522 1.00 35.85 268 ILE B N 1
ATOM 4225 C CA . ILE B 1 268 ? 2.453 -41.818 -9.577 1.00 36.13 268 ILE B CA 1
ATOM 4226 C C . ILE B 1 268 ? 2.967 -40.449 -10.014 1.00 34.38 268 ILE B C 1
ATOM 4227 O O . ILE B 1 268 ? 3.308 -39.613 -9.170 1.00 34.11 268 ILE B O 1
ATOM 4232 N N . SER B 1 269 ? 3.033 -40.225 -11.325 1.00 33.16 269 SER B N 1
ATOM 4233 C CA . SER B 1 269 ? 3.688 -39.054 -11.900 1.00 37.56 269 SER B CA 1
ATOM 4234 C C . SER B 1 269 ? 2.715 -38.206 -12.710 1.00 35.79 269 SER B C 1
ATOM 4235 O O . SER B 1 269 ? 1.729 -38.714 -13.263 1.00 31.29 269 SER B O 1
ATOM 4238 N N . GLY B 1 270 ? 3.022 -36.915 -12.815 1.00 27.27 270 GLY B N 1
ATOM 4239 C CA . GLY B 1 270 ? 2.203 -36.055 -13.644 1.00 24.16 270 GLY B CA 1
ATOM 4240 C C . GLY B 1 270 ? 2.521 -34.580 -13.482 1.00 26.03 270 GLY B C 1
ATOM 4241 O O . GLY B 1 270 ? 3.623 -34.181 -13.094 1.00 26.69 270 GLY B O 1
ATOM 4242 N N . ILE B 1 271 ? 1.529 -33.785 -13.838 1.00 26.59 271 ILE B N 1
ATOM 4243 C CA . ILE B 1 271 ? 1.569 -32.343 -13.703 1.00 29.77 271 ILE B CA 1
ATOM 4244 C C . ILE B 1 271 ? 0.637 -31.984 -12.569 1.00 26.25 271 ILE B C 1
ATOM 4245 O O . ILE B 1 271 ? -0.499 -32.471 -12.522 1.00 28.04 271 ILE B O 1
ATOM 4250 N N . GLU B 1 272 ? 1.099 -31.128 -11.673 1.00 26.41 272 GLU B N 1
ATOM 4251 C CA . GLU B 1 272 ? 0.236 -30.658 -10.598 1.00 28.59 272 GLU B CA 1
ATOM 4252 C C . GLU B 1 272 ? -0.822 -29.691 -11.133 1.00 24.92 272 GLU B C 1
ATOM 4253 O O . GLU B 1 272 ? -0.507 -28.762 -11.880 1.00 26.74 272 GLU B O 1
ATOM 4259 N N . GLN B 1 273 ? -2.067 -29.891 -10.725 1.00 20.02 273 GLN B N 1
ATOM 4260 C CA . GLN B 1 273 ? -3.203 -29.072 -11.131 1.00 18.81 273 GLN B CA 1
ATOM 4261 C C . GLN B 1 273 ? -3.920 -28.445 -9.942 1.00 22.86 273 GLN B C 1
ATOM 4262 O O . GLN B 1 273 ? -5.153 -28.423 -9.886 1.00 24.07 273 GLN B O 1
ATOM 4268 N N . GLY B 1 274 ? -3.178 -27.944 -8.964 1.00 20.65 274 GLY B N 1
ATOM 4269 C CA . GLY B 1 274 ? -3.827 -27.301 -7.834 1.00 25.27 274 GLY B CA 1
ATOM 4270 C C . GLY B 1 274 ? -4.553 -28.268 -6.908 1.00 24.22 274 GLY B C 1
ATOM 4271 O O . GLY B 1 274 ? -4.146 -29.409 -6.714 1.00 24.61 274 GLY B O 1
ATOM 4272 N N . ILE B 1 275 ? -5.644 -27.784 -6.318 1.00 25.05 275 ILE B N 1
ATOM 4273 C CA . ILE B 1 275 ? -6.390 -28.508 -5.299 1.00 23.81 275 ILE B CA 1
ATOM 4274 C C . ILE B 1 275 ? -7.869 -28.406 -5.615 1.00 28.05 275 ILE B C 1
ATOM 4275 O O . ILE B 1 275 ? -8.328 -27.424 -6.205 1.00 30.80 275 ILE B O 1
ATOM 4280 N N . ASP B 1 276 ? -8.620 -29.415 -5.185 1.00 28.59 276 ASP B N 1
ATOM 4281 C CA . ASP B 1 276 ? -10.059 -29.439 -5.362 1.00 26.92 276 ASP B CA 1
ATOM 4282 C C . ASP B 1 276 ? -10.733 -28.786 -4.159 1.00 32.74 276 ASP B C 1
ATOM 4283 O O . ASP B 1 276 ? -10.083 -28.135 -3.337 1.00 36.24 276 ASP B O 1
ATOM 4288 N N . GLU B 1 277 ? -12.047 -28.985 -4.023 1.00 34.98 277 GLU B N 1
ATOM 4289 C CA . GLU B 1 277 ? -12.815 -28.273 -3.009 1.00 35.07 277 GLU B CA 1
ATOM 4290 C C . GLU B 1 277 ? -12.770 -28.959 -1.661 1.00 32.76 277 GLU B C 1
ATOM 4291 O O . GLU B 1 277 ? -13.254 -28.385 -0.682 1.00 34.45 277 GLU B O 1
ATOM 4293 N N . ARG B 1 278 ? -12.225 -30.171 -1.596 1.00 34.91 278 ARG B N 1
ATOM 4294 C CA . ARG B 1 278 ? -11.959 -30.851 -0.331 1.00 34.30 278 ARG B CA 1
ATOM 4295 C C . ARG B 1 278 ? -10.523 -30.665 0.131 1.00 33.47 278 ARG B C 1
ATOM 4296 O O . ARG B 1 278 ? -10.159 -31.182 1.189 1.00 31.97 278 ARG B O 1
ATOM 4304 N N . GLY B 1 279 ? -9.700 -29.946 -0.639 1.00 33.43 279 GLY B N 1
ATOM 4305 C CA . GLY B 1 279 ? -8.283 -29.865 -0.369 1.00 25.18 279 GLY B CA 1
ATOM 4306 C C . GLY B 1 279 ? -7.471 -31.048 -0.848 1.00 26.33 279 GLY B C 1
ATOM 4307 O O . GLY B 1 279 ? -6.285 -31.131 -0.508 1.00 21.56 279 GLY B O 1
ATOM 4308 N N . TYR B 1 280 ? -8.074 -31.967 -1.612 1.00 23.32 280 TYR B N 1
ATOM 4309 C CA . TYR B 1 280 ? -7.335 -33.048 -2.259 1.00 24.63 280 TYR B CA 1
ATOM 4310 C C . TYR B 1 280 ? -6.420 -32.543 -3.370 1.00 22.59 280 TYR B C 1
ATOM 4311 O O . TYR B 1 280 ? -6.814 -31.698 -4.185 1.00 25.07 280 TYR B O 1
ATOM 4320 N N . LEU B 1 281 ? -5.214 -33.105 -3.439 1.00 20.88 281 LEU B N 1
ATOM 4321 C CA . LEU B 1 281 ? -4.277 -32.754 -4.509 1.00 26.24 281 LEU B CA 1
ATOM 4322 C C . LEU B 1 281 ? -4.774 -33.240 -5.871 1.00 28.04 281 LEU B C 1
ATOM 4323 O O . LEU B 1 281 ? -5.269 -34.368 -5.999 1.00 25.25 281 LEU B O 1
ATOM 4328 N N . LYS B 1 282 ? -4.640 -32.374 -6.887 1.00 22.04 282 LYS B N 1
ATOM 4329 C CA . LYS B 1 282 ? -5.042 -32.656 -8.266 1.00 24.62 282 LYS B CA 1
ATOM 4330 C C . LYS B 1 282 ? -3.803 -32.864 -9.122 1.00 22.84 282 LYS B C 1
ATOM 4331 O O . LYS B 1 282 ? -2.888 -32.035 -9.095 1.00 23.39 282 LYS B O 1
ATOM 4337 N N . VAL B 1 283 ? -3.765 -33.974 -9.864 1.00 21.48 283 VAL B N 1
ATOM 4338 C CA . VAL B 1 283 ? -2.594 -34.329 -10.669 1.00 29.02 283 VAL B CA 1
ATOM 4339 C C . VAL B 1 283 ? -3.064 -34.898 -11.997 1.00 25.69 283 VAL B C 1
ATOM 4340 O O . VAL B 1 283 ? -3.830 -35.867 -12.018 1.00 28.06 283 VAL B O 1
ATOM 4344 N N . LEU B 1 284 ? -2.608 -34.302 -13.103 1.00 25.35 284 LEU B N 1
ATOM 4345 C CA . LEU B 1 284 ? -2.910 -34.813 -14.443 1.00 31.35 284 LEU B CA 1
ATOM 4346 C C . LEU B 1 284 ? -1.982 -35.986 -14.714 1.00 30.01 284 LEU B C 1
ATOM 4347 O O . LEU B 1 284 ? -0.802 -35.799 -15.013 1.00 29.87 284 LEU B O 1
ATOM 4352 N N . CYS B 1 285 ? -2.505 -37.201 -14.605 1.00 25.61 285 CYS B N 1
ATOM 4353 C CA . CYS B 1 285 ? -1.722 -38.400 -14.854 1.00 28.83 285 CYS B CA 1
ATOM 4354 C C . CYS B 1 285 ? -2.232 -39.018 -16.139 1.00 30.50 285 CYS B C 1
ATOM 4355 O O . CYS B 1 285 ? -3.422 -39.340 -16.242 1.00 36.43 285 CYS B O 1
ATOM 4358 N N . GLY B 1 286 ? -1.341 -39.165 -17.116 1.00 32.09 286 GLY B N 1
ATOM 4359 C CA . GLY B 1 286 ? -1.752 -39.635 -18.420 1.00 32.96 286 GLY B CA 1
ATOM 4360 C C . GLY B 1 286 ? -2.860 -38.767 -18.970 1.00 34.02 286 GLY B C 1
ATOM 4361 O O . GLY B 1 286 ? -2.644 -37.577 -19.221 1.00 33.58 286 GLY B O 1
ATOM 4362 N N . ASN B 1 287 ? -4.064 -39.327 -19.099 1.00 32.49 287 ASN B N 1
ATOM 4363 C CA . ASN B 1 287 ? -5.176 -38.602 -19.698 1.00 37.36 287 ASN B CA 1
ATOM 4364 C C . ASN B 1 287 ? -6.330 -38.342 -18.739 1.00 33.15 287 ASN B C 1
ATOM 4365 O O . ASN B 1 287 ? -7.410 -37.947 -19.189 1.00 32.33 287 ASN B O 1
ATOM 4370 N N . LYS B 1 288 ? -6.136 -38.518 -17.435 1.00 32.55 288 LYS B N 1
ATOM 4371 C CA . LYS B 1 288 ? -7.183 -38.211 -16.464 1.00 39.50 288 LYS B CA 1
ATOM 4372 C C . LYS B 1 288 ? -6.578 -37.442 -15.298 1.00 33.58 288 LYS B C 1
ATOM 4373 O O . LYS B 1 288 ? -5.392 -37.587 -14.993 1.00 34.63 288 LYS B O 1
ATOM 4375 N N . ILE B 1 289 ? -7.386 -36.594 -14.669 1.00 30.69 289 ILE B N 1
ATOM 4376 C CA . ILE B 1 289 ? -6.966 -35.948 -13.429 1.00 30.32 289 ILE B CA 1
ATOM 4377 C C . ILE B 1 289 ? -7.279 -36.876 -12.264 1.00 32.50 289 ILE B C 1
ATOM 4378 O O . ILE B 1 289 ? -8.449 -37.174 -11.993 1.00 34.32 289 ILE B O 1
ATOM 4383 N N . GLN B 1 290 ? -6.250 -37.298 -11.542 1.00 29.62 290 GLN B N 1
ATOM 4384 C CA . GLN B 1 290 ? -6.471 -38.092 -10.345 1.00 28.64 290 GLN B CA 1
ATOM 4385 C C . GLN B 1 290 ? -6.273 -37.246 -9.093 1.00 27.17 290 GLN B C 1
ATOM 4386 O O . GLN B 1 290 ? -5.633 -36.189 -9.109 1.00 27.76 290 GLN B O 1
ATOM 4392 N N . MET B 1 291 ? -6.876 -37.699 -8.007 1.00 28.20 291 MET B N 1
ATOM 4393 C CA . MET B 1 291 ? -6.900 -36.916 -6.784 1.00 29.88 291 MET B CA 1
ATOM 4394 C C . MET B 1 291 ? -6.398 -37.756 -5.622 1.00 29.74 291 MET B C 1
ATOM 4395 O O . MET B 1 291 ? -6.628 -38.968 -5.562 1.00 28.35 291 MET B O 1
ATOM 4400 N N . PHE B 1 292 ? -5.686 -37.106 -4.709 1.00 26.71 292 PHE B N 1
ATOM 4401 C CA . PHE B 1 292 ? -5.083 -37.803 -3.590 1.00 26.27 292 PHE B CA 1
ATOM 4402 C C . PHE B 1 292 ? -5.418 -37.100 -2.295 1.00 28.73 292 PHE B C 1
ATOM 4403 O O . PHE B 1 292 ? -5.402 -35.870 -2.222 1.00 25.38 292 PHE B O 1
ATOM 4411 N N . ASN B 1 293 ? -5.694 -37.913 -1.281 1.00 35.95 293 ASN B N 1
ATOM 4412 C CA . ASN B 1 293 ? -5.967 -37.483 0.077 1.00 34.65 293 ASN B CA 1
ATOM 4413 C C . ASN B 1 293 ? -4.648 -37.271 0.809 1.00 39.13 293 ASN B C 1
ATOM 4414 O O . ASN B 1 293 ? -3.670 -37.982 0.568 1.00 50.87 293 ASN B O 1
ATOM 4419 N N . GLY B 1 294 ? -4.627 -36.286 1.713 1.00 43.81 294 GLY B N 1
ATOM 4420 C CA . GLY B 1 294 ? -3.370 -35.841 2.313 1.00 45.15 294 GLY B CA 1
ATOM 4421 C C . GLY B 1 294 ? -2.631 -36.875 3.158 1.00 48.68 294 GLY B C 1
ATOM 4422 O O . GLY B 1 294 ? -1.399 -36.824 3.266 1.00 45.40 294 GLY B O 1
ATOM 4423 N N . GLY B 1 295 ? -3.352 -37.808 3.780 1.00 46.72 295 GLY B N 1
ATOM 4424 C CA . GLY B 1 295 ? -2.721 -38.738 4.712 1.00 45.08 295 GLY B CA 1
ATOM 4425 C C . GLY B 1 295 ? -2.023 -39.864 3.978 1.00 52.97 295 GLY B C 1
ATOM 4426 O O . GLY B 1 295 ? -2.609 -40.500 3.093 1.00 60.76 295 GLY B O 1
ATOM 4427 N N . GLU B 1 296 ? -0.771 -40.125 4.357 1.00 51.30 296 GLU B N 1
ATOM 4428 C CA . GLU B 1 296 ? 0.121 -41.041 3.634 1.00 53.00 296 GLU B CA 1
ATOM 4429 C C . GLU B 1 296 ? -0.006 -40.862 2.116 1.00 53.09 296 GLU B C 1
ATOM 4430 O O . GLU B 1 296 ? -0.417 -41.761 1.379 1.00 51.60 296 GLU B O 1
ATOM 4432 N N . VAL B 1 297 ? 0.312 -39.646 1.670 1.00 42.83 297 VAL B N 1
ATOM 4433 C CA . VAL B 1 297 ? 0.827 -39.399 0.330 1.00 39.02 297 VAL B CA 1
ATOM 4434 C C . VAL B 1 297 ? 1.938 -38.363 0.464 1.00 38.53 297 VAL B C 1
ATOM 4435 O O . VAL B 1 297 ? 1.825 -37.416 1.249 1.00 38.06 297 VAL B O 1
ATOM 4439 N N . SER B 1 298 ? 3.031 -38.578 -0.264 1.00 32.75 298 SER B N 1
ATOM 4440 C CA . SER B 1 298 ? 4.190 -37.703 -0.272 1.00 29.43 298 SER B CA 1
ATOM 4441 C C . SER B 1 298 ? 4.397 -37.168 -1.686 1.00 35.95 298 SER B C 1
ATOM 4442 O O . SER B 1 298 ? 4.039 -37.834 -2.669 1.00 35.15 298 SER B O 1
ATOM 4445 N N . LEU B 1 299 ? 5.016 -35.980 -1.788 1.00 33.18 299 LEU B N 1
ATOM 4446 C CA . LEU B 1 299 ? 5.113 -35.224 -3.037 1.00 26.29 299 LEU B CA 1
ATOM 4447 C C . LEU B 1 299 ? 6.548 -34.831 -3.352 1.00 33.37 299 LEU B C 1
ATOM 4448 O O . LEU B 1 299 ? 7.244 -34.303 -2.479 1.00 36.37 299 LEU B O 1
ATOM 4453 N N . ARG B 1 300 ? 6.971 -35.021 -4.610 1.00 32.09 300 ARG B N 1
ATOM 4454 C CA . ARG B 1 300 ? 8.325 -34.663 -5.033 1.00 34.22 300 ARG B CA 1
ATOM 4455 C C . ARG B 1 300 ? 8.321 -34.080 -6.440 1.00 36.99 300 ARG B C 1
ATOM 4456 O O . ARG B 1 300 ? 7.613 -34.568 -7.327 1.00 35.26 300 ARG B O 1
ATOM 4464 N N . LYS B 1 301 ? 9.168 -33.078 -6.653 1.00 36.16 301 LYS B N 1
ATOM 4465 C CA . LYS B 1 301 ? 9.462 -32.610 -7.999 1.00 39.12 301 LYS B CA 1
ATOM 4466 C C . LYS B 1 301 ? 10.232 -33.677 -8.789 1.00 44.89 301 LYS B C 1
ATOM 4467 O O . LYS B 1 301 ? 11.242 -34.207 -8.310 1.00 36.38 301 LYS B O 1
ATOM 4473 N N . LYS B 1 302 ? 9.768 -33.976 -10.009 1.00 45.55 302 LYS B N 1
ATOM 4474 C CA . LYS B 1 302 ? 10.477 -34.880 -10.930 1.00 42.87 302 LYS B CA 1
ATOM 4475 C C . LYS B 1 302 ? 11.892 -34.391 -11.234 1.00 47.93 302 LYS B C 1
ATOM 4476 O O . LYS B 1 302 ? 12.084 -33.249 -11.656 1.00 52.12 302 LYS B O 1
#

Foldseek 3Di:
DADVLVCQVQLVQDWDQDDDSDDCVVVRVVVCVVVPFDWDDDPRTIGTDAPADDADLVLVVVLQPPAAEAEGAEEQAQLVVCQVCVVVHDAQHKYWYQAHVAADDPDRDGDHAYGNQKGKMKGKHWAQVVDDCQLVLVLLQLLLCVLLVAAGEPPHATDDPNFGQWGKDKDWHPDPDSITMIMIIIIGGADGSPGGHDHSCVVPVPDDSRPSVSVSSVSSVVSVVVCSVAACHPVVQVSNLVRHPQAQAWKWKQDPVGIFIATWHTADRSSWTWGCGDHDTDTHGRPPIDMGGD/DAPVVLCQVQLVQDKDFVVVSVVDVVRVVVCVVVPFDWDDDPGIIGTDAPADDADLVLVVVLAPPAAEAEGAEEQAQLVVCQVCVVVHDAWHKYWYQAHVAADDPDRHGDHDYGNQKGKMKTKHWAQVVDDCQLVLQLLQLLQCVLLVAADEPDHATDHPNFGQWGWDKDWHPDDDNITMIMIIIIGGADGDPDDDDGHDHSCVVPVPDDSRPSNSSSSVSSVVSVVVCSPAQCHPVNQVSNLVRHPQAQAWKWKQAPVGIFTATWHTADRSRWTWGCGPHDIDTHGRPRIDMGGD

Nearest PDB structures (foldseek):
  9j8e-assembly1_A  TM=1.003E+00  e=3.729E-65  Haemophilus influenzae Rd KW20
  9j8e-assembly2_B  TM=9.925E-01  e=2.681E-61  Haemophilus influenzae Rd KW20
  9j8f-assembly2_B  TM=9.620E-01  e=3.369E-56  Haemophilus influenzae Rd KW20
  9j8f-assembly1_A  TM=9.694E-01  e=1.684E-55  Haemophilus influenzae Rd KW20
  4wf2-assembly1_A  TM=8.268E-01  e=1.711E-27  Escherichia coli K-12

Secondary structure (DSSP, 8-state):
---SHHHHTTTT---EES-----SHHHHHHHHHHHT--EEEETTEEEE--SSPPP-HHHHHHHHTTS-EEEEEEES-HHHHHHHTGGG--TT-EEEEEEETT-B-STT-B----TT-EEEEEEEEEE-TTS--TTHHHHHHHHHHHHHT-EEETTTEEEETTEEEEEEEEEE----SSSEEEEEEEEEESS-----B--HHHH-TT--HHHHHHHHHHHHHHHHHHHHHH-S-HHHHHHHHHHBTTTT-EEEEEETTEEEEEEEEEE-TTS-EEEEETTEEEEE-SSS-EEEE-/---HHHHHHHTT---EETTTT---HHHHHHHHHHT--EEEETTEEEE--SSPPP-HHHHHHHTTTS-EEEEEEES-HHHHHHHTGGG--TT-EEEEEEETT-B-STT-B----TT-EEEEEEEEEE-TTS--TTHHHHHHHHHHHHHT-EEETTTEEEETTEEEEEEEEEEE---SSSEEEEEEEEEESS------S-B--HHHH-TT--HHHHHHHHHHHHHHHHHHHHHH-S-HHHHHHHHHHBTTTT-EEEEEETTEEEEEEEEEE-TTS-EEEEETTEEEEE-STTEEEEE-

InterPro domains:
  IPR003142 Biotin protein ligase, C-terminal [PF02237] (254-300)
  IPR004143 Biotinyl protein ligase (BPL) and lipoyl protein ligase (LPL), catalytic domain [PF03099] (76-192)
  IPR004143 Biotinyl protein ligase (BPL) and lipoyl protein ligase (LPL), catalytic domain [PS51733] (57-236)
  IPR004408 Biotin--acetyl-CoA-carboxylase ligase [TIGR00121] (71-300)
  IPR004408 Biotin--acetyl-CoA-carboxylase ligase [cd16442] (72-235)
  IPR004409 Biotin operon repressor, helix-turn-helix domain [TIGR00122] (2-67)
  IPR008988 Transcriptional repressor, C-terminal [SSF50037] (255-300)
  IPR030855 Bifunctional ligase/repressor BirA [MF_00978] (3-300)
  IPR045864 Class II Aminoacyl-tRNA synthetase/Biotinyl protein ligase (BPL) and lipoyl protein ligase (LPL) [G3DSA:3.30.930.10] (57-253)
  IPR045864 Class II Aminoacyl-tRNA synthetase/Biotinyl protein ligase (BPL) and lipoyl protein ligase (LPL) [SSF55681] (59-250)

B-factor: mean 35.59, std 13.03, range [13.3, 96.03]

Sequence (590 aa):
MMNFTLLTYLADCQPKVRSELSKNLEEDIQQLREIGLDILVDGQDYRLVPMLPLLNPQQISTALFPYSIHYQPIISSTNEWILQNILSLKKGDLCVAEYQTAGRGRRGRQWLSPFAGQIMFSFYWAFDPKKSIEGLSLVIGLAIAEVLNVQVKWPNDILFDERKLGGILVEIANHKNGMLNLVIGIGINVSLSSQPYAEVCEIDPDVERQTLLPKLIQHLYTRLNIFEQNGIDEEFQQAWQSYNAFSNSEINVLTEQGVISGIEQGIDERGYLKVLCGNKIQMFNGGEVSLRKKMMNFTLLTYLADCQPKVRSELEKLEEDIQQLREIGLDILVDGQDYRLVPMLPLLNPQQISTALFPYSIHYQPIISSTNEWILQNILSLKKGDLCVAEYQTAGRGRRGRQWLSPFAGQIMFSFYWAFDPKKSIEGLSLVIGLAIAEVLNVQVKWPNDILFDERKLGGILVEIANHKNGMLNLVIGIGINVSLSKQISQPYAEVCEIDPDVERQTLLPKLIQHLYTRLNIFEQNGIDEEFQQAWQSYNAFSNSEINVLTEQGVISGIEQGIDERGYLKVLCGNKIQMFNGGEVSLRKK

Solvent-accessible surface area: 26833 Å² total; per-residue (Å²): 120,63,34,102,87,15,0,69,108,6,5,76,13,104,89,19,74,76,60,94,38,51,115,52,65,86,59,18,16,103,26,0,83,145,69,54,6,75,4,76,64,80,79,134,58,76,76,0,32,28,65,32,109,58,12,51,42,114,92,0,46,107,60,9,166,73,64,60,32,50,38,60,38,8,10,48,3,4,4,52,49,1,43,142,49,26,148,103,32,87,73,0,5,2,0,0,1,1,20,25,49,55,6,74,17,90,92,84,61,141,50,139,16,34,7,0,0,2,1,4,1,0,0,21,2,5,3,47,88,106,46,70,53,70,11,4,25,5,0,0,1,0,1,2,0,39,35,22,125,9,76,0,23,4,11,12,22,1,10,56,87,122,53,69,0,0,13,8,28,47,45,102,12,118,55,104,50,66,84,42,2,0,0,0,8,8,6,0,8,0,21,31,106,131,50,94,98,0,32,7,33,85,72,78,103,120,31,110,9,36,75,22,0,16,127,1,0,58,58,0,8,65,15,0,75,71,17,82,85,85,22,9,38,113,86,4,53,116,17,2,95,80,55,12,15,14,29,97,23,120,0,12,0,16,34,93,77,4,4,43,23,13,64,2,62,19,6,19,74,83,5,44,0,64,0,63,9,69,134,149,76,75,92,28,85,15,49,94,21,26,3,27,100,143,204,54,56,96,68,8,0,74,104,0,4,63,8,86,82,39,77,61,99,49,11,93,93,100,84,85,27,12,105,31,0,104,82,68,54,5,59,0,48,68,85,78,76,35,56,44,0,19,3,12,9,29,58,12,48,43,118,97,0,44,107,55,1,161,74,51,57,29,52,37,56,36,6,10,49,2,5,5,56,51,0,44,145,49,16,151,95,28,91,72,0,4,1,0,0,1,1,23,24,50,57,6,69,18,82,93,83,155,142,50,107,16,29,9,0,0,1,1,3,1,0,0,16,5,6,4,53,79,106,48,85,52,43,15,3,27,3,0,0,1,0,0,1,0,39,35,21,124,3,67,1,40,6,25,19,22,1,11,50,97,100,60,89,0,0,12,5,23,26,42,101,7,104,54,95,75,64,80,44,1,0,0,0,7,7,7,1,11,2,12,20,44,114,65,54,106,79,96,64,0,30,4,36,57,59,22,47,54,27,76,8,38,74,18,0,16,118,2,0,79,59,0,3,62,14,0,83,60,15,84,86,70,26,8,47,117,81,4,53,111,19,2,90,83,54,14,22,9,31,98,22,110,0,35,0,46,36,108,105,37,90,64,43,12,58,2,67,20,5,18,73,108,7,50,0,64,0,68,17,69,158,62,75,96,91,25,82,26,60,95,24,44,3,133,90,146

Radius of gyration: 27.17 Å; Cα contacts (8 Å, |Δi|>4): 1142; chains: 2; bounding box: 70×68×73 Å

Organism: Haemophilus influenzae (strain ATCC 51907 / DSM 11121 / KW20 / Rd) (NCBI:txid71421)